Protein AF-A0A926BEK8-F1 (afdb_monomer_lite)

Sequence (710 aa):
MANRILEIQKRLRQKYENSSIGGGGATSSPFSRRVRSLSDQSFDLRFPVPLVPQQTGMSCWAAGAAMVVAWRENYSADPARIAQGAGEWAAYSSGLHPESTTIFPVWGLTPEPQQSYSVDGFRRLLETYGPLWVAGAVPGPHIRVVTGLYGDGTPDGTRVIINDPWQKGMASFALPNAGAQYEETYRQFVTETERLARQEAGTFPNAIYVARSTRPRTSGAQSRGLSGFAYSNGSRRTYPVVPNFRARALSLPVDYDVPRAVPGIKKPSPMTCWAAATAMLVSYKDGRSVTVEEAVRRAGGRYEQAMRSDAALTKADATDYLSALGLSSAPAAELSVDQIHQMLRRFGAVWLTPDYAPAFSLDARIVTAVHGDGTPGGTNLTLLDPGNGGEASVAFDRLGRLFEQQTLANPTTQLMAIHWPPDTLGTAIPQGTVTQSSYHQRTRSLSNPLSDWAHIVSFRPSTATQRAVVSRTSTIGAIVDKAPWSVHKIEDAYGDVNLDYYPVHVARLPASGPGSGGAAELLAHIRRNMNSFVDTGICEFKPYDPEDAPVWTGANPLNAVVHIDMKVNVAGYGLNLDDGAVVVSEAAPDHWIFSTIHTLGDGDHPVSGNRQFGFTSAPDGGFLFYTRAADRLTGLVDYLAADAAFGAADRLWKSFQNAIVSLVNGAGGSATALTPTSARHRWPADVSGIYSPTVPWYLPTPSPIVSAGY

Structure (mmCIF, N/CA/C/O backbone):
data_AF-A0A926BEK8-F1
#
_entry.id   AF-A0A926BEK8-F1
#
loop_
_atom_site.group_PDB
_atom_site.id
_atom_site.type_symbol
_atom_site.label_atom_id
_atom_site.label_alt_id
_atom_site.label_comp_id
_atom_site.label_asym_id
_atom_site.label_entity_id
_atom_site.label_seq_id
_atom_site.pdbx_PDB_ins_code
_atom_site.Cartn_x
_atom_site.Cartn_y
_atom_site.Cartn_z
_atom_site.occupancy
_atom_site.B_iso_or_equiv
_atom_site.auth_seq_id
_atom_site.auth_comp_id
_atom_site.auth_asym_id
_atom_site.auth_atom_id
_atom_site.pdbx_PDB_model_num
ATOM 1 N N . MET A 1 1 ? 11.451 48.669 27.935 1.00 42.94 1 MET A N 1
ATOM 2 C CA . MET A 1 1 ? 11.451 47.237 28.325 1.00 42.94 1 MET A CA 1
ATOM 3 C C . MET A 1 1 ? 12.746 46.519 27.921 1.00 42.94 1 MET A C 1
ATOM 5 O O . MET A 1 1 ? 13.290 45.806 28.752 1.00 42.94 1 MET A O 1
ATOM 9 N N . ALA A 1 2 ? 13.318 46.787 26.738 1.00 36.69 2 ALA A N 1
ATOM 10 C CA . ALA A 1 2 ? 14.601 46.218 26.284 1.00 36.69 2 ALA A CA 1
ATOM 11 C C . ALA A 1 2 ? 15.823 46.540 27.182 1.00 36.69 2 ALA A C 1
ATOM 13 O O . ALA A 1 2 ? 16.625 45.656 27.470 1.00 36.69 2 ALA A O 1
ATOM 14 N N . ASN A 1 3 ? 15.917 47.752 27.745 1.00 39.66 3 ASN A N 1
ATOM 15 C CA . ASN A 1 3 ? 17.039 48.111 28.634 1.00 39.66 3 ASN A CA 1
ATOM 16 C C . ASN A 1 3 ? 17.020 47.375 29.988 1.00 39.66 3 ASN A C 1
ATOM 18 O O . ASN A 1 3 ? 18.063 47.202 30.608 1.00 39.66 3 ASN A O 1
ATOM 22 N N . ARG A 1 4 ? 15.855 46.870 30.422 1.00 40.66 4 ARG A N 1
ATOM 23 C CA . ARG A 1 4 ? 15.714 46.106 31.675 1.00 40.66 4 ARG A CA 1
ATOM 24 C C . ARG A 1 4 ? 16.156 44.645 31.516 1.00 40.66 4 ARG A C 1
ATOM 26 O O . ARG A 1 4 ? 16.577 44.030 32.487 1.00 40.66 4 ARG A O 1
ATOM 33 N N . ILE A 1 5 ? 16.107 44.111 30.293 1.00 41.91 5 ILE A N 1
ATOM 34 C CA . ILE A 1 5 ? 16.548 42.746 29.960 1.00 41.91 5 ILE A CA 1
ATOM 35 C C . ILE A 1 5 ? 18.080 42.694 29.832 1.00 41.91 5 ILE A C 1
ATOM 37 O O . ILE A 1 5 ? 18.703 41.758 30.334 1.00 41.91 5 ILE A O 1
ATOM 41 N N . LEU A 1 6 ? 18.701 43.742 29.277 1.00 40.94 6 LEU A N 1
ATOM 42 C CA . LEU A 1 6 ? 20.163 43.836 29.160 1.00 40.94 6 LEU A CA 1
ATOM 43 C C . LEU A 1 6 ? 20.867 43.923 30.529 1.00 40.94 6 LEU A C 1
ATOM 45 O O . LEU A 1 6 ? 21.956 43.379 30.718 1.00 40.94 6 LEU A O 1
ATOM 49 N N . GLU A 1 7 ? 20.237 44.579 31.506 1.00 47.56 7 GLU A N 1
ATOM 50 C CA . GLU A 1 7 ? 20.794 44.723 32.855 1.00 47.56 7 GLU A CA 1
ATOM 51 C C . GLU A 1 7 ? 20.653 43.439 33.693 1.00 47.56 7 GLU A C 1
ATOM 53 O O . GLU A 1 7 ? 21.540 43.104 34.480 1.00 47.56 7 GLU A O 1
ATOM 58 N N . ILE A 1 8 ? 19.596 42.652 33.456 1.00 47.16 8 ILE A N 1
ATOM 59 C CA . ILE A 1 8 ? 19.420 41.321 34.057 1.00 47.16 8 ILE A CA 1
ATOM 60 C C . ILE A 1 8 ? 20.437 40.324 33.474 1.00 47.16 8 ILE A C 1
ATOM 62 O O . ILE A 1 8 ? 21.037 39.555 34.225 1.00 47.16 8 ILE A O 1
ATOM 66 N N . GLN A 1 9 ? 20.722 40.386 32.169 1.00 42.34 9 GLN A N 1
ATOM 67 C CA . GLN A 1 9 ? 21.732 39.529 31.532 1.00 42.34 9 GLN A CA 1
ATOM 68 C C . GLN A 1 9 ? 23.167 39.845 31.992 1.00 42.34 9 GLN A C 1
ATOM 70 O O . GLN A 1 9 ? 23.954 38.919 32.196 1.00 42.34 9 GLN A O 1
ATOM 75 N N . LYS A 1 10 ? 23.503 41.120 32.252 1.00 46.81 10 LYS A N 1
ATOM 76 C CA . LYS A 1 10 ? 24.802 41.496 32.847 1.00 46.81 10 LYS A CA 1
ATOM 77 C C . LYS A 1 10 ? 24.958 41.005 34.292 1.00 46.81 10 LYS A C 1
ATOM 79 O O . LYS A 1 10 ? 26.015 40.479 34.635 1.00 46.81 10 LYS A O 1
ATOM 84 N N . ARG A 1 11 ? 23.908 41.094 35.120 1.00 47.78 11 ARG A N 1
ATOM 85 C CA . ARG A 1 11 ? 23.942 40.615 36.519 1.00 47.78 11 ARG A CA 1
ATOM 86 C C . ARG A 1 11 ? 24.020 39.088 36.633 1.00 47.78 11 ARG A C 1
ATOM 88 O O . ARG A 1 11 ? 24.626 38.583 37.574 1.00 47.78 11 ARG A O 1
ATOM 95 N N . LEU A 1 12 ? 23.455 38.349 35.676 1.00 39.50 12 LEU A N 1
ATOM 96 C CA . LEU A 1 12 ? 23.541 36.883 35.641 1.00 39.50 12 LEU A CA 1
ATOM 97 C C . LEU A 1 12 ? 24.918 36.385 35.181 1.00 39.50 12 LEU A C 1
ATOM 99 O O . LEU A 1 12 ? 25.403 35.385 35.707 1.00 39.50 12 LEU A O 1
ATOM 103 N N . ARG A 1 13 ? 25.581 37.108 34.270 1.00 36.41 13 ARG A N 1
ATOM 104 C CA . ARG A 1 13 ? 26.924 36.757 33.782 1.00 36.41 13 ARG A CA 1
ATOM 105 C C . ARG A 1 13 ? 28.013 37.018 34.838 1.00 36.41 13 ARG A C 1
ATOM 107 O O . ARG A 1 13 ? 28.863 36.165 35.059 1.00 36.41 13 ARG A O 1
ATOM 114 N N . GLN A 1 14 ? 27.889 38.100 35.610 1.00 36.47 14 GLN A N 1
ATOM 115 C CA . GLN A 1 14 ? 28.807 38.421 36.716 1.00 36.47 14 GLN A CA 1
ATOM 116 C C . GLN A 1 14 ? 28.674 37.466 37.925 1.00 36.47 14 GLN A C 1
ATOM 118 O O . GLN A 1 14 ? 29.612 37.298 38.702 1.00 36.47 14 GLN A O 1
ATOM 123 N N . LYS A 1 15 ? 27.522 36.793 38.080 1.00 37.12 15 LYS A N 1
ATOM 124 C CA . LYS A 1 15 ? 27.300 35.782 39.130 1.00 37.12 15 LYS A CA 1
ATOM 125 C C . LYS A 1 15 ? 27.941 34.425 38.793 1.00 37.12 15 LYS A C 1
ATOM 127 O O . LYS A 1 15 ? 28.290 33.680 39.706 1.00 37.12 15 LYS A O 1
ATOM 132 N N . TYR A 1 16 ? 28.133 34.133 37.504 1.00 33.53 16 TYR A N 1
ATOM 133 C CA . TYR A 1 16 ? 28.787 32.909 37.026 1.00 33.53 16 TYR A CA 1
ATOM 134 C C . TYR A 1 16 ? 30.321 32.994 37.058 1.00 33.53 16 TYR A C 1
ATOM 136 O O . TYR A 1 16 ? 30.971 31.985 37.307 1.00 33.53 16 TYR A O 1
ATOM 144 N N . GLU A 1 17 ? 30.900 34.187 36.894 1.00 34.31 17 GLU A N 1
ATOM 145 C CA . GLU A 1 17 ? 32.362 34.386 36.882 1.00 34.31 17 GLU A CA 1
ATOM 146 C C . GLU A 1 17 ? 32.992 34.477 38.289 1.00 34.31 17 GLU A C 1
ATOM 148 O O . GLU A 1 17 ? 34.180 34.219 38.447 1.00 34.31 17 GLU A O 1
ATOM 153 N N . ASN A 1 18 ? 32.200 34.739 39.337 1.00 34.44 18 ASN A N 1
ATOM 154 C CA . ASN A 1 18 ? 32.687 34.853 40.723 1.00 34.44 18 ASN A CA 1
ATOM 155 C C . ASN A 1 18 ? 32.628 33.548 41.546 1.00 34.44 18 ASN A C 1
ATOM 157 O O . ASN A 1 18 ? 32.915 33.576 42.741 1.00 34.44 18 ASN A O 1
ATOM 161 N N . SER A 1 19 ? 32.243 32.411 40.953 1.00 31.38 19 SER A N 1
ATOM 162 C CA . SER A 1 19 ? 32.002 31.160 41.703 1.00 31.38 19 SER A CA 1
ATOM 163 C C . SER A 1 19 ? 33.064 30.068 41.508 1.00 31.38 19 SER A C 1
ATOM 165 O O . SER A 1 19 ? 32.864 28.937 41.942 1.00 31.38 19 SER A O 1
ATOM 167 N N . SER A 1 20 ? 34.217 30.381 40.912 1.00 31.98 20 SER A N 1
ATOM 168 C CA . SER A 1 20 ? 35.357 29.459 40.847 1.00 31.98 20 SER A CA 1
ATOM 169 C C . SER A 1 20 ? 36.603 30.088 41.463 1.00 31.98 20 SER A C 1
ATOM 171 O O . SER A 1 20 ? 37.356 30.727 40.744 1.00 31.98 20 SER A O 1
ATOM 173 N N . ILE A 1 21 ? 36.793 29.915 42.777 1.00 33.81 21 ILE A N 1
ATOM 174 C CA . ILE A 1 21 ? 38.076 29.816 43.508 1.00 33.81 21 ILE A CA 1
ATOM 175 C C . ILE A 1 21 ? 37.734 29.455 44.969 1.00 33.81 21 ILE A C 1
ATOM 177 O O . ILE A 1 21 ? 36.996 30.182 45.628 1.00 33.81 21 ILE A O 1
ATOM 181 N N . GLY A 1 22 ? 38.285 28.348 45.480 1.00 28.28 22 GLY A N 1
ATOM 182 C CA . GLY A 1 22 ? 38.255 28.004 46.910 1.00 28.28 22 GLY A CA 1
ATOM 183 C C . GLY A 1 22 ? 38.071 26.511 47.180 1.00 28.28 22 GLY A C 1
ATOM 184 O O . GLY A 1 22 ? 36.951 26.013 47.191 1.00 28.28 22 GLY A O 1
ATOM 185 N N . GLY A 1 23 ? 39.178 25.793 47.384 1.00 26.47 23 GLY A N 1
ATOM 186 C CA . GLY A 1 23 ? 39.180 24.384 47.777 1.00 26.47 23 GLY A CA 1
ATOM 187 C C . GLY A 1 23 ? 39.049 24.155 49.289 1.00 26.47 23 GLY A C 1
ATOM 188 O O . GLY A 1 23 ? 39.338 25.041 50.087 1.00 26.47 23 GLY A O 1
ATOM 189 N N . GLY A 1 24 ? 38.704 22.912 49.648 1.00 27.03 24 GLY A N 1
ATOM 190 C CA . GLY A 1 24 ? 38.967 22.304 50.959 1.00 27.03 24 GLY A CA 1
ATOM 191 C C . GLY A 1 24 ? 37.737 22.046 51.838 1.00 27.03 24 GLY A C 1
ATOM 192 O O . GLY A 1 24 ? 37.161 22.978 52.382 1.00 27.03 24 GLY A O 1
ATOM 193 N N . GLY A 1 25 ? 37.397 20.767 52.052 1.00 24.12 25 GLY A N 1
ATOM 194 C CA . GLY A 1 25 ? 36.491 20.329 53.127 1.00 24.12 25 GLY A CA 1
ATOM 195 C C . GLY A 1 25 ? 35.669 19.082 52.787 1.00 24.12 25 GLY A C 1
ATOM 196 O O . GLY A 1 25 ? 34.749 19.140 51.983 1.00 24.12 25 GLY A O 1
ATOM 197 N N . ALA A 1 26 ? 36.007 17.945 53.395 1.00 31.72 26 ALA A N 1
ATOM 198 C CA . ALA A 1 26 ? 35.334 16.659 53.221 1.00 31.72 26 ALA A CA 1
ATOM 199 C C . ALA A 1 26 ? 33.922 16.615 53.842 1.00 31.72 26 ALA A C 1
ATOM 201 O O . ALA A 1 26 ? 33.706 17.174 54.912 1.00 31.72 26 ALA A O 1
ATOM 202 N N . THR A 1 27 ? 32.991 15.880 53.218 1.00 26.19 27 THR A N 1
ATOM 203 C CA . THR A 1 27 ? 32.120 14.844 53.829 1.00 26.19 27 THR A CA 1
ATOM 204 C C . THR A 1 27 ? 31.199 14.223 52.765 1.00 26.19 27 THR A C 1
ATOM 206 O O . THR A 1 27 ? 30.870 14.821 51.747 1.00 26.19 27 THR A O 1
ATOM 209 N N . SER A 1 28 ? 30.881 12.950 52.969 1.00 29.83 28 SER A N 1
ATOM 210 C CA . SER A 1 28 ? 30.316 11.966 52.041 1.00 29.83 28 SER A CA 1
ATOM 211 C C . SER A 1 28 ? 28.875 12.203 51.567 1.00 29.83 28 SER A C 1
ATOM 213 O O . SER A 1 28 ? 27.994 12.455 52.384 1.00 29.83 28 SER A O 1
ATOM 215 N N . SER A 1 29 ? 28.603 11.908 50.288 1.00 25.53 29 SER A N 1
ATOM 216 C CA . SER A 1 29 ? 27.303 11.386 49.829 1.00 25.53 29 SER A CA 1
ATOM 217 C C . SER A 1 29 ? 27.488 10.465 48.604 1.00 25.53 29 SER A C 1
ATOM 219 O O . SER A 1 29 ? 28.230 10.827 47.683 1.00 25.53 29 SER A O 1
ATOM 221 N N . PRO A 1 30 ? 26.881 9.259 48.562 1.00 28.69 30 PRO A N 1
ATOM 222 C CA . PRO A 1 30 ? 27.214 8.214 47.600 1.00 28.69 30 PRO A CA 1
ATOM 223 C C . PRO A 1 30 ? 26.364 8.315 46.327 1.00 28.69 30 PRO A C 1
ATOM 225 O O . PRO A 1 30 ? 25.702 7.362 45.955 1.00 28.69 30 PRO A O 1
ATOM 228 N N . PHE A 1 31 ? 26.370 9.452 45.634 1.00 28.39 31 PHE A N 1
ATOM 229 C CA . PHE A 1 31 ? 25.788 9.561 44.287 1.00 28.39 31 PHE A CA 1
ATOM 230 C C . PHE A 1 31 ? 26.550 10.596 43.458 1.00 28.39 31 PHE A C 1
ATOM 232 O O . PHE A 1 31 ? 26.008 11.595 43.004 1.00 28.39 31 PHE A O 1
ATOM 239 N N . SER A 1 32 ? 27.839 10.345 43.228 1.00 25.22 32 SER A N 1
ATOM 240 C CA . SER A 1 32 ? 28.551 10.972 42.116 1.00 25.22 32 SER A CA 1
ATOM 241 C C . SER A 1 32 ? 28.902 9.879 41.119 1.00 25.22 32 SER A C 1
ATOM 243 O O . SER A 1 32 ? 29.986 9.295 41.126 1.00 25.22 32 SER A O 1
ATOM 245 N N . ARG A 1 33 ? 27.926 9.544 40.268 1.00 28.94 33 ARG A N 1
ATOM 246 C CA . ARG A 1 33 ? 28.215 8.832 39.028 1.00 28.94 33 ARG A CA 1
ATOM 247 C C . ARG A 1 33 ? 29.033 9.824 38.208 1.00 28.94 33 ARG A C 1
ATOM 249 O O . ARG A 1 33 ? 28.468 10.737 37.616 1.00 28.94 33 ARG A O 1
ATOM 256 N N . ARG A 1 34 ? 30.366 9.690 38.239 1.00 28.45 34 ARG A N 1
ATOM 257 C CA . ARG A 1 34 ? 31.246 10.317 37.249 1.00 28.45 34 ARG A CA 1
ATOM 258 C C . ARG A 1 34 ? 30.616 10.039 35.892 1.00 28.45 34 ARG A C 1
ATOM 260 O O . ARG A 1 34 ? 30.620 8.894 35.439 1.00 28.45 34 ARG A O 1
ATOM 267 N N . VAL A 1 35 ? 30.077 11.072 35.254 1.00 32.44 35 VAL A N 1
ATOM 268 C CA . VAL A 1 35 ? 29.969 11.074 33.804 1.00 32.44 35 VAL A CA 1
ATOM 269 C C . VAL A 1 35 ? 31.421 11.060 33.351 1.00 32.44 35 VAL A C 1
ATOM 271 O O . VAL A 1 35 ? 32.102 12.079 33.389 1.00 32.44 35 VAL A O 1
ATOM 274 N N . ARG A 1 36 ? 31.947 9.869 33.049 1.00 29.69 36 ARG A N 1
ATOM 275 C CA . ARG A 1 36 ? 33.124 9.781 32.193 1.00 29.69 36 ARG A CA 1
ATOM 276 C C . ARG A 1 36 ? 32.736 10.541 30.930 1.00 29.69 36 ARG A C 1
ATOM 278 O O . ARG A 1 36 ? 31.763 10.157 30.281 1.00 29.69 36 ARG A O 1
ATOM 285 N N . SER A 1 37 ? 33.449 11.620 30.612 1.00 36.31 37 SER A N 1
ATOM 286 C CA . SER A 1 37 ? 33.496 12.051 29.222 1.00 36.31 37 SER A CA 1
ATOM 287 C C . SER A 1 37 ? 33.978 10.834 28.438 1.00 36.31 37 SER A C 1
ATOM 289 O O . SER A 1 37 ? 34.973 10.204 28.799 1.00 36.31 37 SER A O 1
ATOM 291 N N . LEU A 1 38 ? 33.248 10.451 27.399 1.00 41.34 38 LEU A N 1
ATOM 292 C CA . LEU A 1 38 ? 33.690 9.424 26.456 1.00 41.34 38 LEU A CA 1
ATOM 293 C C . LEU A 1 38 ? 34.776 9.990 25.519 1.00 41.34 38 LEU A C 1
ATOM 295 O O . LEU A 1 38 ? 34.886 9.566 24.380 1.00 41.34 38 LEU A O 1
ATOM 299 N N . SER A 1 39 ? 35.589 10.941 25.989 1.00 42.44 39 SER A N 1
ATOM 300 C CA . SER A 1 39 ? 36.647 11.611 25.225 1.00 42.44 39 SER A CA 1
ATOM 301 C C . SER A 1 39 ? 37.918 10.763 25.088 1.00 42.44 39 SER A C 1
ATOM 303 O O . SER A 1 39 ? 38.991 11.320 24.920 1.00 42.44 39 SER A O 1
ATOM 305 N N . ASP A 1 40 ? 37.815 9.442 25.248 1.00 43.00 40 ASP A N 1
ATOM 306 C CA . ASP A 1 40 ? 38.968 8.530 25.301 1.00 43.00 40 ASP A CA 1
ATOM 307 C C . ASP A 1 40 ? 38.726 7.228 24.520 1.00 43.00 40 ASP A C 1
ATOM 309 O O . ASP A 1 40 ? 39.452 6.245 24.661 1.00 43.00 40 ASP A O 1
ATOM 313 N N . GLN A 1 41 ? 37.679 7.189 23.693 1.00 54.81 41 GLN A N 1
ATOM 314 C CA . GLN A 1 41 ? 37.474 6.103 22.745 1.00 54.81 41 GLN A CA 1
ATOM 315 C C . GLN A 1 41 ? 37.346 6.701 21.359 1.00 54.81 41 GLN A C 1
ATOM 317 O O . GLN A 1 41 ? 36.389 7.417 21.065 1.00 54.81 41 GLN A O 1
ATOM 322 N N . SER A 1 42 ? 38.327 6.394 20.513 1.00 65.69 42 SER A N 1
ATOM 323 C CA . SER A 1 42 ? 38.174 6.616 19.089 1.00 65.69 42 SER A CA 1
ATOM 324 C C . SER A 1 42 ? 36.936 5.867 18.604 1.00 65.69 42 SER A C 1
ATOM 326 O O . SER A 1 42 ? 36.682 4.724 18.993 1.00 65.69 42 SER A O 1
ATOM 328 N N . PHE A 1 43 ? 36.136 6.529 17.782 1.00 77.81 43 PHE A N 1
ATOM 329 C CA . PHE A 1 43 ? 34.937 5.945 17.194 1.00 77.81 43 PHE A CA 1
ATOM 330 C C . PHE A 1 43 ? 35.040 5.994 15.673 1.00 77.81 43 PHE A C 1
ATOM 332 O O . PHE A 1 43 ? 35.722 6.856 15.123 1.00 77.81 43 PHE A O 1
ATOM 339 N N . ASP A 1 44 ? 34.379 5.052 15.002 1.00 86.12 44 ASP A N 1
ATOM 340 C CA . ASP A 1 44 ? 34.263 5.013 13.545 1.00 86.12 44 ASP A CA 1
ATOM 341 C C . ASP A 1 44 ? 32.840 4.588 13.172 1.00 86.12 44 ASP A C 1
ATOM 343 O O . ASP A 1 44 ? 32.444 3.434 13.363 1.00 86.12 44 ASP A O 1
ATOM 347 N N . LEU A 1 45 ? 32.051 5.557 12.710 1.00 80.88 45 LEU A N 1
ATOM 348 C CA . LEU A 1 45 ? 30.670 5.383 12.287 1.00 80.88 45 LEU A CA 1
ATOM 349 C C . LEU A 1 45 ? 30.568 5.689 10.795 1.00 80.88 45 LEU A C 1
ATOM 351 O O . LEU A 1 45 ? 30.876 6.804 10.373 1.00 80.88 45 LEU A O 1
ATOM 355 N N . ARG A 1 46 ? 30.103 4.722 9.998 1.00 88.38 46 ARG A N 1
ATOM 356 C CA . ARG A 1 46 ? 29.943 4.874 8.544 1.00 88.38 46 ARG A CA 1
ATOM 357 C C . ARG A 1 46 ? 28.653 4.236 8.065 1.00 88.38 46 ARG A C 1
ATOM 359 O O . ARG A 1 46 ? 28.316 3.121 8.466 1.00 88.38 46 ARG A O 1
ATOM 366 N N . PHE A 1 47 ? 27.989 4.920 7.148 1.00 82.25 47 PHE A N 1
ATOM 367 C CA . PHE A 1 47 ? 26.774 4.465 6.498 1.00 82.25 47 PHE A CA 1
ATOM 368 C C . PHE A 1 47 ? 27.005 4.359 4.984 1.00 82.25 47 PHE A C 1
ATOM 370 O O . PHE A 1 47 ? 27.554 5.289 4.390 1.00 82.25 47 PHE A O 1
ATOM 377 N N . PRO A 1 48 ? 26.592 3.255 4.334 1.00 82.75 48 PRO A N 1
ATOM 378 C CA . PRO A 1 48 ? 26.669 3.124 2.883 1.00 82.75 48 PRO A CA 1
ATOM 379 C C . PRO A 1 48 ? 25.547 3.948 2.241 1.00 82.75 48 PRO A C 1
ATOM 381 O O . PRO A 1 48 ? 24.475 3.434 1.934 1.00 82.75 48 PRO A O 1
ATOM 384 N N . VAL A 1 49 ? 25.771 5.254 2.116 1.00 85.81 49 VAL A N 1
ATOM 385 C CA . VAL A 1 49 ? 24.807 6.192 1.531 1.00 85.81 49 VAL A CA 1
ATOM 386 C C . VAL A 1 49 ? 25.151 6.401 0.058 1.00 85.81 49 VAL A C 1
ATOM 388 O O . VAL A 1 49 ? 26.282 6.811 -0.230 1.00 85.81 49 VAL A O 1
ATOM 391 N N . PRO A 1 50 ? 24.218 6.154 -0.877 1.00 80.12 50 PRO A N 1
ATOM 392 C CA . PRO A 1 50 ? 24.465 6.438 -2.283 1.00 80.12 50 PRO A CA 1
ATOM 393 C C . PRO A 1 50 ? 24.669 7.943 -2.483 1.00 80.12 50 PRO A C 1
ATOM 395 O O . PRO A 1 50 ? 23.966 8.762 -1.890 1.00 80.12 50 PRO A O 1
ATOM 398 N N . LEU A 1 51 ? 25.650 8.315 -3.304 1.00 90.44 51 LEU A N 1
ATOM 399 C CA . LEU A 1 51 ? 25.826 9.697 -3.734 1.00 90.44 51 LEU A CA 1
ATOM 400 C C . LEU A 1 51 ? 24.791 10.004 -4.817 1.00 90.44 51 LEU A C 1
ATOM 402 O O . LEU A 1 51 ? 24.759 9.331 -5.845 1.00 90.44 51 LEU A O 1
ATOM 406 N N . VAL A 1 52 ? 23.975 11.033 -4.598 1.00 89.12 52 VAL A N 1
ATOM 407 C CA . VAL A 1 52 ? 22.972 11.482 -5.568 1.00 89.12 52 VAL A CA 1
ATOM 408 C C . VAL A 1 52 ? 23.316 12.907 -6.014 1.00 89.12 52 VAL A C 1
ATOM 410 O O . VAL A 1 52 ? 23.196 13.835 -5.215 1.00 89.12 52 VAL A O 1
ATOM 413 N N . PRO A 1 53 ? 23.757 13.124 -7.264 1.00 89.44 53 PRO A N 1
ATOM 414 C CA . PRO A 1 53 ? 24.055 14.467 -7.752 1.00 89.44 53 PRO A CA 1
ATOM 415 C C . PRO A 1 53 ? 22.780 15.290 -7.955 1.00 89.44 53 PRO A C 1
ATOM 417 O O . PRO A 1 53 ? 21.773 14.782 -8.458 1.00 89.44 53 PRO A O 1
ATOM 420 N N . GLN A 1 54 ? 22.824 16.583 -7.628 1.00 86.88 54 GLN A N 1
ATOM 421 C CA . GLN A 1 54 ? 21.732 17.495 -7.981 1.00 86.88 54 GLN A CA 1
ATOM 422 C C . GLN A 1 54 ? 21.666 17.710 -9.500 1.00 86.88 54 GLN A C 1
ATOM 424 O O . GLN A 1 54 ? 22.692 17.704 -10.183 1.00 86.88 54 GLN A O 1
ATOM 429 N N . GLN A 1 55 ? 20.457 17.919 -10.021 1.00 87.38 55 GLN A N 1
ATOM 430 C CA . GLN A 1 55 ? 20.195 18.014 -11.466 1.00 87.38 55 GLN A CA 1
ATOM 431 C C . GLN A 1 55 ? 19.952 19.455 -11.942 1.00 87.38 55 GLN A C 1
ATOM 433 O O . GLN A 1 55 ? 19.865 19.722 -13.136 1.00 87.38 55 GLN A O 1
ATOM 438 N N . THR A 1 56 ? 19.879 20.402 -11.009 1.00 87.56 56 THR A N 1
ATOM 439 C CA . THR A 1 56 ? 19.737 21.844 -11.258 1.00 87.56 56 THR A CA 1
ATOM 440 C C . THR A 1 56 ? 20.678 22.606 -10.330 1.00 87.56 56 THR A C 1
ATOM 442 O O . THR A 1 56 ? 21.142 22.050 -9.336 1.00 87.56 56 THR A O 1
ATOM 445 N N . GLY A 1 57 ? 20.894 23.902 -10.568 1.00 85.88 57 GLY A N 1
ATOM 446 C CA . GLY A 1 57 ? 21.695 24.742 -9.667 1.00 85.88 57 GLY A CA 1
ATOM 447 C C . GLY A 1 57 ? 21.130 24.894 -8.251 1.00 85.88 57 GLY A C 1
ATOM 448 O O . GLY A 1 57 ? 21.870 25.295 -7.362 1.00 85.88 57 GLY A O 1
ATOM 449 N N . MET A 1 58 ? 19.862 24.529 -8.023 1.00 89.12 58 MET A N 1
ATOM 450 C CA . MET A 1 58 ? 19.151 24.777 -6.763 1.00 89.12 58 MET A CA 1
ATOM 451 C C . MET A 1 58 ? 18.488 23.530 -6.146 1.00 89.12 58 MET A C 1
ATOM 453 O O . MET A 1 58 ? 17.775 23.646 -5.153 1.00 89.12 58 MET A O 1
ATOM 457 N N . SER A 1 59 ? 18.711 22.330 -6.694 1.00 87.88 59 SER A N 1
ATOM 458 C CA . SER A 1 59 ? 18.083 21.074 -6.228 1.00 87.88 59 SER A CA 1
ATOM 459 C C . SER A 1 59 ? 18.902 20.308 -5.181 1.00 87.88 59 SER A C 1
ATOM 461 O O . SER A 1 59 ? 18.617 19.140 -4.910 1.00 87.88 59 SER A O 1
ATOM 463 N N . CYS A 1 60 ? 19.900 20.942 -4.555 1.00 90.75 60 CYS A N 1
ATOM 464 C CA . CYS A 1 60 ? 20.731 20.317 -3.519 1.00 90.75 60 CYS A CA 1
ATOM 465 C C . CYS A 1 60 ? 19.901 19.755 -2.355 1.00 90.75 60 CYS A C 1
ATOM 467 O O . CYS A 1 60 ? 20.177 18.660 -1.871 1.00 90.75 60 CYS A O 1
ATOM 469 N N . TRP A 1 61 ? 18.832 20.450 -1.956 1.00 93.31 61 TRP A N 1
ATOM 470 C CA . TRP A 1 61 ? 17.907 20.007 -0.912 1.00 93.31 61 TRP A CA 1
ATOM 471 C C . TRP A 1 61 ? 17.209 18.692 -1.251 1.00 93.31 61 TRP A C 1
ATOM 473 O O . TRP A 1 61 ? 17.114 17.806 -0.398 1.00 93.31 61 TRP A O 1
ATOM 483 N N . ALA A 1 62 ? 16.781 18.544 -2.503 1.00 82.50 62 ALA A N 1
ATOM 484 C CA . ALA A 1 62 ? 16.086 17.367 -2.992 1.00 82.50 62 ALA A CA 1
ATOM 485 C C . ALA A 1 62 ? 17.057 16.195 -3.165 1.00 82.50 62 ALA A C 1
ATOM 487 O O . ALA A 1 62 ? 16.740 15.066 -2.800 1.00 82.50 62 ALA A O 1
ATOM 488 N N . ALA A 1 63 ? 18.272 16.475 -3.642 1.00 86.94 63 ALA A N 1
ATOM 489 C CA . ALA A 1 63 ? 19.337 15.487 -3.751 1.00 86.94 63 ALA A CA 1
ATOM 490 C C . ALA A 1 63 ? 19.810 14.990 -2.378 1.00 86.94 63 ALA A C 1
ATOM 492 O O . ALA A 1 63 ? 19.955 13.789 -2.172 1.00 86.94 63 ALA A O 1
ATOM 493 N N . GLY A 1 64 ? 19.966 15.885 -1.401 1.00 86.06 64 GLY A N 1
ATOM 494 C CA . GLY A 1 64 ? 20.300 15.503 -0.033 1.00 86.06 64 GLY A CA 1
ATOM 495 C C . GLY A 1 64 ? 19.212 14.645 0.617 1.00 86.06 64 GLY A C 1
ATOM 496 O O . GLY A 1 64 ? 19.510 13.636 1.254 1.00 86.06 64 GLY A O 1
ATOM 497 N N . ALA A 1 65 ? 17.938 15.006 0.435 1.00 82.81 65 ALA A N 1
ATOM 498 C CA . ALA A 1 65 ? 16.825 14.217 0.960 1.00 82.81 65 ALA A CA 1
ATOM 499 C C . ALA A 1 65 ? 16.737 12.851 0.262 1.00 82.81 65 ALA A C 1
ATOM 501 O O . ALA A 1 65 ? 16.561 11.840 0.941 1.00 82.81 65 ALA A O 1
ATOM 502 N N . ALA A 1 66 ? 16.979 12.797 -1.051 1.00 78.88 66 ALA A N 1
ATOM 503 C CA . ALA A 1 66 ? 17.085 11.550 -1.799 1.00 78.88 66 ALA A CA 1
ATOM 504 C C . ALA A 1 66 ? 18.158 10.617 -1.223 1.00 78.88 66 ALA A C 1
ATOM 506 O O . ALA A 1 66 ? 17.881 9.440 -1.043 1.00 78.88 66 ALA A O 1
ATOM 507 N N . MET A 1 67 ? 19.345 11.115 -0.861 1.00 89.56 67 MET A N 1
ATOM 508 C CA . MET A 1 67 ? 20.395 10.278 -0.258 1.00 89.56 67 MET A CA 1
ATOM 509 C C . MET A 1 67 ? 19.989 9.705 1.109 1.00 89.56 67 MET A C 1
ATOM 511 O O . MET A 1 67 ? 20.228 8.526 1.376 1.00 89.56 67 MET A O 1
ATOM 515 N N . VAL A 1 68 ? 19.366 10.511 1.979 1.00 80.75 68 VAL A N 1
ATOM 516 C CA . VAL A 1 68 ? 18.929 10.049 3.312 1.00 80.75 68 VAL A CA 1
ATOM 517 C C . VAL A 1 68 ? 17.783 9.040 3.195 1.00 80.75 68 VAL A C 1
ATOM 519 O O . VAL A 1 68 ? 17.817 8.001 3.854 1.00 80.75 68 VAL A O 1
ATOM 522 N N . VAL A 1 69 ? 16.806 9.300 2.319 1.00 76.31 69 VAL A N 1
ATOM 523 C CA . VAL A 1 69 ? 15.718 8.359 2.004 1.00 76.31 69 VAL A CA 1
ATOM 524 C C . VAL A 1 69 ? 16.285 7.082 1.394 1.00 76.31 69 VAL A C 1
ATOM 526 O O . VAL A 1 69 ? 15.928 5.990 1.825 1.00 76.31 69 VAL A O 1
ATOM 529 N N . ALA A 1 70 ? 17.224 7.202 0.459 1.00 68.81 70 ALA A N 1
ATOM 530 C CA . ALA A 1 70 ? 17.821 6.062 -0.214 1.00 68.81 70 ALA A CA 1
ATOM 531 C C . ALA A 1 70 ? 18.571 5.136 0.747 1.00 68.81 70 ALA A C 1
ATOM 533 O O . ALA A 1 70 ? 18.455 3.914 0.667 1.00 68.81 70 ALA A O 1
ATOM 534 N N . TRP A 1 71 ? 19.296 5.711 1.709 1.00 83.44 71 TRP A N 1
ATOM 535 C CA . TRP A 1 71 ? 19.931 4.939 2.771 1.00 83.44 71 TRP A CA 1
ATOM 536 C C . TRP A 1 71 ? 18.914 4.265 3.706 1.00 83.44 71 TRP A C 1
ATOM 538 O O . TRP A 1 71 ? 19.111 3.109 4.101 1.00 83.44 71 TRP A O 1
ATOM 548 N N . ARG A 1 72 ? 17.844 4.982 4.076 1.00 78.75 72 ARG A N 1
ATOM 549 C CA . ARG A 1 72 ? 16.822 4.486 5.007 1.00 78.75 72 ARG A CA 1
ATOM 550 C C . ARG A 1 72 ? 16.036 3.323 4.408 1.00 78.75 72 ARG A C 1
ATOM 552 O O . ARG A 1 72 ? 15.851 2.319 5.088 1.00 78.75 72 ARG A O 1
ATOM 559 N N . GLU A 1 73 ? 15.631 3.468 3.151 1.00 57.03 73 GLU A N 1
ATOM 560 C CA . GLU A 1 73 ? 14.727 2.552 2.444 1.00 57.03 73 GLU A CA 1
ATOM 561 C C . GLU A 1 73 ? 15.458 1.537 1.554 1.00 57.03 73 GLU A C 1
ATOM 563 O O . GLU A 1 73 ? 14.826 0.669 0.964 1.00 57.03 73 GLU A O 1
ATOM 568 N N . ASN A 1 74 ? 16.792 1.620 1.460 1.00 53.47 74 ASN A N 1
ATOM 569 C CA . ASN A 1 74 ? 17.622 0.733 0.638 1.00 53.47 74 ASN A CA 1
ATOM 570 C C . ASN A 1 74 ? 17.185 0.702 -0.850 1.00 53.47 74 ASN A C 1
ATOM 572 O O . ASN A 1 74 ? 17.147 -0.358 -1.469 1.00 53.47 74 ASN A O 1
ATOM 576 N N . TYR A 1 75 ? 16.860 1.876 -1.404 1.00 52.50 75 TYR A N 1
ATOM 577 C CA . TYR A 1 75 ? 16.360 2.118 -2.770 1.00 52.50 75 TYR A CA 1
ATOM 578 C C . TYR A 1 75 ? 16.940 3.438 -3.322 1.00 52.50 75 TYR A C 1
ATOM 580 O O . TYR A 1 75 ? 17.323 4.297 -2.542 1.00 52.50 75 TYR A O 1
ATOM 588 N N . SER A 1 76 ? 17.015 3.654 -4.642 1.00 49.94 76 SER A N 1
ATOM 589 C CA . SER A 1 76 ? 17.554 4.902 -5.219 1.00 49.94 76 SER A CA 1
ATOM 590 C C . SER A 1 76 ? 16.457 5.951 -5.425 1.00 49.94 76 SER A C 1
ATOM 592 O O . SER A 1 76 ? 15.656 5.857 -6.354 1.00 49.94 76 SER A O 1
ATOM 594 N N . ALA A 1 77 ? 16.400 6.961 -4.557 1.00 48.75 77 ALA A N 1
ATOM 595 C CA . ALA A 1 77 ? 15.437 8.050 -4.690 1.00 48.75 77 ALA A CA 1
ATOM 596 C C . ALA A 1 77 ? 15.893 9.077 -5.745 1.00 48.75 77 ALA A C 1
ATOM 598 O O . ALA A 1 77 ? 17.021 9.563 -5.710 1.00 48.75 77 ALA A O 1
ATOM 599 N N . ASP A 1 78 ? 14.998 9.437 -6.668 1.00 69.12 78 ASP A N 1
ATOM 600 C CA . ASP A 1 78 ? 15.226 10.503 -7.649 1.00 69.12 78 ASP A CA 1
ATOM 601 C C . ASP A 1 78 ? 14.961 11.877 -6.999 1.00 69.12 78 ASP A C 1
ATOM 603 O O . ASP A 1 78 ? 13.855 12.101 -6.493 1.00 69.12 78 ASP A O 1
ATOM 607 N N . PRO A 1 79 ? 15.916 12.829 -7.026 1.00 67.50 79 PRO A N 1
ATOM 608 C CA . PRO A 1 79 ? 15.700 14.180 -6.515 1.00 67.50 79 PRO A CA 1
ATOM 609 C C . PRO A 1 79 ? 14.475 14.879 -7.123 1.00 67.50 79 PRO A C 1
ATOM 611 O O . PRO A 1 79 ? 13.800 15.635 -6.428 1.00 67.50 79 PRO A O 1
ATOM 614 N N . ALA A 1 80 ? 14.155 14.640 -8.398 1.00 60.25 80 ALA A N 1
ATOM 615 C CA . ALA A 1 80 ? 12.969 15.228 -9.021 1.00 60.25 80 ALA A CA 1
ATOM 616 C C . ALA A 1 80 ? 11.683 14.715 -8.358 1.00 60.25 80 ALA A C 1
ATOM 618 O O . ALA A 1 80 ? 10.770 15.493 -8.079 1.00 60.25 80 ALA A O 1
ATOM 619 N N . ARG A 1 81 ? 11.650 13.424 -8.007 1.00 56.06 81 ARG A N 1
ATOM 620 C CA . ARG A 1 81 ? 10.540 12.823 -7.258 1.00 56.06 81 ARG A CA 1
ATOM 621 C C . ARG A 1 81 ? 10.462 13.338 -5.833 1.00 56.06 81 ARG A C 1
ATOM 623 O O . ARG A 1 81 ? 9.353 13.560 -5.363 1.00 56.06 81 ARG A O 1
ATOM 630 N N . ILE A 1 82 ? 11.600 13.591 -5.179 1.00 71.69 82 ILE A N 1
ATOM 631 C CA . ILE A 1 82 ? 11.618 14.245 -3.862 1.00 71.69 82 ILE A CA 1
ATOM 632 C C . ILE A 1 82 ? 10.875 15.584 -3.918 1.00 71.69 82 ILE A C 1
ATOM 634 O O . ILE A 1 82 ? 10.024 15.865 -3.073 1.00 71.69 82 ILE A O 1
ATOM 638 N N . ALA A 1 83 ? 11.151 16.393 -4.940 1.00 57.34 83 ALA A N 1
ATOM 639 C CA . ALA A 1 83 ? 10.487 17.677 -5.092 1.00 57.34 83 ALA A CA 1
ATOM 640 C C . ALA A 1 83 ? 9.006 17.550 -5.464 1.00 57.34 83 ALA A C 1
ATOM 642 O O . ALA A 1 83 ? 8.171 18.234 -4.878 1.00 57.34 83 ALA A O 1
ATOM 643 N N . GLN A 1 84 ? 8.661 16.655 -6.391 1.00 55.09 84 GLN A N 1
ATOM 644 C CA . GLN A 1 84 ? 7.272 16.440 -6.813 1.00 55.09 84 GLN A CA 1
ATOM 645 C C . GLN A 1 84 ? 6.400 15.890 -5.682 1.00 55.09 84 GLN A C 1
ATOM 647 O O . GLN A 1 84 ? 5.322 16.424 -5.437 1.00 55.09 84 GLN A O 1
ATOM 652 N N . GLY A 1 85 ? 6.875 14.875 -4.955 1.00 44.47 85 GLY A N 1
ATOM 653 C CA . GLY A 1 85 ? 6.104 14.241 -3.882 1.00 44.47 85 GLY A CA 1
ATOM 654 C C . GLY A 1 85 ? 5.848 15.161 -2.689 1.00 44.47 85 GLY A C 1
ATOM 655 O O . GLY A 1 85 ? 4.872 14.967 -1.976 1.00 44.47 85 GLY A O 1
ATOM 656 N N . ALA A 1 86 ? 6.678 16.192 -2.499 1.00 59.03 86 ALA A N 1
ATOM 657 C CA . ALA A 1 86 ? 6.468 17.213 -1.475 1.00 59.03 86 ALA A CA 1
ATOM 658 C C . ALA A 1 86 ? 5.624 18.415 -1.944 1.00 59.03 86 ALA A C 1
ATOM 660 O O . ALA A 1 86 ? 5.408 19.337 -1.162 1.00 59.03 86 ALA A O 1
ATOM 661 N N . GLY A 1 87 ? 5.178 18.440 -3.208 1.00 62.62 87 GLY A N 1
ATOM 662 C CA . GLY A 1 87 ? 4.513 19.608 -3.800 1.00 62.62 87 GLY A CA 1
ATOM 663 C C . GLY A 1 87 ? 5.454 20.794 -4.065 1.00 62.62 87 GLY A C 1
ATOM 664 O O . GLY A 1 87 ? 4.998 21.897 -4.342 1.00 62.62 87 GLY A O 1
ATOM 665 N N . GLU A 1 88 ? 6.768 20.571 -4.024 1.00 73.81 88 GLU A N 1
ATOM 666 C CA . GLU A 1 88 ? 7.828 21.587 -4.093 1.00 73.81 88 GLU A CA 1
ATOM 667 C C . GLU A 1 88 ? 8.530 21.595 -5.465 1.00 73.81 88 GLU A C 1
ATOM 669 O O . GLU A 1 88 ? 9.724 21.878 -5.593 1.00 73.81 88 GLU A O 1
ATOM 674 N N . TRP A 1 89 ? 7.799 21.267 -6.538 1.00 78.62 89 TRP A N 1
ATOM 675 C CA . TRP A 1 89 ? 8.373 21.185 -7.888 1.00 78.62 89 TRP A CA 1
ATOM 676 C C . TRP A 1 89 ? 8.949 22.521 -8.375 1.00 78.62 89 TRP A C 1
ATOM 678 O O . TRP A 1 89 ? 10.006 22.546 -9.002 1.00 78.62 89 TRP A O 1
ATOM 688 N N . ALA A 1 90 ? 8.314 23.646 -8.034 1.00 76.94 90 ALA A N 1
ATOM 689 C CA . ALA A 1 90 ? 8.847 24.971 -8.355 1.00 76.94 90 ALA A CA 1
ATOM 690 C C . ALA A 1 90 ? 10.227 25.196 -7.699 1.00 76.94 90 ALA A C 1
ATOM 692 O O . ALA A 1 90 ? 11.193 25.573 -8.376 1.00 76.94 90 ALA A O 1
ATOM 693 N N . ALA A 1 91 ? 10.347 24.839 -6.414 1.00 72.88 91 ALA A N 1
ATOM 694 C CA . ALA A 1 91 ? 11.577 24.922 -5.629 1.00 72.88 91 ALA A CA 1
ATOM 695 C C . ALA A 1 91 ? 12.702 24.007 -6.143 1.00 72.88 91 ALA A C 1
ATOM 697 O O . ALA A 1 91 ? 13.873 24.228 -5.826 1.00 72.88 91 ALA A O 1
ATOM 698 N N . TYR A 1 92 ? 12.394 23.008 -6.979 1.00 80.38 92 TYR A N 1
ATOM 699 C CA . TYR A 1 92 ? 13.410 22.156 -7.606 1.00 80.38 92 TYR A CA 1
ATOM 700 C C . TYR A 1 92 ? 14.359 22.955 -8.512 1.00 80.38 92 TYR A C 1
ATOM 702 O O . TYR A 1 92 ? 15.530 22.606 -8.673 1.00 80.38 92 TYR A O 1
ATOM 710 N N . SER A 1 93 ? 13.867 24.058 -9.079 1.00 78.44 93 SER A N 1
ATOM 711 C CA . SER A 1 93 ? 14.638 24.963 -9.938 1.00 78.44 93 SER A CA 1
ATOM 712 C C . SER A 1 93 ? 15.046 26.268 -9.248 1.00 78.44 93 SER A C 1
ATOM 714 O O . SER A 1 93 ? 16.117 26.791 -9.548 1.00 78.44 93 SER A O 1
ATOM 716 N N . SER A 1 94 ? 14.238 26.774 -8.307 1.00 80.69 94 SER A N 1
ATOM 717 C CA . SER A 1 94 ? 14.465 28.064 -7.632 1.00 80.69 94 SER A CA 1
ATOM 718 C C . SER A 1 94 ? 15.097 27.958 -6.243 1.00 80.69 94 SER A C 1
ATOM 720 O O . SER A 1 94 ? 15.501 28.975 -5.686 1.00 80.69 94 SER A O 1
ATOM 722 N N . GLY A 1 95 ? 15.190 26.751 -5.686 1.00 84.06 95 GLY A N 1
ATOM 723 C CA . GLY A 1 95 ? 15.663 26.494 -4.327 1.00 84.06 95 GLY A CA 1
ATOM 724 C C . GLY A 1 95 ? 14.521 26.391 -3.328 1.00 84.06 95 GLY A C 1
ATOM 725 O O . GLY A 1 95 ? 13.483 27.036 -3.479 1.00 84.06 95 GLY A O 1
ATOM 726 N N . LEU A 1 96 ? 14.724 25.558 -2.306 1.00 88.50 96 LEU A N 1
ATOM 727 C CA . LEU A 1 96 ? 13.803 25.429 -1.183 1.00 88.50 96 LEU A CA 1
ATOM 728 C C . LEU A 1 96 ? 13.950 26.636 -0.256 1.00 88.50 96 LEU A C 1
ATOM 730 O O . LEU A 1 96 ? 15.066 27.031 0.083 1.00 88.50 96 LEU A O 1
ATOM 734 N N . HIS A 1 97 ? 12.824 27.208 0.168 1.00 86.62 97 HIS A N 1
ATOM 735 C CA . HIS A 1 97 ? 12.831 28.298 1.138 1.00 86.62 97 HIS A CA 1
ATOM 736 C C . HIS A 1 97 ? 13.439 27.814 2.475 1.00 86.62 97 HIS A C 1
ATOM 738 O O . HIS A 1 97 ? 13.052 26.735 2.929 1.00 86.62 97 HIS A O 1
ATOM 744 N N . PRO A 1 98 ? 14.329 28.579 3.145 1.00 80.56 98 PRO A N 1
ATOM 745 C CA . PRO A 1 98 ? 15.048 28.116 4.344 1.00 80.56 98 PRO A CA 1
ATOM 746 C C . PRO A 1 98 ? 14.156 27.659 5.508 1.00 80.56 98 PRO A C 1
ATOM 748 O O . PRO A 1 98 ? 14.559 26.823 6.313 1.00 80.56 98 PRO A O 1
ATOM 751 N N . GLU A 1 99 ? 12.938 28.196 5.589 1.00 82.56 99 GLU A N 1
ATOM 752 C CA . GLU A 1 99 ? 11.938 27.854 6.613 1.00 82.56 99 GLU A CA 1
ATOM 753 C C . GLU A 1 99 ? 10.886 26.835 6.132 1.00 82.56 99 GLU A C 1
ATOM 755 O O . GLU A 1 99 ? 9.946 26.532 6.865 1.00 82.56 99 GLU A O 1
ATOM 760 N N . SER A 1 100 ? 10.988 26.331 4.894 1.00 76.88 100 SER A N 1
ATOM 761 C CA . SER A 1 100 ? 9.999 25.386 4.363 1.00 76.88 100 SER A CA 1
ATOM 762 C C . SER A 1 100 ? 10.105 24.045 5.079 1.00 76.88 100 SER A C 1
ATOM 764 O O . SER A 1 100 ? 11.160 23.416 5.088 1.00 76.88 100 SER A O 1
ATOM 766 N N . THR A 1 101 ? 8.997 23.586 5.663 1.00 76.50 101 THR A N 1
ATOM 767 C CA . THR A 1 101 ? 8.916 22.301 6.370 1.00 76.50 101 THR A CA 1
ATOM 768 C C . THR A 1 101 ? 8.292 21.185 5.532 1.00 76.50 101 THR A C 1
ATOM 770 O O . THR A 1 101 ? 8.292 20.036 5.965 1.00 76.50 101 THR A O 1
ATOM 773 N N . THR A 1 102 ? 7.771 21.502 4.347 1.00 67.62 102 THR A N 1
ATOM 774 C CA . THR A 1 102 ? 6.895 20.651 3.519 1.00 67.62 102 THR A CA 1
ATOM 775 C C . THR A 1 102 ? 7.538 19.323 3.124 1.00 67.62 102 THR A C 1
ATOM 777 O O . THR A 1 102 ? 6.891 18.278 3.170 1.00 67.62 102 THR A O 1
ATOM 780 N N . ILE A 1 103 ? 8.838 19.332 2.819 1.00 72.56 103 ILE A N 1
ATOM 781 C CA . ILE A 1 103 ? 9.564 18.145 2.355 1.00 72.56 103 ILE A CA 1
ATOM 782 C C . ILE A 1 103 ? 9.788 17.118 3.468 1.00 72.56 103 ILE A C 1
ATOM 784 O O . ILE A 1 103 ? 9.893 15.922 3.204 1.00 72.56 103 ILE A O 1
ATOM 788 N N . PHE A 1 104 ? 9.894 17.566 4.721 1.00 70.50 104 PHE A N 1
ATOM 789 C CA . PHE A 1 104 ? 10.381 16.715 5.798 1.00 70.50 104 PHE A CA 1
ATOM 790 C C . PHE A 1 104 ? 9.372 15.627 6.195 1.00 70.50 104 PHE A C 1
ATOM 792 O O . PHE A 1 104 ? 9.747 14.457 6.136 1.00 70.50 104 PHE A O 1
ATOM 799 N N . PRO A 1 105 ? 8.098 15.920 6.526 1.00 58.62 105 PRO A N 1
ATOM 800 C CA . PRO A 1 105 ? 7.148 14.875 6.901 1.00 58.62 105 PRO A CA 1
ATOM 801 C C . PRO A 1 105 ? 6.850 13.915 5.741 1.00 58.62 105 PRO A C 1
ATOM 803 O O . PRO A 1 105 ? 6.739 12.715 5.982 1.00 58.62 105 PRO A O 1
ATOM 806 N N . VAL A 1 106 ? 6.808 14.416 4.498 1.00 52.94 106 VAL A N 1
ATOM 807 C CA . VAL A 1 106 ? 6.581 13.615 3.279 1.00 52.94 106 VAL A CA 1
ATOM 808 C C . VAL A 1 106 ? 7.660 12.551 3.112 1.00 52.94 106 VAL A C 1
ATOM 810 O O . VAL A 1 106 ? 7.365 11.383 2.876 1.00 52.94 106 VAL A O 1
ATOM 813 N N . TRP A 1 107 ? 8.922 12.935 3.299 1.00 68.44 107 TRP A N 1
ATOM 814 C CA . TRP A 1 107 ? 10.059 12.040 3.102 1.00 68.44 107 TRP A CA 1
ATOM 815 C C . TRP A 1 107 ? 10.554 11.393 4.391 1.00 68.44 107 TRP A C 1
ATOM 817 O O . TRP A 1 107 ? 11.630 10.797 4.406 1.00 68.44 107 TRP A O 1
ATOM 827 N N . GLY A 1 108 ? 9.784 11.462 5.480 1.00 70.06 108 GLY A N 1
ATOM 828 C CA . GLY A 1 108 ? 10.145 10.866 6.767 1.00 70.06 108 GLY A CA 1
ATOM 829 C C . GLY A 1 108 ? 11.429 11.452 7.361 1.00 70.06 108 GLY A C 1
ATOM 830 O O . GLY A 1 108 ? 12.245 10.735 7.940 1.00 70.06 108 GLY A O 1
ATOM 831 N N . LEU A 1 109 ? 11.631 12.750 7.191 1.00 78.94 109 LEU A N 1
ATOM 832 C CA . LEU A 1 109 ? 12.667 13.527 7.846 1.00 78.94 109 LEU A CA 1
ATOM 833 C C . LEU A 1 109 ? 12.052 14.376 8.967 1.00 78.94 109 LEU A C 1
ATOM 835 O O . LEU A 1 109 ? 10.865 14.694 8.977 1.00 78.94 109 LEU A O 1
ATOM 839 N N . THR A 1 110 ? 12.860 14.744 9.949 1.00 83.81 110 THR A N 1
ATOM 840 C CA . THR A 1 110 ? 12.474 15.627 11.049 1.00 83.81 110 THR A CA 1
ATOM 841 C C . THR A 1 110 ? 13.542 16.700 11.203 1.00 83.81 110 THR A C 1
ATOM 843 O O . THR A 1 110 ? 14.699 16.340 11.449 1.00 83.81 110 THR A O 1
ATOM 846 N N . PRO A 1 111 ? 13.185 17.990 11.062 1.00 80.19 111 PRO A N 1
ATOM 847 C CA . PRO A 1 111 ? 14.078 19.094 11.380 1.00 80.19 111 PRO A CA 1
ATOM 848 C C . PRO A 1 111 ? 14.501 19.039 12.843 1.00 80.19 111 PRO A C 1
ATOM 850 O O . PRO A 1 111 ? 13.680 18.807 13.733 1.00 80.19 111 PRO A O 1
ATOM 853 N N . GLU A 1 112 ? 15.778 19.276 13.094 1.00 82.44 112 GLU A N 1
ATOM 854 C CA . GLU A 1 112 ? 16.278 19.475 14.442 1.00 82.44 112 GLU A CA 1
ATOM 855 C C . GLU A 1 112 ? 16.218 20.960 14.835 1.00 82.44 112 GLU A C 1
ATOM 857 O O . GLU A 1 112 ? 16.380 21.833 13.976 1.00 82.44 112 GLU A O 1
ATOM 862 N N . PRO A 1 113 ? 16.027 21.274 16.131 1.00 74.75 113 PRO A N 1
ATOM 863 C CA . PRO A 1 113 ? 16.104 22.647 16.612 1.00 74.75 113 PRO A CA 1
ATOM 864 C C . PRO A 1 113 ? 17.443 23.299 16.254 1.00 74.75 113 PRO A C 1
ATOM 866 O O . PRO A 1 113 ? 18.494 22.663 16.346 1.00 74.75 113 PRO A O 1
ATOM 869 N N . GLN A 1 114 ? 17.412 24.588 15.908 1.00 74.94 114 GLN A N 1
ATOM 870 C CA . GLN A 1 114 ? 18.621 25.356 15.617 1.00 74.94 114 GLN A CA 1
ATOM 871 C C . GLN A 1 114 ? 19.544 25.386 16.842 1.00 74.94 114 GLN A C 1
ATOM 873 O O . GLN A 1 114 ? 19.204 25.950 17.883 1.00 74.94 114 GLN A O 1
ATOM 878 N N . GLN A 1 115 ? 20.720 24.775 16.720 1.00 75.31 115 GLN A N 1
ATOM 879 C CA . GLN A 1 115 ? 21.729 24.736 17.773 1.00 75.31 115 GLN A CA 1
ATOM 880 C C . GLN A 1 115 ? 23.110 24.423 17.193 1.00 75.31 115 GLN A C 1
ATOM 882 O O . GLN A 1 115 ? 23.230 23.790 16.144 1.00 75.31 115 GLN A O 1
ATOM 887 N N . SER A 1 116 ? 24.161 24.810 17.915 1.00 77.31 116 SER A N 1
ATOM 888 C CA . SER A 1 116 ? 25.514 24.313 17.657 1.00 77.31 116 SER A CA 1
ATOM 889 C C . SER A 1 116 ? 25.703 22.962 18.343 1.00 77.31 116 SER A C 1
ATOM 891 O O . SER A 1 116 ? 25.526 22.838 19.557 1.00 77.31 116 SER A O 1
ATOM 893 N N . TYR A 1 117 ? 26.099 21.945 17.583 1.00 80.69 117 TYR A N 1
ATOM 894 C CA . TYR A 1 117 ? 26.332 20.604 18.114 1.00 80.69 117 TYR A CA 1
ATOM 895 C C . TYR A 1 117 ? 27.782 20.415 18.568 1.00 80.69 117 TYR A C 1
ATOM 897 O O . TYR A 1 117 ? 28.724 20.708 17.829 1.00 80.69 117 TYR A O 1
ATOM 905 N N . SER A 1 118 ? 27.977 19.829 19.753 1.00 81.56 118 SER A N 1
ATOM 906 C CA . SER A 1 118 ? 29.261 19.206 20.100 1.00 81.56 118 SER A CA 1
ATOM 907 C C . SER A 1 118 ? 29.477 17.930 19.279 1.00 81.56 118 SER A C 1
ATOM 909 O O . SER A 1 118 ? 28.502 17.318 18.838 1.00 81.56 118 SER A O 1
ATOM 911 N N . VAL A 1 119 ? 30.733 17.484 19.132 1.00 77.25 119 VAL A N 1
ATOM 912 C CA . VAL A 1 119 ? 31.077 16.228 18.430 1.00 77.25 119 VAL A CA 1
ATOM 913 C C . VAL A 1 119 ? 30.236 15.056 18.949 1.00 77.25 119 VAL A C 1
ATOM 915 O O . VAL A 1 119 ? 29.627 14.325 18.176 1.00 77.25 119 VAL A O 1
ATOM 918 N N . ASP A 1 120 ? 30.122 14.931 20.273 1.00 71.88 120 ASP A N 1
ATOM 919 C CA . ASP A 1 120 ? 29.320 13.895 20.927 1.00 71.88 120 ASP A CA 1
ATOM 920 C C . ASP A 1 120 ? 27.809 14.038 20.693 1.00 71.88 120 ASP A C 1
ATOM 922 O O . ASP A 1 120 ? 27.099 13.037 20.596 1.00 71.88 120 ASP A O 1
ATOM 926 N N . GLY A 1 121 ? 27.292 15.269 20.638 1.00 69.50 121 GLY A N 1
ATOM 927 C CA . GLY A 1 121 ? 25.884 15.520 20.328 1.00 69.50 121 GLY A CA 1
ATOM 928 C C . GLY A 1 121 ? 25.543 15.102 18.900 1.00 69.50 121 GLY A C 1
ATOM 929 O O . GLY A 1 121 ? 24.551 14.412 18.681 1.00 69.50 121 GLY A O 1
ATOM 930 N N . PHE A 1 122 ? 26.409 15.453 17.953 1.00 82.69 122 PHE A N 1
ATOM 931 C CA . PHE A 1 122 ? 26.241 15.129 16.541 1.00 82.69 122 PHE A CA 1
ATOM 932 C C . PHE A 1 122 ? 26.435 13.635 16.256 1.00 82.69 122 PHE A C 1
ATOM 934 O O . PHE A 1 122 ? 25.644 13.029 15.535 1.00 82.69 122 PHE A O 1
ATOM 941 N N . ARG A 1 123 ? 27.419 13.000 16.910 1.00 83.81 123 ARG A N 1
ATOM 942 C CA . ARG A 1 123 ? 27.613 11.543 16.883 1.00 83.81 123 ARG A CA 1
ATOM 943 C C . ARG A 1 123 ? 26.354 10.800 17.326 1.00 83.81 123 ARG A C 1
ATOM 945 O O . ARG A 1 123 ? 25.932 9.875 16.644 1.00 83.81 123 ARG A O 1
ATOM 952 N N . ARG A 1 124 ? 25.716 11.222 18.426 1.00 74.81 124 ARG A N 1
ATOM 953 C CA . ARG A 1 124 ? 24.476 10.589 18.914 1.00 74.81 124 ARG A CA 1
ATOM 954 C C . ARG A 1 124 ? 23.321 10.700 17.922 1.00 74.81 124 ARG A C 1
ATOM 956 O O . ARG A 1 124 ? 22.534 9.760 17.824 1.00 74.81 124 ARG A O 1
ATOM 963 N N . LEU A 1 125 ? 23.217 11.809 17.187 1.00 76.75 125 LEU A N 1
ATOM 964 C CA . LEU A 1 125 ? 22.225 11.937 16.118 1.00 76.75 125 LEU A CA 1
ATOM 965 C C . LEU A 1 125 ? 22.480 10.914 15.008 1.00 76.75 125 LEU A C 1
ATOM 967 O O . LEU A 1 125 ? 21.558 10.190 14.639 1.00 76.75 125 LEU A O 1
ATOM 971 N N . LEU A 1 126 ? 23.727 10.799 14.546 1.00 82.19 126 LEU A N 1
ATOM 972 C CA . LEU A 1 126 ? 24.111 9.828 13.520 1.00 82.19 126 LEU A CA 1
ATOM 973 C C . LEU A 1 126 ? 23.898 8.376 13.980 1.00 82.19 126 LEU A C 1
ATOM 975 O O . LEU A 1 126 ? 23.361 7.568 13.233 1.00 82.19 126 LEU A O 1
ATOM 979 N N . GLU A 1 127 ? 24.268 8.031 15.215 1.00 80.19 127 GLU A N 1
ATOM 980 C CA . GLU A 1 127 ? 24.070 6.681 15.771 1.00 80.19 127 GLU A CA 1
ATOM 981 C C . GLU A 1 127 ? 22.590 6.302 15.875 1.00 80.19 127 GLU A C 1
ATOM 983 O O . GLU A 1 127 ? 22.219 5.156 15.628 1.00 80.19 127 GLU A O 1
ATOM 988 N N . THR A 1 128 ? 21.749 7.266 16.252 1.00 74.12 128 THR A N 1
ATOM 989 C CA . THR A 1 128 ? 20.329 7.014 16.524 1.00 74.12 128 THR A CA 1
ATOM 990 C C . THR A 1 128 ? 19.499 7.019 15.246 1.00 74.12 128 THR A C 1
ATOM 992 O O . THR A 1 128 ? 18.576 6.220 15.111 1.00 74.12 128 THR A O 1
ATOM 995 N N . TYR A 1 129 ? 19.806 7.916 14.311 1.00 78.50 129 TYR A N 1
ATOM 996 C CA . TYR A 1 129 ? 18.934 8.203 13.171 1.00 78.50 129 TYR A CA 1
ATOM 997 C C . TYR A 1 129 ? 19.591 7.970 11.812 1.00 78.50 129 TYR A C 1
ATOM 999 O O . TYR A 1 129 ? 18.899 8.030 10.797 1.00 78.50 129 TYR A O 1
ATOM 1007 N N . GLY A 1 130 ? 20.887 7.660 11.786 1.00 86.69 130 GLY A N 1
ATOM 1008 C CA . GLY A 1 130 ? 21.642 7.488 10.554 1.00 86.69 130 GLY A CA 1
ATOM 1009 C C . GLY A 1 130 ? 22.099 8.807 9.931 1.00 86.69 130 GLY A C 1
ATOM 1010 O O . GLY A 1 130 ? 22.217 9.806 10.640 1.00 86.69 130 GLY A O 1
ATOM 1011 N N . PRO A 1 131 ? 22.374 8.816 8.615 1.00 95.31 131 PRO A N 1
ATOM 1012 C CA . PRO A 1 131 ? 22.829 9.978 7.868 1.00 95.31 131 PRO A CA 1
ATOM 1013 C C . PRO A 1 131 ? 21.948 11.205 8.072 1.00 95.31 131 PRO A C 1
ATOM 1015 O O . PRO A 1 131 ? 20.722 11.106 8.168 1.00 95.31 131 PRO A O 1
ATOM 1018 N N . LEU A 1 132 ? 22.587 12.369 8.099 1.00 94.19 132 LEU A N 1
ATOM 1019 C CA . LEU A 1 132 ? 21.924 13.640 8.369 1.00 94.19 132 LEU A CA 1
ATOM 1020 C C . LEU A 1 132 ? 21.936 14.521 7.128 1.00 94.19 132 LEU A C 1
ATOM 1022 O O . LEU A 1 132 ? 22.969 14.679 6.479 1.00 94.19 132 LEU A O 1
ATOM 1026 N N . TRP A 1 133 ? 20.786 15.119 6.843 1.00 95.88 133 TRP A N 1
ATOM 1027 C CA . TRP A 1 133 ? 20.627 16.192 5.871 1.00 95.88 133 TRP A CA 1
ATOM 1028 C C . TRP A 1 133 ? 21.067 17.497 6.538 1.00 95.88 133 TRP A C 1
ATOM 1030 O O . TRP A 1 133 ? 20.544 17.832 7.603 1.00 95.88 133 TRP A O 1
ATOM 1040 N N . VAL A 1 134 ? 22.051 18.203 5.976 1.00 95.38 134 VAL A N 1
ATOM 1041 C CA . VAL A 1 134 ? 22.671 19.364 6.632 1.00 95.38 134 VAL A CA 1
ATOM 1042 C C . VAL A 1 134 ? 22.843 20.527 5.664 1.00 95.38 134 VAL A C 1
ATOM 1044 O O . VAL A 1 134 ? 23.444 20.371 4.602 1.00 95.38 134 VAL A O 1
ATOM 1047 N N . ALA A 1 135 ? 22.382 21.707 6.070 1.00 91.62 135 ALA A N 1
ATOM 1048 C CA . ALA A 1 135 ? 22.642 22.958 5.376 1.00 91.62 135 ALA A CA 1
ATOM 1049 C C . ALA A 1 135 ? 23.956 23.590 5.850 1.00 91.62 135 ALA A C 1
ATOM 1051 O O . ALA A 1 135 ? 24.228 23.673 7.045 1.00 91.62 135 ALA A O 1
ATOM 1052 N N . GLY A 1 136 ? 24.769 24.076 4.919 1.00 87.06 136 GLY A N 1
ATOM 1053 C CA . GLY A 1 136 ? 25.996 24.803 5.224 1.00 87.06 136 GLY A CA 1
ATOM 1054 C C . GLY A 1 136 ? 26.327 25.818 4.144 1.00 87.06 136 GLY A C 1
ATOM 1055 O O . GLY A 1 136 ? 25.824 25.746 3.026 1.00 87.06 136 GLY A O 1
ATOM 1056 N N . ALA A 1 137 ? 27.174 26.786 4.483 1.00 86.81 137 ALA A N 1
ATOM 1057 C CA . ALA A 1 137 ? 27.572 27.811 3.536 1.00 86.81 137 ALA A CA 1
ATOM 1058 C C . ALA A 1 137 ? 28.843 27.374 2.782 1.00 86.81 137 ALA A C 1
ATOM 1060 O O . ALA A 1 137 ? 29.958 27.587 3.267 1.00 86.81 137 ALA A O 1
ATOM 1061 N N . VAL A 1 138 ? 28.679 26.773 1.599 1.00 77.19 138 VAL A N 1
ATOM 1062 C CA . VAL A 1 138 ? 29.769 26.141 0.825 1.00 77.19 138 VAL A CA 1
ATOM 1063 C C . VAL A 1 138 ? 29.638 26.349 -0.697 1.00 77.19 138 VAL A C 1
ATOM 1065 O O . VAL A 1 138 ? 29.388 25.398 -1.429 1.00 77.19 138 VAL A O 1
ATOM 1068 N N . PRO A 1 139 ? 29.834 27.569 -1.243 1.00 66.69 139 PRO A N 1
ATOM 1069 C CA . PRO A 1 139 ? 30.141 28.853 -0.596 1.00 66.69 139 PRO A CA 1
ATOM 1070 C C . PRO A 1 139 ? 28.902 29.696 -0.214 1.00 66.69 139 PRO A C 1
ATOM 1072 O O . PRO A 1 139 ? 29.036 30.636 0.577 1.00 66.69 139 PRO A O 1
ATOM 1075 N N . GLY A 1 140 ? 27.718 29.358 -0.734 1.00 80.62 140 GLY A N 1
ATOM 1076 C CA . GLY A 1 140 ? 26.401 29.893 -0.344 1.00 80.62 140 GLY A CA 1
ATOM 1077 C C . GLY A 1 140 ? 25.525 28.818 0.321 1.00 80.62 140 GLY A C 1
ATOM 1078 O O . GLY A 1 140 ? 26.050 27.735 0.585 1.00 80.62 140 GLY A O 1
ATOM 1079 N N . PRO A 1 141 ? 24.234 29.091 0.605 1.00 86.62 141 PRO A N 1
ATOM 1080 C CA . PRO A 1 141 ? 23.322 28.104 1.187 1.00 86.62 141 PRO A CA 1
ATOM 1081 C C . PRO A 1 141 ? 23.270 26.832 0.333 1.00 86.62 141 PRO A C 1
ATOM 1083 O O . PRO A 1 141 ? 22.899 26.881 -0.839 1.00 86.62 141 PRO A O 1
ATOM 1086 N N . HIS A 1 142 ? 23.682 25.703 0.906 1.00 93.50 142 HIS A N 1
ATOM 1087 C CA . HIS A 1 142 ? 23.808 24.435 0.191 1.00 93.50 142 HIS A CA 1
ATOM 1088 C C . HIS A 1 142 ? 23.569 23.248 1.116 1.00 93.50 142 HIS A C 1
ATOM 1090 O O . HIS A 1 142 ? 23.904 23.300 2.300 1.00 93.50 142 HIS A O 1
ATOM 1096 N N . ILE A 1 143 ? 23.018 22.167 0.568 1.00 95.62 143 ILE A N 1
ATOM 1097 C CA . ILE A 1 143 ? 22.702 20.953 1.317 1.00 95.62 143 ILE A CA 1
ATOM 1098 C C . ILE A 1 143 ? 23.720 19.863 1.019 1.00 95.62 143 ILE A C 1
ATOM 1100 O O . ILE A 1 143 ? 23.953 19.515 -0.135 1.00 95.62 143 ILE A O 1
ATOM 1104 N N . ARG A 1 144 ? 24.257 19.276 2.087 1.00 96.62 144 ARG A N 1
ATOM 1105 C CA . ARG A 1 144 ? 25.166 18.129 2.083 1.00 96.62 144 ARG A CA 1
ATOM 1106 C C . ARG A 1 144 ? 24.614 17.033 2.988 1.00 96.62 144 ARG A C 1
ATOM 1108 O O . ARG A 1 144 ? 23.796 17.297 3.870 1.00 96.62 144 ARG A O 1
ATOM 1115 N N . VAL A 1 145 ? 25.075 15.802 2.796 1.00 97.88 145 VAL A N 1
ATOM 1116 C CA . VAL A 1 145 ? 24.645 14.659 3.606 1.00 97.88 145 VAL A CA 1
ATOM 1117 C C . VAL A 1 145 ? 25.827 14.103 4.369 1.00 97.88 145 VAL A C 1
ATOM 1119 O O . VAL A 1 145 ? 26.811 13.665 3.774 1.00 97.88 145 VAL A O 1
ATOM 1122 N N . VAL A 1 146 ? 25.727 14.105 5.697 1.00 97.62 146 VAL A N 1
ATOM 1123 C CA . VAL A 1 146 ? 26.741 13.480 6.545 1.00 97.62 146 VAL A CA 1
ATOM 1124 C C . VAL A 1 146 ? 26.467 11.987 6.613 1.00 97.62 146 VAL A C 1
ATOM 1126 O O . VAL A 1 146 ? 25.434 11.565 7.127 1.00 97.62 146 VAL A O 1
ATOM 1129 N N . THR A 1 147 ? 27.404 11.193 6.107 1.00 94.38 147 THR A N 1
ATOM 1130 C CA . THR A 1 147 ? 27.292 9.733 5.965 1.00 94.38 147 THR A CA 1
ATOM 1131 C C . THR A 1 147 ? 28.132 8.976 6.989 1.00 94.38 147 THR A C 1
ATOM 1133 O O . THR A 1 147 ? 28.070 7.751 7.072 1.00 94.38 147 THR A O 1
ATOM 1136 N N . GLY A 1 148 ? 28.906 9.688 7.804 1.00 90.56 148 GLY A N 1
ATOM 1137 C CA . GLY A 1 148 ? 29.719 9.088 8.847 1.00 90.56 148 GLY A CA 1
ATOM 1138 C C . GLY A 1 148 ? 30.527 10.104 9.638 1.00 90.56 148 GLY A C 1
ATOM 1139 O O . GLY A 1 148 ? 30.628 11.277 9.275 1.00 90.56 148 GLY A O 1
ATOM 1140 N N . LEU A 1 149 ? 31.095 9.635 10.743 1.00 90.94 149 LEU A N 1
ATOM 1141 C CA . LEU A 1 149 ? 31.906 10.422 11.661 1.00 90.94 149 LEU A CA 1
ATOM 1142 C C . LEU A 1 149 ? 32.908 9.493 12.351 1.00 90.94 149 LEU A C 1
ATOM 1144 O O . LEU A 1 149 ? 32.512 8.464 12.902 1.00 90.94 149 LEU A O 1
ATOM 1148 N N . TYR A 1 150 ? 34.188 9.854 12.346 1.00 92.06 150 TYR A N 1
ATOM 1149 C CA . TYR A 1 150 ? 35.219 9.072 13.026 1.00 92.06 150 TYR A CA 1
ATOM 1150 C C . TYR A 1 150 ? 36.328 9.955 13.605 1.00 92.06 150 TYR A C 1
ATOM 1152 O O . TYR A 1 150 ? 36.606 11.027 13.075 1.00 92.06 150 TYR A O 1
ATOM 1160 N N . GLY A 1 151 ? 36.975 9.523 14.686 1.00 89.56 151 GLY A N 1
ATOM 1161 C CA . GLY A 1 151 ? 38.093 10.251 15.301 1.00 89.56 151 GLY A CA 1
ATOM 1162 C C . GLY A 1 151 ? 38.109 10.190 16.822 1.00 89.56 151 GLY A C 1
ATOM 1163 O O . GLY A 1 151 ? 37.506 9.297 17.411 1.00 89.56 151 GLY A O 1
ATOM 1164 N N . ASP A 1 152 ? 38.829 11.122 17.447 1.00 81.06 152 ASP A N 1
ATOM 1165 C CA . ASP A 1 152 ? 39.122 11.129 18.892 1.00 81.06 152 ASP A CA 1
ATOM 1166 C C . ASP A 1 152 ? 38.097 11.884 19.761 1.00 81.06 152 ASP A C 1
ATOM 1168 O O . ASP A 1 152 ? 38.234 11.949 20.982 1.00 81.06 152 ASP A O 1
ATOM 1172 N N . GLY A 1 153 ? 37.059 12.462 19.151 1.00 77.62 153 GLY A N 1
ATOM 1173 C CA . GLY A 1 153 ? 36.034 13.237 19.854 1.00 77.62 153 GLY A CA 1
ATOM 1174 C C . GLY A 1 153 ? 36.364 14.720 20.037 1.00 77.62 153 GLY A C 1
ATOM 1175 O O . GLY A 1 153 ? 35.504 15.476 20.495 1.00 77.62 153 GLY A O 1
ATOM 1176 N N . THR A 1 154 ? 37.556 15.177 19.641 1.00 85.44 154 THR A N 1
ATOM 1177 C CA . THR A 1 154 ? 37.887 16.607 19.564 1.00 85.44 154 THR A CA 1
ATOM 1178 C C . THR A 1 154 ? 37.456 17.194 18.210 1.00 85.44 154 THR A C 1
ATOM 1180 O O . THR A 1 154 ? 37.446 16.476 17.209 1.00 85.44 154 THR A O 1
ATOM 1183 N N . PRO A 1 155 ? 37.106 18.495 18.114 1.00 84.19 155 PRO A N 1
ATOM 1184 C CA . PRO A 1 155 ? 36.709 19.099 16.836 1.00 84.19 155 PRO A CA 1
ATOM 1185 C C . PRO A 1 155 ? 37.771 19.024 15.727 1.00 84.19 155 PRO A C 1
ATOM 1187 O O . PRO A 1 155 ? 37.418 18.982 14.550 1.00 84.19 155 PRO A O 1
ATOM 1190 N N . ASP A 1 156 ? 39.055 19.019 16.092 1.00 90.81 156 ASP A N 1
ATOM 1191 C CA . ASP A 1 156 ? 40.174 18.976 15.141 1.00 90.81 156 ASP A CA 1
ATOM 1192 C C . ASP A 1 156 ? 40.610 17.541 14.812 1.00 90.81 156 ASP A C 1
ATOM 1194 O O . ASP A 1 156 ? 40.976 17.262 13.671 1.00 90.81 156 ASP A O 1
ATOM 1198 N N . GLY A 1 157 ? 40.522 16.626 15.783 1.00 85.06 157 GLY A N 1
ATOM 1199 C CA . GLY A 1 157 ? 40.848 15.205 15.630 1.00 85.06 157 GLY A CA 1
ATOM 1200 C C . GLY A 1 157 ? 39.686 14.323 15.152 1.00 85.06 157 GLY A C 1
ATOM 1201 O O . GLY A 1 157 ? 39.866 13.119 14.972 1.00 85.06 157 GLY A O 1
ATOM 1202 N N . THR A 1 158 ? 38.501 14.900 14.914 1.00 92.88 158 THR A N 1
ATOM 1203 C CA . THR A 1 158 ? 37.329 14.200 14.359 1.00 92.88 158 THR A CA 1
ATOM 1204 C C . THR A 1 158 ? 37.085 14.588 12.905 1.00 92.88 158 THR A C 1
ATOM 1206 O O . THR A 1 158 ? 37.064 15.769 12.558 1.00 92.88 158 THR A O 1
ATOM 1209 N N . ARG A 1 159 ? 36.861 13.584 12.058 1.00 96.62 159 ARG A N 1
ATOM 1210 C CA . ARG A 1 159 ? 36.589 13.682 10.623 1.00 96.62 159 ARG A CA 1
ATOM 1211 C C . ARG A 1 159 ? 35.118 13.383 10.336 1.00 96.62 159 ARG A C 1
ATOM 1213 O O . ARG A 1 159 ? 34.570 12.408 10.851 1.00 96.62 159 ARG A O 1
ATOM 1220 N N . VAL A 1 160 ? 34.494 14.218 9.510 1.00 95.81 160 VAL A N 1
ATOM 1221 C CA . VAL A 1 160 ? 33.116 14.068 9.015 1.00 95.81 160 VAL A CA 1
ATOM 1222 C C . VAL A 1 160 ? 33.175 13.521 7.593 1.00 95.81 160 VAL A C 1
ATOM 1224 O O . VAL A 1 160 ? 33.912 14.070 6.779 1.00 95.81 160 VAL A O 1
ATOM 1227 N N . ILE A 1 161 ? 32.414 12.466 7.289 1.00 96.69 161 ILE A N 1
ATOM 1228 C CA . ILE A 1 161 ? 32.312 11.893 5.938 1.00 96.69 161 ILE A CA 1
ATOM 1229 C C . ILE A 1 161 ? 31.077 12.479 5.258 1.00 96.69 161 ILE A C 1
ATOM 1231 O O . ILE A 1 161 ? 29.976 12.416 5.811 1.00 96.69 161 ILE A O 1
ATOM 1235 N N . ILE A 1 162 ? 31.262 13.063 4.075 1.00 97.50 162 ILE A N 1
ATOM 1236 C CA . ILE A 1 162 ? 30.247 13.870 3.400 1.00 97.50 162 ILE A CA 1
ATOM 1237 C C . ILE A 1 162 ? 30.000 13.342 1.990 1.00 97.50 162 ILE A C 1
ATOM 1239 O O . ILE A 1 162 ? 30.938 13.173 1.210 1.00 97.50 162 ILE A O 1
ATOM 1243 N N . ASN A 1 163 ? 28.720 13.158 1.663 1.00 97.75 163 ASN A N 1
ATOM 1244 C CA . ASN A 1 163 ? 28.237 13.141 0.290 1.00 97.75 163 ASN A CA 1
ATOM 1245 C C . ASN A 1 163 ? 27.691 14.535 -0.045 1.00 97.75 163 ASN A C 1
ATOM 1247 O O . ASN A 1 163 ? 26.748 15.018 0.586 1.00 97.75 163 ASN A O 1
ATOM 1251 N N . ASP A 1 164 ? 28.284 15.173 -1.043 1.00 96.50 164 ASP A N 1
ATOM 1252 C CA . ASP A 1 164 ? 27.903 16.484 -1.547 1.00 96.50 164 ASP A CA 1
ATOM 1253 C C . ASP A 1 164 ? 27.242 16.317 -2.926 1.00 96.50 164 ASP A C 1
ATOM 1255 O O . ASP A 1 164 ? 27.865 15.771 -3.841 1.00 96.50 164 ASP A O 1
ATOM 1259 N N . PRO A 1 165 ? 25.985 16.755 -3.115 1.00 94.94 165 PRO A N 1
ATOM 1260 C CA . PRO A 1 165 ? 25.321 16.660 -4.410 1.00 94.94 165 PRO A CA 1
ATOM 1261 C C . PRO A 1 165 ? 25.973 17.531 -5.499 1.00 94.94 165 PRO A C 1
ATOM 1263 O O . PRO A 1 165 ? 25.599 17.396 -6.666 1.00 94.94 165 PRO A O 1
ATOM 1266 N N . TRP A 1 166 ? 26.933 18.393 -5.155 1.00 91.12 166 TRP A N 1
ATOM 1267 C CA . TRP A 1 166 ? 27.685 19.257 -6.059 1.00 91.12 166 TRP A CA 1
ATOM 1268 C C . TRP A 1 166 ? 29.087 18.706 -6.358 1.00 91.12 166 TRP A C 1
ATOM 1270 O O . TRP A 1 166 ? 29.832 18.288 -5.472 1.00 91.12 166 TRP A O 1
ATOM 1280 N N . GLN A 1 167 ? 29.482 18.721 -7.631 1.00 92.06 167 GLN A N 1
ATOM 1281 C CA . GLN A 1 167 ? 30.789 18.231 -8.058 1.00 92.06 167 GLN A CA 1
ATOM 1282 C C . GLN A 1 167 ? 31.942 19.145 -7.626 1.00 92.06 167 GLN A C 1
ATOM 1284 O O . GLN A 1 167 ? 31.947 20.359 -7.841 1.00 92.06 167 GLN A O 1
ATOM 1289 N N . LYS A 1 168 ? 33.008 18.537 -7.098 1.00 88.12 168 LYS A N 1
ATOM 1290 C CA . LYS A 1 168 ? 34.215 19.259 -6.683 1.00 88.12 168 LYS A CA 1
ATOM 1291 C C . LYS A 1 168 ? 34.880 19.974 -7.867 1.00 88.12 168 LYS A C 1
ATOM 1293 O O . LYS A 1 168 ? 35.125 19.375 -8.910 1.00 88.12 168 LYS A O 1
ATOM 1298 N N . GLY A 1 169 ? 35.221 21.250 -7.672 1.00 82.25 169 GLY A N 1
ATOM 1299 C CA . GLY A 1 169 ? 35.885 22.090 -8.679 1.00 82.25 169 GLY A CA 1
ATOM 1300 C C . GLY A 1 169 ? 34.938 22.789 -9.662 1.00 82.25 169 GLY A C 1
ATOM 1301 O O . GLY A 1 169 ? 35.404 23.560 -10.497 1.00 82.25 169 GLY A O 1
ATOM 1302 N N . MET A 1 170 ? 33.625 22.570 -9.553 1.00 84.75 170 MET A N 1
ATOM 1303 C CA . MET A 1 170 ? 32.616 23.245 -10.369 1.00 84.75 170 MET A CA 1
ATOM 1304 C C . MET A 1 170 ? 32.269 24.617 -9.767 1.00 84.75 170 MET A C 1
ATOM 1306 O O . MET A 1 170 ? 31.677 24.691 -8.693 1.00 84.75 170 MET A O 1
ATOM 1310 N N . ALA A 1 171 ? 32.644 25.701 -10.455 1.00 82.62 171 ALA A N 1
ATOM 1311 C CA . ALA A 1 171 ? 32.423 27.077 -9.988 1.00 82.62 171 ALA A CA 1
ATOM 1312 C C . ALA A 1 171 ? 30.961 27.549 -10.128 1.00 82.62 171 ALA A C 1
ATOM 1314 O O . ALA A 1 171 ? 30.484 28.340 -9.319 1.00 82.62 171 ALA A O 1
ATOM 1315 N N . SER A 1 172 ? 30.249 27.053 -11.141 1.00 85.25 172 SER A N 1
ATOM 1316 C CA . SER A 1 172 ? 28.820 27.277 -11.376 1.00 85.25 172 SER A CA 1
ATOM 1317 C C . SER A 1 172 ? 28.185 25.986 -11.877 1.00 85.25 172 SER A C 1
ATOM 1319 O O . SER A 1 172 ? 28.848 25.215 -12.570 1.00 85.25 172 SER A O 1
ATOM 1321 N N . PHE A 1 173 ? 26.919 25.747 -11.527 1.00 87.25 173 PHE A N 1
ATOM 1322 C CA . PHE A 1 173 ? 26.250 24.490 -11.856 1.00 87.25 173 PHE A CA 1
ATOM 1323 C C . PHE A 1 173 ? 26.245 24.237 -13.367 1.00 87.25 173 PHE A C 1
ATOM 1325 O O . PHE A 1 173 ? 25.820 25.097 -14.141 1.00 87.25 173 PHE A O 1
ATOM 1332 N N . ALA A 1 174 ? 26.669 23.043 -13.769 1.00 82.31 174 ALA A N 1
ATOM 1333 C CA . ALA A 1 174 ? 26.595 22.564 -15.139 1.00 82.31 174 ALA A CA 1
ATOM 1334 C C . ALA A 1 174 ? 26.374 21.049 -15.153 1.00 82.31 174 ALA A C 1
ATOM 1336 O O . ALA A 1 174 ? 26.819 20.338 -14.252 1.00 82.31 174 ALA A O 1
ATOM 1337 N N . LEU A 1 175 ? 25.709 20.555 -16.197 1.00 77.75 175 LEU A N 1
ATOM 1338 C CA . LEU A 1 175 ? 25.642 19.125 -16.478 1.00 77.75 175 LEU A CA 1
ATOM 1339 C C . LEU A 1 175 ? 26.779 18.724 -17.439 1.00 77.75 175 LEU A C 1
ATOM 1341 O O . LEU A 1 175 ? 27.100 19.500 -18.342 1.00 77.75 175 LEU A O 1
ATOM 1345 N N . PRO A 1 176 ? 27.365 17.523 -17.288 1.00 85.12 176 PRO A N 1
ATOM 1346 C CA . PRO A 1 176 ? 27.080 16.538 -16.242 1.00 85.12 176 PRO A CA 1
ATOM 1347 C C . PRO A 1 176 ? 27.634 16.966 -14.871 1.00 85.12 176 PRO A C 1
ATOM 1349 O O . PRO A 1 176 ? 28.728 17.514 -14.779 1.00 85.12 176 PRO A O 1
ATOM 1352 N N . ASN A 1 177 ? 26.878 16.676 -13.810 1.00 86.56 177 ASN A N 1
ATOM 1353 C CA . ASN A 1 177 ? 27.289 16.858 -12.419 1.00 86.56 177 ASN A CA 1
ATOM 1354 C C . ASN A 1 177 ? 27.389 15.482 -11.756 1.00 86.56 177 ASN A C 1
ATOM 1356 O O . ASN A 1 177 ? 26.394 14.765 -11.676 1.00 86.56 177 ASN A O 1
ATOM 1360 N N . ALA A 1 178 ? 28.580 15.114 -11.287 1.00 86.88 178 ALA A N 1
ATOM 1361 C CA . ALA A 1 178 ? 28.818 13.819 -10.648 1.00 86.88 178 ALA A CA 1
ATOM 1362 C C . ALA A 1 178 ? 28.649 13.835 -9.116 1.00 86.88 178 ALA A C 1
ATOM 1364 O O . ALA A 1 178 ? 28.733 12.779 -8.492 1.00 86.88 178 ALA A O 1
ATOM 1365 N N . GLY A 1 179 ? 28.429 15.005 -8.500 1.00 92.94 179 GLY A N 1
ATOM 1366 C CA . GLY A 1 179 ? 28.539 15.165 -7.047 1.00 92.94 179 GLY A CA 1
ATOM 1367 C C . GLY A 1 179 ? 29.976 14.953 -6.545 1.00 92.94 179 GLY A C 1
ATOM 1368 O O . GLY A 1 179 ? 30.923 14.836 -7.329 1.00 92.94 179 GLY A O 1
ATOM 1369 N N . ALA A 1 180 ? 30.164 14.916 -5.228 1.00 95.06 180 ALA A N 1
ATOM 1370 C CA . ALA A 1 180 ? 31.451 14.630 -4.609 1.00 95.06 180 ALA A CA 1
ATOM 1371 C C . ALA A 1 180 ? 31.298 13.860 -3.293 1.00 95.06 180 ALA A C 1
ATOM 1373 O O . ALA A 1 180 ? 30.343 14.045 -2.547 1.00 95.06 180 ALA A O 1
ATOM 1374 N N . GLN A 1 181 ? 32.289 13.027 -2.978 1.00 96.62 181 GLN A N 1
ATOM 1375 C CA . GLN A 1 181 ? 32.478 12.485 -1.634 1.00 96.62 181 GLN A CA 1
ATOM 1376 C C . GLN A 1 181 ? 33.807 12.992 -1.094 1.00 96.62 181 GLN A C 1
ATOM 1378 O O . GLN A 1 181 ? 34.830 12.924 -1.781 1.00 96.62 181 GLN A O 1
ATOM 1383 N N . TYR A 1 182 ? 33.800 13.536 0.115 1.00 95.44 182 TYR A N 1
ATOM 1384 C CA . TYR A 1 182 ? 35.008 14.030 0.761 1.00 95.44 182 TYR A CA 1
ATOM 1385 C C . TYR A 1 182 ? 34.861 14.019 2.278 1.00 95.44 182 TYR A C 1
ATOM 1387 O O . TYR A 1 182 ? 33.809 13.705 2.831 1.00 95.44 182 TYR A O 1
ATOM 1395 N N . GLU A 1 183 ? 35.953 14.360 2.950 1.00 96.50 183 GLU A N 1
ATOM 1396 C CA . GLU A 1 183 ? 35.999 14.453 4.396 1.00 96.50 183 GLU A CA 1
ATOM 1397 C C . GLU A 1 183 ? 36.623 15.775 4.839 1.00 96.50 183 GLU A C 1
ATOM 1399 O O . GLU A 1 183 ? 37.624 16.229 4.270 1.00 96.50 183 GLU A O 1
ATOM 1404 N N . GLU A 1 184 ? 36.110 16.330 5.929 1.00 94.69 184 GLU A N 1
ATOM 1405 C CA . GLU A 1 184 ? 36.624 17.541 6.575 1.00 94.69 184 GLU A CA 1
ATOM 1406 C C . GLU A 1 184 ? 36.715 17.358 8.093 1.00 94.69 184 GLU A C 1
ATOM 1408 O O . GLU A 1 184 ? 36.206 16.375 8.639 1.00 94.69 184 GLU A O 1
ATOM 1413 N N . THR A 1 185 ? 37.424 18.249 8.794 1.00 95.19 185 THR A N 1
ATOM 1414 C CA . THR A 1 185 ? 37.414 18.197 10.264 1.00 95.19 185 THR A CA 1
ATOM 1415 C C . THR A 1 185 ? 36.059 18.658 10.792 1.00 95.19 185 THR A C 1
ATOM 1417 O O . THR A 1 185 ? 35.400 19.509 10.193 1.00 95.19 185 THR A O 1
ATOM 1420 N N . TYR A 1 186 ? 35.645 18.149 11.950 1.00 92.06 186 TYR A N 1
ATOM 1421 C CA . TYR A 1 186 ? 34.398 18.582 12.579 1.00 92.06 186 TYR A CA 1
ATOM 1422 C C . TYR A 1 186 ? 34.391 20.098 12.849 1.00 92.06 186 TYR A C 1
ATOM 1424 O O . TYR A 1 186 ? 33.351 20.745 12.720 1.00 92.06 186 TYR A O 1
ATOM 1432 N N . ARG A 1 187 ? 35.557 20.697 13.148 1.00 93.00 187 ARG A N 1
ATOM 1433 C CA . ARG A 1 187 ? 35.718 22.156 13.255 1.00 93.00 187 ARG A CA 1
ATOM 1434 C C . ARG A 1 187 ? 35.377 22.875 11.947 1.00 93.00 187 ARG A C 1
ATOM 1436 O O . ARG A 1 187 ? 34.687 23.892 11.997 1.00 93.00 187 ARG A O 1
ATOM 1443 N N . GLN A 1 188 ? 35.857 22.388 10.803 1.00 92.25 188 GLN A N 1
ATOM 1444 C CA . GLN A 1 188 ? 35.550 22.976 9.492 1.00 92.25 188 GLN A CA 1
ATOM 1445 C C . GLN A 1 188 ? 34.048 22.877 9.193 1.00 92.25 188 GLN A C 1
ATOM 1447 O O . GLN A 1 188 ? 33.400 23.901 8.979 1.00 92.25 188 GLN A O 1
ATOM 1452 N N . PHE A 1 189 ? 33.482 21.679 9.338 1.00 94.62 189 PHE A N 1
ATOM 1453 C CA . PHE A 1 189 ? 32.061 21.395 9.127 1.00 94.62 189 PHE A CA 1
ATOM 1454 C C . PHE A 1 189 ? 31.122 22.292 9.955 1.00 94.62 189 PHE A C 1
ATOM 1456 O O . PHE A 1 189 ? 30.197 22.920 9.425 1.00 94.62 189 PHE A O 1
ATOM 1463 N N . VAL A 1 190 ? 31.363 22.400 11.269 1.00 89.00 190 VAL A N 1
ATOM 1464 C CA . VAL A 1 190 ? 30.505 23.213 12.146 1.00 89.00 190 VAL A CA 1
ATOM 1465 C C . VAL A 1 190 ? 30.671 24.707 11.862 1.00 89.00 190 VAL A C 1
ATOM 1467 O O . VAL A 1 190 ? 29.692 25.448 11.899 1.00 89.00 190 VAL A O 1
ATOM 1470 N N . THR A 1 191 ? 31.876 25.154 11.487 1.00 88.06 191 THR A N 1
ATOM 1471 C CA . THR A 1 191 ? 32.130 26.559 11.128 1.00 88.06 191 THR A CA 1
ATOM 1472 C C . THR A 1 191 ? 31.307 26.980 9.911 1.00 88.06 191 THR A C 1
ATOM 1474 O O . THR A 1 191 ? 30.770 28.088 9.895 1.00 88.06 191 THR A O 1
ATOM 1477 N N . GLU A 1 192 ? 31.171 26.109 8.910 1.00 88.50 192 GLU A N 1
ATOM 1478 C CA . GLU A 1 192 ? 30.383 26.370 7.698 1.00 88.50 192 GLU A CA 1
ATOM 1479 C C . GLU A 1 192 ? 28.874 26.394 7.962 1.00 88.50 192 GLU A C 1
ATOM 1481 O O . GLU A 1 192 ? 28.168 27.249 7.422 1.00 88.50 192 GLU A O 1
ATOM 1486 N N . THR A 1 193 ? 28.392 25.495 8.822 1.00 86.69 193 THR A N 1
ATOM 1487 C CA . THR A 1 193 ? 26.982 25.423 9.243 1.00 86.69 193 THR A CA 1
ATOM 1488 C C . THR A 1 193 ? 26.598 26.662 10.058 1.00 86.69 193 THR A C 1
ATOM 1490 O O . THR A 1 193 ? 25.622 27.346 9.762 1.00 86.69 193 THR A O 1
ATOM 1493 N N . GLU A 1 194 ? 27.425 27.042 11.036 1.00 87.81 194 GLU A N 1
ATOM 1494 C CA . GLU A 1 194 ? 27.191 28.245 11.836 1.00 87.81 194 GLU A CA 1
ATOM 1495 C C . GLU A 1 194 ? 27.370 29.541 11.038 1.00 87.81 194 GLU A C 1
ATOM 1497 O O . GLU A 1 194 ? 26.751 30.560 11.354 1.00 87.81 194 GLU A O 1
ATOM 1502 N N . ARG A 1 195 ? 28.238 29.543 10.017 1.00 89.31 195 ARG A N 1
ATOM 1503 C CA . ARG A 1 195 ? 28.384 30.694 9.121 1.00 89.31 195 ARG A CA 1
ATOM 1504 C C . ARG A 1 195 ? 27.088 30.942 8.359 1.00 89.31 195 ARG A C 1
ATOM 1506 O O . ARG A 1 195 ? 26.689 32.102 8.296 1.00 89.31 195 ARG A O 1
ATOM 1513 N N . LEU A 1 196 ? 26.444 29.892 7.843 1.00 90.00 196 LEU A N 1
ATOM 1514 C CA . LEU A 1 196 ? 25.127 30.009 7.216 1.00 90.00 196 LEU A CA 1
ATOM 1515 C C . LEU A 1 196 ? 24.106 30.555 8.218 1.00 90.00 196 LEU A C 1
ATOM 1517 O O . LEU A 1 196 ? 23.474 31.576 7.958 1.00 90.00 196 LEU A O 1
ATOM 1521 N N . ALA A 1 197 ? 24.056 29.965 9.415 1.00 84.62 197 ALA A N 1
ATOM 1522 C CA . ALA A 1 197 ? 23.110 30.382 10.441 1.00 84.62 197 ALA A CA 1
ATOM 1523 C C . ALA A 1 197 ? 23.250 31.859 10.838 1.00 84.62 197 ALA A C 1
ATOM 1525 O O . ALA A 1 197 ? 22.259 32.568 10.987 1.00 84.62 197 ALA A O 1
ATOM 1526 N N . ARG A 1 198 ? 24.483 32.373 10.944 1.00 87.62 198 ARG A N 1
ATOM 1527 C CA . ARG A 1 198 ? 24.731 33.800 11.211 1.00 87.62 198 ARG A CA 1
ATOM 1528 C C . ARG A 1 198 ? 24.300 34.717 10.065 1.00 87.62 198 ARG A C 1
ATOM 1530 O O . ARG A 1 198 ? 23.933 35.857 10.333 1.00 87.62 198 ARG A O 1
ATOM 1537 N N . GLN A 1 199 ? 24.376 34.255 8.817 1.00 87.44 199 GLN A N 1
ATOM 1538 C CA . GLN A 1 199 ? 23.938 35.025 7.648 1.00 87.44 199 GLN A CA 1
ATOM 1539 C C . GLN A 1 199 ? 22.409 35.117 7.572 1.00 87.44 199 GLN A C 1
ATOM 1541 O O . GLN A 1 199 ? 21.885 36.144 7.148 1.00 87.44 199 GLN A O 1
ATOM 1546 N N . GLU A 1 200 ? 21.706 34.077 8.023 1.00 87.81 200 GLU A N 1
ATOM 1547 C CA . GLU A 1 200 ? 20.251 33.950 7.897 1.00 87.81 200 GLU A CA 1
ATOM 1548 C C . GLU A 1 200 ? 19.471 34.377 9.152 1.00 87.81 200 GLU A C 1
ATOM 1550 O O . GLU A 1 200 ? 18.302 34.737 9.034 1.00 87.81 200 GLU A O 1
ATOM 1555 N N . ALA A 1 201 ? 20.099 34.432 10.335 1.00 77.25 201 ALA A N 1
ATOM 1556 C CA . ALA A 1 201 ? 19.434 34.669 11.628 1.00 77.25 201 ALA A CA 1
ATOM 1557 C C . ALA A 1 201 ? 18.559 35.940 11.720 1.00 77.25 201 ALA A C 1
ATOM 1559 O O . ALA A 1 201 ? 17.663 36.001 12.559 1.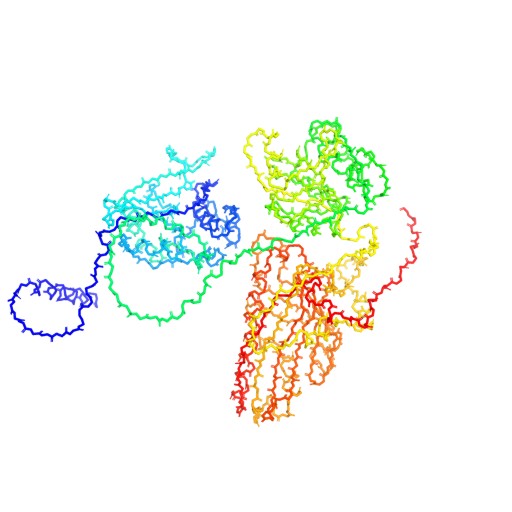00 77.25 201 ALA A O 1
ATOM 1560 N N . GLY A 1 202 ? 18.820 36.964 10.899 1.00 76.06 202 GLY A N 1
ATOM 1561 C CA . GLY A 1 202 ? 18.013 38.192 10.849 1.00 76.06 202 GLY A CA 1
ATOM 1562 C C . GLY A 1 202 ? 16.832 38.145 9.873 1.00 76.06 202 GLY A C 1
ATOM 1563 O O . GLY A 1 202 ? 15.921 38.960 9.992 1.00 76.06 202 GLY A O 1
ATOM 1564 N N . THR A 1 203 ? 16.848 37.208 8.926 1.00 85.75 203 THR A N 1
ATOM 1565 C CA . THR A 1 203 ? 15.907 37.144 7.796 1.00 85.75 203 THR A CA 1
ATOM 1566 C C . THR A 1 203 ? 15.000 35.918 7.883 1.00 85.75 203 THR A C 1
ATOM 1568 O O . THR A 1 203 ? 13.821 36.014 7.560 1.00 85.75 203 THR A O 1
ATOM 1571 N N . PHE A 1 204 ? 15.532 34.791 8.361 1.00 85.94 204 PHE A N 1
ATOM 1572 C CA . PHE A 1 204 ? 14.848 33.501 8.450 1.00 85.94 204 PHE A CA 1
ATOM 1573 C C . PHE A 1 204 ? 14.984 32.939 9.875 1.00 85.94 204 PHE A C 1
ATOM 1575 O O . PHE A 1 204 ? 15.820 32.066 10.129 1.00 85.94 204 PHE A O 1
ATOM 1582 N N . PRO A 1 205 ? 14.216 33.462 10.850 1.00 77.38 205 PRO A N 1
ATOM 1583 C CA . PRO A 1 205 ? 14.317 33.037 12.248 1.00 77.38 205 PRO A CA 1
ATOM 1584 C C . PRO A 1 205 ? 14.014 31.549 12.472 1.00 77.38 205 PRO A C 1
ATOM 1586 O O . PRO A 1 205 ? 14.467 30.992 13.469 1.00 77.38 205 PRO A O 1
ATOM 1589 N N . ASN A 1 206 ? 13.297 30.892 11.557 1.00 79.94 206 ASN A N 1
ATOM 1590 C CA . ASN A 1 206 ? 12.928 29.475 11.623 1.00 79.94 206 ASN A CA 1
ATOM 1591 C C . ASN A 1 206 ? 13.661 28.608 10.584 1.00 79.94 206 ASN A C 1
ATOM 1593 O O . ASN A 1 206 ? 13.189 27.520 10.256 1.00 79.94 206 ASN A O 1
ATOM 1597 N N . ALA A 1 207 ? 14.805 29.069 10.064 1.00 79.19 207 ALA A N 1
ATOM 1598 C CA . ALA A 1 207 ? 15.603 28.308 9.106 1.00 79.19 207 ALA A CA 1
ATOM 1599 C C . ALA A 1 207 ? 16.025 26.927 9.643 1.00 79.19 207 ALA A C 1
ATOM 1601 O O . ALA A 1 207 ? 16.269 26.746 10.843 1.00 79.19 207 ALA A O 1
ATOM 1602 N N . ILE A 1 208 ? 16.118 25.947 8.744 1.00 85.50 208 ILE A N 1
ATOM 1603 C CA . ILE A 1 208 ? 16.403 24.547 9.074 1.00 85.50 208 ILE A CA 1
ATOM 1604 C C . ILE A 1 208 ? 17.820 24.189 8.622 1.00 85.50 208 ILE A C 1
ATOM 1606 O O . ILE A 1 208 ? 18.116 24.176 7.430 1.00 85.50 208 ILE A O 1
ATOM 1610 N N . TYR A 1 209 ? 18.689 23.842 9.577 1.00 86.19 209 TYR A N 1
ATOM 1611 C CA . TYR A 1 209 ? 20.100 23.537 9.294 1.00 86.19 209 TYR A CA 1
ATOM 1612 C C . TYR A 1 209 ? 20.450 22.053 9.375 1.00 86.19 209 TYR A C 1
ATOM 1614 O O . TYR A 1 209 ? 21.402 21.619 8.735 1.00 86.19 209 TYR A O 1
ATOM 1622 N N . VAL A 1 210 ? 19.707 21.267 10.154 1.00 89.88 210 VAL A N 1
ATOM 1623 C CA . VAL A 1 210 ? 19.921 19.822 10.299 1.00 89.88 210 VAL A CA 1
ATOM 1624 C C . VAL A 1 210 ? 18.566 19.132 10.280 1.00 89.88 210 VAL A C 1
ATOM 1626 O O . VAL A 1 210 ? 17.642 19.561 10.969 1.00 89.88 210 VAL A O 1
ATOM 1629 N N . ALA A 1 211 ? 18.455 18.045 9.525 1.00 87.50 211 ALA A N 1
ATOM 1630 C CA . ALA A 1 211 ? 17.315 17.146 9.580 1.00 87.50 211 ALA A CA 1
ATOM 1631 C C . ALA A 1 211 ? 17.771 15.685 9.605 1.00 87.50 211 ALA A C 1
ATOM 1633 O O . ALA A 1 211 ? 18.745 15.289 8.960 1.00 87.50 211 ALA A O 1
ATOM 1634 N N . ARG A 1 212 ? 17.039 14.879 10.369 1.00 86.62 212 ARG A N 1
ATOM 1635 C CA . ARG A 1 212 ? 17.300 13.451 10.589 1.00 86.62 212 ARG A CA 1
ATOM 1636 C C . ARG A 1 212 ? 16.160 12.591 10.062 1.00 86.62 212 ARG A C 1
ATOM 1638 O O . ARG A 1 212 ? 15.055 13.089 9.890 1.00 86.62 212 ARG A O 1
ATOM 1645 N N . SER A 1 213 ? 16.381 11.291 9.894 1.00 75.88 213 SER A N 1
ATOM 1646 C CA . SER A 1 213 ? 15.290 10.335 9.661 1.00 75.88 213 SER A CA 1
ATOM 1647 C C . SER A 1 213 ? 14.309 10.266 10.852 1.00 75.88 213 SER A C 1
ATOM 1649 O O . SER A 1 213 ? 14.714 10.334 12.018 1.00 75.88 213 SER A O 1
ATOM 1651 N N . THR A 1 214 ? 13.013 10.078 10.571 1.00 65.50 214 THR A N 1
ATOM 1652 C CA . THR A 1 214 ? 11.939 9.853 11.561 1.00 65.50 214 THR A CA 1
ATOM 1653 C C . THR A 1 214 ? 11.996 8.470 12.213 1.00 65.50 214 THR A C 1
ATOM 1655 O O . THR A 1 214 ? 11.448 8.296 13.302 1.00 65.50 214 THR A O 1
ATOM 1658 N N . ARG A 1 215 ? 12.663 7.487 11.589 1.00 53.31 215 ARG A N 1
ATOM 1659 C CA . ARG A 1 215 ? 12.834 6.119 12.113 1.00 53.31 215 ARG A CA 1
ATOM 1660 C C . ARG A 1 215 ? 14.306 5.676 12.054 1.00 53.31 215 ARG A C 1
ATOM 1662 O O . ARG A 1 215 ? 14.942 5.874 11.014 1.00 53.31 215 ARG A O 1
ATOM 1669 N N . PRO A 1 216 ? 14.848 5.045 13.113 1.00 47.12 216 PRO A N 1
ATOM 1670 C CA . PRO A 1 216 ? 16.104 4.300 13.042 1.00 47.12 216 PRO A CA 1
ATOM 1671 C C . PRO A 1 216 ? 15.953 3.071 12.136 1.00 47.12 216 PRO A C 1
ATOM 1673 O O . PRO A 1 216 ? 14.917 2.405 12.167 1.00 47.12 216 PRO A O 1
ATOM 1676 N N . ARG A 1 217 ? 16.997 2.711 11.383 1.00 42.94 217 ARG A N 1
ATOM 1677 C CA . ARG A 1 217 ? 17.044 1.440 10.645 1.00 42.94 217 ARG A CA 1
ATOM 1678 C C . ARG A 1 217 ? 17.058 0.277 11.649 1.00 42.94 217 ARG A C 1
ATOM 1680 O O . ARG A 1 217 ? 17.998 0.144 12.434 1.00 42.94 217 ARG A O 1
ATOM 1687 N N . THR A 1 218 ? 16.037 -0.582 11.645 1.00 34.84 218 THR A N 1
ATOM 1688 C CA . THR A 1 218 ? 16.052 -1.821 12.435 1.00 34.84 218 THR A CA 1
ATOM 1689 C C . THR A 1 218 ? 17.059 -2.790 11.817 1.00 34.84 218 THR A C 1
ATOM 1691 O O . THR A 1 218 ? 16.801 -3.398 10.784 1.00 34.84 218 THR A O 1
ATOM 1694 N N . SER A 1 219 ? 18.210 -2.920 12.486 1.00 34.62 219 SER A N 1
ATOM 1695 C CA . SER A 1 219 ? 19.394 -3.735 12.166 1.00 34.62 219 SER A CA 1
ATOM 1696 C C . SER A 1 219 ? 20.316 -3.198 11.053 1.00 34.62 219 SER A C 1
ATOM 1698 O O . SER A 1 219 ? 19.929 -3.041 9.896 1.00 34.62 219 SER A O 1
ATOM 1700 N N . GLY A 1 220 ? 21.583 -2.939 11.421 1.00 31.77 220 GLY A N 1
ATOM 1701 C CA . GLY A 1 220 ? 22.663 -2.720 10.452 1.00 31.77 220 GLY A CA 1
ATOM 1702 C C . GLY A 1 220 ? 23.699 -1.626 10.731 1.00 31.77 220 GLY A C 1
ATOM 1703 O O . GLY A 1 220 ? 24.399 -1.264 9.796 1.00 31.77 220 GLY A O 1
ATOM 1704 N N . ALA A 1 221 ? 23.861 -1.098 11.949 1.00 31.14 221 ALA A N 1
ATOM 1705 C CA . ALA A 1 221 ? 25.090 -0.362 12.272 1.00 31.14 221 ALA A CA 1
ATOM 1706 C C . ALA A 1 221 ? 26.193 -1.382 12.602 1.00 31.14 221 ALA A C 1
ATOM 1708 O O . ALA A 1 221 ? 26.202 -1.968 13.685 1.00 31.14 221 ALA A O 1
ATOM 1709 N N . GLN A 1 222 ? 27.104 -1.651 11.661 1.00 33.56 222 GLN A N 1
ATOM 1710 C CA . GLN A 1 222 ? 28.310 -2.426 11.959 1.00 33.56 222 GLN A CA 1
ATOM 1711 C C . GLN A 1 222 ? 29.256 -1.576 12.813 1.00 33.56 222 GLN A C 1
ATOM 1713 O O . GLN A 1 222 ? 30.181 -0.955 12.301 1.00 33.56 222 GLN A O 1
ATOM 1718 N N .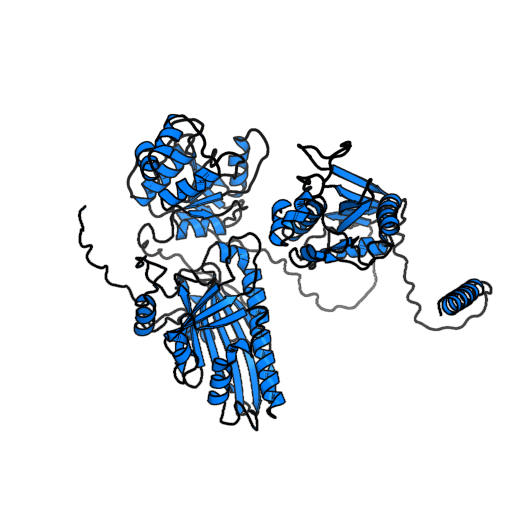 SER A 1 223 ? 29.069 -1.577 14.133 1.00 29.59 223 SER A N 1
ATOM 1719 C CA . SER A 1 223 ? 30.150 -1.203 15.041 1.00 29.59 223 SER A CA 1
ATOM 1720 C C . SER A 1 223 ? 31.188 -2.328 15.016 1.00 29.59 223 SER A C 1
ATOM 1722 O O . SER A 1 223 ? 31.021 -3.358 15.678 1.00 29.59 223 SER A O 1
ATOM 1724 N N . ARG A 1 224 ? 32.261 -2.177 14.234 1.00 28.62 224 ARG A N 1
ATOM 1725 C CA . ARG A 1 224 ? 33.444 -3.038 14.365 1.00 28.62 224 ARG A CA 1
ATOM 1726 C C . ARG A 1 224 ? 34.204 -2.642 15.632 1.00 28.62 224 ARG A C 1
ATOM 1728 O O . ARG A 1 224 ? 35.185 -1.913 15.583 1.00 28.62 224 ARG A O 1
ATOM 1735 N N . GLY A 1 225 ? 33.735 -3.134 16.776 1.00 26.03 225 GLY A N 1
ATOM 1736 C CA . GLY A 1 225 ? 34.511 -3.141 18.011 1.00 26.03 225 GLY A CA 1
ATOM 1737 C C . GLY A 1 225 ? 35.601 -4.204 17.912 1.00 26.03 225 GLY A C 1
ATOM 1738 O O . GLY A 1 225 ? 35.304 -5.398 17.898 1.00 26.03 225 GLY A O 1
ATOM 1739 N N . LEU A 1 226 ? 36.854 -3.768 17.805 1.00 28.55 226 LEU A N 1
ATOM 1740 C CA . LEU A 1 226 ? 38.031 -4.630 17.862 1.00 28.55 226 LEU A CA 1
ATOM 1741 C C . LEU A 1 226 ? 38.081 -5.348 19.217 1.00 28.55 226 LEU A C 1
ATOM 1743 O O . LEU A 1 226 ? 38.181 -4.728 20.273 1.00 28.55 226 LEU A O 1
ATOM 1747 N N . SER A 1 227 ? 38.009 -6.673 19.177 1.00 27.56 227 SER A N 1
ATOM 1748 C CA . SER A 1 227 ? 38.236 -7.551 20.318 1.00 27.56 227 SER A CA 1
ATOM 1749 C C . SER A 1 227 ? 39.729 -7.666 20.623 1.00 27.56 227 SER A C 1
ATOM 1751 O O . SER A 1 227 ? 40.499 -8.114 19.775 1.00 27.56 227 SER A O 1
ATOM 1753 N N . GLY A 1 228 ? 40.117 -7.346 21.856 1.00 24.81 228 GLY A N 1
ATOM 1754 C CA . GLY A 1 228 ? 41.436 -7.659 22.393 1.00 24.81 228 GLY A CA 1
ATOM 1755 C C . GLY A 1 228 ? 41.557 -7.248 23.856 1.00 24.81 228 GLY A C 1
ATOM 1756 O O . GLY A 1 228 ? 41.707 -6.070 24.140 1.00 24.81 228 GLY A O 1
ATOM 1757 N N . PHE A 1 229 ? 41.416 -8.216 24.764 1.00 25.48 229 PHE A N 1
ATOM 1758 C CA . PHE A 1 229 ? 42.323 -8.529 25.881 1.00 25.48 229 PHE A CA 1
ATOM 1759 C C . PHE A 1 229 ? 41.576 -9.277 26.991 1.00 25.48 229 PHE A C 1
ATOM 1761 O O . PHE A 1 229 ? 40.652 -8.777 27.629 1.00 25.48 229 PHE A O 1
ATOM 1768 N N . ALA A 1 230 ? 42.005 -10.521 27.188 1.00 24.53 230 ALA A N 1
ATOM 1769 C CA . ALA A 1 230 ? 41.625 -11.379 28.291 1.00 24.53 230 ALA A CA 1
ATOM 1770 C C . ALA A 1 230 ? 42.225 -10.866 29.606 1.00 24.53 230 ALA A C 1
ATOM 1772 O O . ALA A 1 230 ? 43.408 -10.548 29.637 1.00 24.53 230 ALA A O 1
ATOM 1773 N N . TYR A 1 231 ? 41.449 -10.898 30.691 1.00 23.16 231 TYR A N 1
ATOM 1774 C CA . TYR A 1 231 ? 41.960 -11.224 32.023 1.00 23.16 231 TYR A CA 1
ATOM 1775 C C . TYR A 1 231 ? 40.899 -11.981 32.832 1.00 23.16 231 TYR A C 1
ATOM 1777 O O . TYR A 1 231 ? 39.693 -11.791 32.696 1.00 23.16 231 TYR A O 1
ATOM 1785 N N . SER A 1 232 ? 41.416 -12.914 33.615 1.00 25.70 232 SER A N 1
ATOM 1786 C CA . SER A 1 232 ? 40.796 -14.048 34.289 1.00 25.70 232 SER A CA 1
ATOM 1787 C C . SER A 1 232 ? 40.085 -13.746 35.617 1.00 25.70 232 SER A C 1
ATOM 1789 O O . SER A 1 232 ? 40.529 -12.890 36.372 1.00 25.70 232 SER A O 1
ATOM 1791 N N . ASN A 1 233 ? 39.140 -14.642 35.942 1.00 25.16 233 ASN A N 1
ATOM 1792 C CA . ASN A 1 233 ? 38.697 -15.124 37.265 1.00 25.16 233 ASN A CA 1
ATOM 1793 C C . ASN A 1 233 ? 37.939 -14.198 38.240 1.00 25.16 233 ASN A C 1
ATOM 1795 O O . ASN A 1 233 ? 38.475 -13.220 38.747 1.00 25.16 233 ASN A O 1
ATOM 1799 N N . GLY A 1 234 ? 36.740 -14.651 38.653 1.00 23.08 234 GLY A N 1
ATOM 1800 C CA . GLY A 1 234 ? 36.102 -14.208 39.901 1.00 23.08 234 GLY A CA 1
ATOM 1801 C C . GLY A 1 234 ? 34.577 -14.371 40.019 1.00 23.08 234 GLY A C 1
ATOM 1802 O O . GLY A 1 234 ? 33.862 -13.384 40.026 1.00 23.08 234 GLY A O 1
ATOM 1803 N N . SER A 1 235 ? 34.099 -15.608 40.193 1.00 24.84 235 SER A N 1
ATOM 1804 C CA . SER A 1 235 ? 32.994 -15.996 41.103 1.00 24.84 235 SER A CA 1
ATOM 1805 C C . SER A 1 235 ? 31.574 -15.375 41.003 1.00 24.84 235 SER A C 1
ATOM 1807 O O . 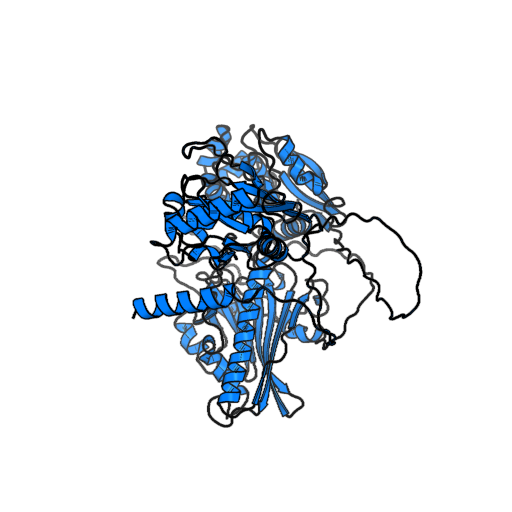SER A 1 235 ? 31.292 -14.313 41.541 1.00 24.84 235 SER A O 1
ATOM 1809 N N . ARG A 1 236 ? 30.632 -16.233 40.561 1.00 25.94 236 ARG A N 1
ATOM 1810 C CA . ARG A 1 236 ? 29.231 -16.426 41.035 1.00 25.94 236 ARG A CA 1
ATOM 1811 C C . ARG A 1 236 ? 28.178 -15.310 40.847 1.00 25.94 236 ARG A C 1
ATOM 1813 O O . ARG A 1 236 ? 28.013 -14.449 41.702 1.00 25.94 236 ARG A O 1
ATOM 1820 N N . 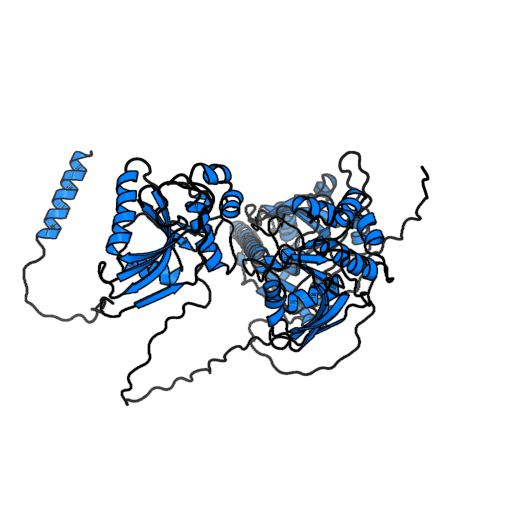ARG A 1 237 ? 27.247 -15.551 39.911 1.00 25.67 237 ARG A N 1
ATOM 1821 C CA . ARG A 1 237 ? 25.843 -15.961 40.192 1.00 25.67 237 ARG A CA 1
ATOM 1822 C C . ARG A 1 237 ? 25.135 -16.333 38.882 1.00 25.67 237 ARG A C 1
ATOM 1824 O O . ARG A 1 237 ? 25.019 -15.521 37.975 1.00 25.67 237 ARG A O 1
ATOM 1831 N N . THR A 1 238 ? 24.694 -17.582 38.791 1.00 22.75 238 THR A N 1
ATOM 1832 C CA . THR A 1 238 ? 23.983 -18.171 37.651 1.00 22.75 238 THR A CA 1
ATOM 1833 C C . THR A 1 238 ? 22.506 -17.776 37.656 1.00 22.75 238 THR A C 1
ATOM 1835 O O . THR A 1 238 ? 21.780 -18.151 38.573 1.00 22.75 238 THR A O 1
ATOM 1838 N N . TYR A 1 239 ? 22.068 -17.097 36.598 1.00 22.00 239 TYR A N 1
ATOM 1839 C CA . TYR A 1 239 ? 20.692 -17.142 36.094 1.00 22.00 239 TYR A CA 1
ATOM 1840 C C . TYR A 1 239 ? 20.740 -17.783 34.698 1.00 22.00 239 TYR A C 1
ATOM 1842 O O . TYR A 1 239 ? 21.710 -17.537 33.974 1.00 22.00 239 TYR A O 1
ATOM 1850 N N . PRO A 1 240 ? 19.774 -18.639 34.315 1.00 23.52 240 PRO A N 1
ATOM 1851 C CA . PRO A 1 240 ? 19.831 -19.344 33.043 1.00 23.52 240 PRO A CA 1
ATOM 1852 C C . PRO A 1 240 ? 19.726 -18.348 31.885 1.00 23.52 240 PRO A C 1
ATOM 1854 O O . PRO A 1 240 ? 18.715 -17.672 31.705 1.00 23.52 240 PRO A O 1
ATOM 1857 N N . VAL A 1 241 ? 20.801 -18.271 31.103 1.00 22.86 241 VAL A N 1
ATOM 1858 C CA . VAL A 1 241 ? 20.822 -17.641 29.786 1.00 22.86 241 VAL A CA 1
ATOM 1859 C C . VAL A 1 241 ? 19.985 -18.520 28.864 1.00 22.86 241 VAL A C 1
ATOM 1861 O O . VAL A 1 241 ? 20.334 -19.669 28.598 1.00 22.86 241 VAL A O 1
ATOM 1864 N N . VAL A 1 242 ? 18.862 -17.983 28.400 1.00 22.19 242 VAL A N 1
ATOM 1865 C CA . VAL A 1 242 ? 18.098 -18.556 27.290 1.00 22.19 242 VAL A CA 1
ATOM 1866 C C . VAL A 1 242 ? 19.003 -18.497 26.048 1.00 22.19 242 VAL A C 1
ATOM 1868 O O . VAL A 1 242 ? 19.582 -17.438 25.796 1.00 22.19 242 VAL A O 1
ATOM 1871 N N . PRO A 1 243 ? 19.198 -19.588 25.285 1.00 23.62 243 PRO A N 1
ATOM 1872 C CA . PRO A 1 243 ? 20.041 -19.553 24.097 1.00 23.62 243 PRO A CA 1
ATOM 1873 C C . PRO A 1 243 ? 19.501 -18.531 23.095 1.00 23.62 243 PRO A C 1
ATOM 1875 O O . PRO A 1 243 ? 18.328 -18.579 22.726 1.00 23.62 243 PRO A O 1
ATOM 1878 N N . ASN A 1 244 ? 20.364 -17.629 22.624 1.00 21.78 244 ASN A N 1
ATOM 1879 C CA . ASN A 1 244 ? 20.081 -16.809 21.452 1.00 21.78 244 ASN A CA 1
ATOM 1880 C C . ASN A 1 244 ? 19.935 -17.737 20.239 1.00 21.78 244 ASN A C 1
ATOM 1882 O O . ASN A 1 244 ? 20.924 -18.137 19.620 1.00 21.78 244 ASN A O 1
ATOM 1886 N N . PHE A 1 245 ? 18.697 -18.086 19.901 1.00 21.23 245 PHE A N 1
ATOM 1887 C CA . PHE A 1 245 ? 18.375 -18.683 18.617 1.00 21.23 245 PHE A CA 1
ATOM 1888 C C . PHE A 1 245 ? 18.631 -17.633 17.533 1.00 21.23 245 PHE A C 1
ATOM 1890 O O . PHE A 1 245 ? 17.923 -16.635 17.424 1.00 21.23 245 PHE A O 1
ATOM 1897 N N . ARG A 1 246 ? 19.672 -17.854 16.724 1.00 23.31 246 ARG A N 1
ATOM 1898 C CA . ARG A 1 246 ? 19.798 -17.211 15.414 1.00 23.31 246 ARG A CA 1
ATOM 1899 C C . ARG A 1 246 ? 18.596 -17.658 14.579 1.00 23.31 246 ARG A C 1
ATOM 1901 O O . ARG A 1 246 ? 18.545 -18.818 14.179 1.00 23.31 246 ARG A O 1
ATOM 1908 N N . ALA A 1 247 ? 17.648 -16.765 14.315 1.00 21.59 247 ALA A N 1
ATOM 1909 C CA . ALA A 1 247 ? 16.633 -17.002 13.299 1.00 21.59 247 ALA A CA 1
ATOM 1910 C C . ALA A 1 247 ? 17.332 -17.025 11.929 1.00 21.59 247 ALA A C 1
ATOM 1912 O O . ALA A 1 247 ? 17.754 -15.991 11.418 1.00 21.59 247 ALA A O 1
ATOM 1913 N N . ARG A 1 248 ? 17.524 -18.218 11.358 1.00 25.41 248 ARG A N 1
ATOM 1914 C CA . ARG A 1 248 ? 17.721 -18.352 9.912 1.00 25.41 248 ARG A CA 1
ATOM 1915 C C . ARG A 1 248 ? 16.356 -18.100 9.275 1.00 25.41 248 ARG A C 1
ATOM 1917 O O . ARG A 1 248 ? 15.413 -18.816 9.602 1.00 25.41 248 ARG A O 1
ATOM 1924 N N . ALA A 1 249 ? 16.246 -17.110 8.394 1.00 26.42 249 ALA A N 1
ATOM 1925 C CA . ALA A 1 249 ? 15.138 -17.066 7.449 1.00 26.42 249 ALA A CA 1
ATOM 1926 C C . ALA A 1 249 ? 15.252 -18.322 6.569 1.00 26.42 249 ALA A C 1
ATOM 1928 O O . ALA A 1 249 ? 16.276 -18.525 5.917 1.00 26.42 249 ALA A O 1
ATOM 1929 N N . LEU A 1 250 ? 14.268 -19.216 6.641 1.00 29.56 250 LEU A N 1
ATOM 1930 C CA . LEU A 1 250 ? 14.170 -20.370 5.751 1.00 29.56 250 LEU A CA 1
ATOM 1931 C C . LEU A 1 250 ? 13.497 -19.891 4.462 1.00 29.56 250 LEU A C 1
ATOM 1933 O O . LEU A 1 250 ? 12.332 -19.505 4.490 1.00 29.56 250 LEU A O 1
ATOM 1937 N N . SER A 1 251 ? 14.236 -19.888 3.356 1.00 39.66 251 SER A N 1
ATOM 1938 C CA . SER A 1 251 ? 13.689 -19.782 2.003 1.00 39.66 251 SER A CA 1
ATOM 1939 C C . SER A 1 251 ? 12.982 -21.092 1.632 1.00 39.66 251 SER A C 1
ATOM 1941 O O . SER A 1 251 ? 13.465 -22.173 1.977 1.00 39.66 251 SER A O 1
ATOM 1943 N N . LEU A 1 252 ? 11.814 -21.005 0.990 1.00 37.34 252 LEU A N 1
ATOM 1944 C CA . LEU A 1 252 ? 11.042 -22.177 0.566 1.00 37.34 252 LEU A CA 1
ATOM 1945 C C . LEU A 1 252 ? 11.481 -22.634 -0.829 1.00 37.34 252 LEU A C 1
ATOM 1947 O O . LEU A 1 252 ? 11.613 -21.780 -1.703 1.00 37.34 252 LEU A O 1
ATOM 1951 N N . PRO A 1 253 ? 11.623 -23.949 -1.072 1.00 46.59 253 PRO A N 1
ATOM 1952 C CA . PRO A 1 253 ? 11.844 -24.456 -2.415 1.00 46.59 253 PRO A CA 1
ATOM 1953 C C . PRO A 1 253 ? 10.752 -24.007 -3.387 1.00 46.59 253 PRO A C 1
ATOM 1955 O O . PRO A 1 253 ? 9.564 -24.031 -3.060 1.00 46.59 253 PRO A O 1
ATOM 1958 N N . VAL A 1 254 ? 11.172 -23.611 -4.580 1.00 55.19 254 VAL A N 1
ATOM 1959 C CA . VAL A 1 254 ? 10.326 -23.172 -5.689 1.00 55.19 254 VAL A CA 1
ATOM 1960 C C . VAL A 1 254 ? 10.500 -24.155 -6.839 1.00 55.19 254 VAL A C 1
ATOM 1962 O O . VAL A 1 254 ? 11.616 -24.547 -7.155 1.00 55.19 254 VAL A O 1
ATOM 1965 N N . ASP A 1 255 ? 9.395 -24.586 -7.429 1.00 75.19 255 ASP A N 1
ATOM 1966 C CA . ASP A 1 255 ? 9.362 -25.520 -8.557 1.00 75.19 255 ASP A CA 1
ATOM 1967 C C . ASP A 1 255 ? 8.130 -25.156 -9.390 1.00 75.19 255 ASP A C 1
ATOM 1969 O O . ASP A 1 255 ? 6.984 -25.299 -8.931 1.00 75.19 255 ASP A O 1
ATOM 1973 N N . TYR A 1 256 ? 8.355 -24.498 -10.526 1.00 69.69 256 TYR A N 1
ATOM 1974 C CA . TYR A 1 256 ? 7.279 -24.022 -11.385 1.00 69.69 256 TYR A CA 1
ATOM 1975 C C . TYR A 1 256 ? 7.731 -23.771 -12.823 1.00 69.69 256 TYR A C 1
ATOM 1977 O O . TYR A 1 256 ? 8.598 -22.932 -13.068 1.00 69.69 256 TYR A O 1
ATOM 1985 N N . ASP A 1 257 ? 7.028 -24.401 -13.762 1.00 83.56 257 ASP A N 1
ATOM 1986 C CA . ASP A 1 257 ? 7.067 -24.112 -15.194 1.00 83.56 257 ASP A CA 1
ATOM 1987 C C . ASP A 1 257 ? 5.747 -23.477 -15.644 1.00 83.56 257 ASP A C 1
ATOM 1989 O O . ASP A 1 257 ? 4.662 -23.828 -15.162 1.00 83.56 257 ASP A O 1
ATOM 1993 N N . VAL A 1 258 ? 5.820 -22.559 -16.608 1.00 81.38 258 VAL A N 1
ATOM 1994 C CA . VAL A 1 258 ? 4.615 -21.996 -17.227 1.00 81.38 258 VAL A CA 1
ATOM 1995 C C . VAL A 1 258 ? 3.849 -23.072 -18.017 1.00 81.38 258 VAL A C 1
ATOM 1997 O O . VAL A 1 258 ? 4.452 -23.936 -18.653 1.00 81.38 258 VAL A O 1
ATOM 2000 N N . PRO A 1 259 ? 2.505 -23.031 -18.039 1.00 72.50 259 PRO A N 1
ATOM 2001 C CA . PRO A 1 259 ? 1.669 -24.128 -18.543 1.00 72.50 259 PRO A CA 1
ATOM 2002 C C . PRO A 1 259 ? 1.741 -24.386 -20.058 1.00 72.50 259 PRO A C 1
ATOM 2004 O O . PRO A 1 259 ? 1.206 -25.391 -20.528 1.00 72.50 259 PRO A O 1
ATOM 2007 N N . ARG A 1 260 ? 2.339 -23.487 -20.847 1.00 79.00 260 ARG A N 1
ATOM 2008 C CA . ARG A 1 260 ? 2.510 -23.649 -22.301 1.00 79.00 260 ARG A CA 1
ATOM 2009 C C . ARG A 1 260 ? 3.943 -23.333 -22.699 1.00 79.00 260 ARG A C 1
ATOM 2011 O O . ARG A 1 260 ? 4.549 -22.415 -22.159 1.00 79.00 260 ARG A O 1
ATOM 2018 N N . ALA A 1 261 ? 4.450 -24.046 -23.699 1.00 82.12 261 ALA A N 1
ATOM 2019 C CA . ALA A 1 261 ? 5.757 -23.748 -24.262 1.00 82.12 261 ALA A CA 1
ATOM 2020 C C . ALA A 1 261 ? 5.779 -22.342 -24.882 1.00 82.12 261 ALA A C 1
ATOM 2022 O O . ALA A 1 261 ? 4.834 -21.927 -25.559 1.00 82.12 261 ALA A O 1
ATOM 2023 N N . VAL A 1 262 ? 6.886 -21.636 -24.678 1.00 89.25 262 VAL A N 1
ATOM 2024 C CA . VAL A 1 262 ? 7.171 -20.360 -25.334 1.00 89.25 262 VAL A CA 1
ATOM 2025 C C . VAL A 1 262 ? 8.219 -20.627 -26.413 1.00 89.25 262 VAL A C 1
ATOM 2027 O O . VAL A 1 262 ? 9.293 -21.128 -26.084 1.00 89.25 262 VAL A O 1
ATOM 2030 N N . PRO A 1 263 ? 7.950 -20.352 -27.702 1.00 86.06 263 PRO A N 1
ATOM 2031 C CA . PRO A 1 263 ? 8.956 -20.555 -28.733 1.00 86.06 263 PRO A CA 1
ATOM 2032 C C . PRO A 1 263 ? 10.083 -19.532 -28.573 1.00 86.06 263 PRO A C 1
ATOM 2034 O O . PRO A 1 263 ? 9.828 -18.333 -28.464 1.00 86.06 263 PRO A O 1
ATOM 2037 N N . GLY A 1 264 ? 11.329 -19.995 -28.616 1.00 88.56 264 GLY A N 1
ATOM 2038 C CA . GLY A 1 264 ? 12.492 -19.121 -28.696 1.00 88.56 264 GLY A CA 1
ATOM 2039 C C . GLY A 1 264 ? 12.571 -18.442 -30.066 1.00 88.56 264 GLY A C 1
ATOM 2040 O O . GLY A 1 264 ? 12.750 -19.095 -31.092 1.00 88.56 264 GLY A O 1
ATOM 2041 N N . ILE A 1 265 ? 12.402 -17.120 -30.094 1.00 87.06 265 ILE A N 1
ATOM 2042 C CA . ILE A 1 265 ? 12.398 -16.301 -31.312 1.00 87.06 265 ILE A CA 1
ATOM 2043 C C . ILE A 1 265 ? 13.591 -15.344 -31.300 1.00 87.06 265 ILE A C 1
ATOM 2045 O O . ILE A 1 265 ? 13.742 -14.525 -30.397 1.00 87.06 265 ILE A O 1
ATOM 2049 N N . LYS A 1 266 ? 14.436 -15.422 -32.330 1.00 88.56 266 LYS A N 1
ATOM 2050 C CA . LYS A 1 266 ? 15.579 -14.520 -32.493 1.00 88.56 266 LYS A CA 1
ATOM 2051 C C . LYS A 1 266 ? 15.133 -13.155 -33.033 1.00 88.56 266 LYS A C 1
ATOM 2053 O O . LYS A 1 266 ? 14.317 -13.086 -33.950 1.00 88.56 266 LYS A O 1
ATOM 2058 N N . LYS A 1 267 ? 15.714 -12.076 -32.507 1.00 83.50 267 LYS A N 1
ATOM 2059 C CA . LYS A 1 267 ? 15.506 -10.708 -32.989 1.00 83.50 267 LYS A CA 1
ATOM 2060 C C . LYS A 1 267 ? 15.960 -10.544 -34.449 1.00 83.50 267 LYS A C 1
ATOM 2062 O O . LYS A 1 267 ? 17.040 -11.034 -34.794 1.00 83.50 267 LYS A O 1
ATOM 2067 N N . PRO A 1 268 ? 15.180 -9.846 -35.297 1.00 81.31 268 PRO A N 1
ATOM 2068 C CA . PRO A 1 268 ? 15.556 -9.586 -36.688 1.00 81.31 268 PRO A CA 1
ATOM 2069 C C . PRO A 1 268 ? 16.811 -8.716 -36.837 1.00 81.31 268 PRO A C 1
ATOM 2071 O O . PRO A 1 268 ? 17.552 -8.862 -37.806 1.00 81.31 268 PRO A O 1
ATOM 2074 N N . SER A 1 269 ? 17.055 -7.813 -35.883 1.00 81.06 269 SER A N 1
ATOM 2075 C CA . SER A 1 269 ? 18.129 -6.817 -35.941 1.00 81.06 269 SER A CA 1
ATOM 2076 C C . SER A 1 269 ? 18.618 -6.415 -34.532 1.00 81.06 269 SER A C 1
ATOM 2078 O O . SER A 1 269 ? 17.987 -6.772 -33.533 1.00 81.06 269 SER A O 1
ATOM 2080 N N . PRO A 1 270 ? 19.763 -5.720 -34.391 1.00 79.75 270 PRO A N 1
ATOM 2081 C CA . PRO A 1 270 ? 20.349 -5.399 -33.088 1.00 79.75 270 PRO A CA 1
ATOM 2082 C C . PRO A 1 270 ? 19.425 -4.662 -32.108 1.00 79.75 270 PRO A C 1
ATOM 2084 O O . PRO A 1 270 ? 19.432 -5.020 -30.926 1.00 79.75 270 PRO A O 1
ATOM 2087 N N . MET A 1 271 ? 18.610 -3.710 -32.581 1.00 79.69 271 MET A N 1
ATOM 2088 C CA . MET A 1 271 ? 17.784 -2.832 -31.736 1.00 79.69 271 MET A CA 1
ATOM 2089 C C . MET A 1 271 ? 16.357 -3.355 -31.501 1.00 79.69 271 MET A C 1
ATOM 2091 O O . MET A 1 271 ? 15.534 -2.664 -30.903 1.00 79.69 271 MET A O 1
ATOM 2095 N N . THR A 1 272 ? 16.042 -4.576 -31.951 1.00 85.94 272 THR A N 1
ATOM 2096 C CA . THR A 1 272 ? 14.673 -5.129 -31.964 1.00 85.94 272 THR A CA 1
ATOM 2097 C C . THR A 1 272 ? 14.439 -6.249 -30.940 1.00 85.94 272 THR A C 1
ATOM 2099 O O . THR A 1 272 ? 13.584 -7.114 -31.134 1.00 85.94 272 THR A O 1
ATOM 2102 N N . CYS A 1 273 ? 15.152 -6.225 -29.803 1.00 87.31 273 CYS A N 1
ATOM 2103 C CA . CYS A 1 273 ? 14.898 -7.136 -28.671 1.00 87.31 273 CYS A CA 1
ATOM 2104 C C . CYS A 1 273 ? 13.433 -7.085 -28.206 1.00 87.31 273 CYS A C 1
ATOM 2106 O O . CYS A 1 273 ? 12.817 -8.131 -28.001 1.00 87.31 273 CYS A O 1
ATOM 2108 N N . TRP A 1 274 ? 12.855 -5.882 -28.135 1.00 90.12 274 TRP A N 1
ATOM 2109 C CA . TRP A 1 274 ? 11.449 -5.660 -27.794 1.00 90.12 274 TRP A CA 1
ATOM 2110 C C . TRP A 1 274 ? 10.467 -6.359 -28.748 1.00 90.12 274 TRP A C 1
ATOM 2112 O O . TRP A 1 274 ? 9.436 -6.879 -28.314 1.00 90.12 274 TRP A O 1
ATOM 2122 N N . ALA A 1 275 ? 10.795 -6.432 -30.039 1.00 91.06 275 ALA A N 1
ATOM 2123 C CA . ALA A 1 275 ? 9.944 -7.039 -31.056 1.00 91.06 275 ALA A CA 1
ATOM 2124 C C . ALA A 1 275 ? 9.923 -8.570 -30.920 1.00 91.06 275 ALA A C 1
ATOM 2126 O O . ALA A 1 275 ? 8.857 -9.189 -30.907 1.00 91.06 275 ALA A O 1
ATOM 2127 N N . ALA A 1 276 ? 11.094 -9.188 -30.749 1.00 89.94 276 ALA A N 1
ATOM 2128 C CA . ALA A 1 276 ? 11.185 -10.631 -30.537 1.00 89.94 276 ALA A CA 1
ATOM 2129 C C . ALA A 1 276 ? 10.586 -11.068 -29.192 1.00 89.94 276 ALA A C 1
ATOM 2131 O O . ALA A 1 276 ? 9.840 -12.044 -29.161 1.00 89.94 276 ALA A O 1
ATOM 2132 N N . ALA A 1 277 ? 10.816 -10.318 -28.108 1.00 93.12 277 ALA A N 1
ATOM 2133 C CA . ALA A 1 277 ? 10.176 -10.566 -26.813 1.00 93.12 277 ALA A CA 1
ATOM 2134 C C . ALA A 1 277 ? 8.639 -10.506 -26.907 1.00 93.12 277 ALA A C 1
ATOM 2136 O O . ALA A 1 277 ? 7.940 -11.371 -26.373 1.00 93.12 277 ALA A O 1
ATOM 2137 N N . THR A 1 278 ? 8.111 -9.547 -27.676 1.00 94.62 278 THR A N 1
ATOM 2138 C CA . THR A 1 278 ? 6.675 -9.464 -27.979 1.00 94.62 278 THR A CA 1
ATOM 2139 C C . THR A 1 278 ? 6.185 -10.715 -28.704 1.00 94.62 278 THR A C 1
ATOM 2141 O O . THR A 1 278 ? 5.176 -11.295 -28.312 1.00 94.62 278 THR A O 1
ATOM 2144 N N . ALA A 1 279 ? 6.903 -11.169 -29.733 1.00 93.31 279 ALA A N 1
ATOM 2145 C CA . ALA A 1 279 ? 6.535 -12.364 -30.487 1.00 93.31 279 ALA A CA 1
ATOM 2146 C C . ALA A 1 279 ? 6.500 -13.623 -29.611 1.00 93.31 279 ALA A C 1
ATOM 2148 O O . ALA A 1 279 ? 5.590 -14.440 -29.758 1.00 93.31 279 ALA A O 1
ATOM 2149 N N . MET A 1 280 ? 7.435 -13.758 -28.663 1.00 93.94 280 MET A N 1
ATOM 2150 C CA . MET A 1 280 ? 7.450 -14.860 -27.697 1.00 93.94 280 MET A CA 1
ATOM 2151 C C . MET A 1 280 ? 6.210 -14.826 -26.787 1.00 93.94 280 MET A C 1
ATOM 2153 O O . MET A 1 280 ? 5.498 -15.826 -26.688 1.00 93.94 280 MET A O 1
ATOM 2157 N N . LEU A 1 281 ? 5.891 -13.674 -26.180 1.00 93.00 281 LEU A N 1
ATOM 2158 C CA . LEU A 1 281 ? 4.721 -13.540 -25.301 1.00 93.00 281 LEU A CA 1
ATOM 2159 C C . LEU A 1 281 ? 3.386 -13.677 -26.049 1.00 93.00 281 LEU A C 1
ATOM 2161 O O . LEU A 1 281 ? 2.449 -14.277 -25.521 1.00 93.00 281 LEU A O 1
ATOM 2165 N N . VAL A 1 282 ? 3.284 -13.156 -27.274 1.00 90.12 282 VAL A N 1
ATOM 2166 C CA . VAL A 1 282 ? 2.099 -13.326 -28.132 1.00 90.12 282 VAL A CA 1
ATOM 2167 C C . VAL A 1 282 ? 1.946 -14.784 -28.558 1.00 90.12 282 VAL A C 1
ATOM 2169 O O . VAL A 1 282 ? 0.840 -15.315 -28.497 1.00 90.12 282 VAL A O 1
ATOM 2172 N N . SER A 1 283 ? 3.043 -15.463 -28.905 1.00 86.94 283 SER A N 1
ATOM 2173 C CA . SER A 1 283 ? 3.010 -16.895 -29.222 1.00 86.94 283 SER A CA 1
ATOM 2174 C C . SER A 1 283 ? 2.534 -17.733 -28.032 1.00 86.94 283 SER A C 1
ATOM 2176 O O . SER A 1 283 ? 1.722 -18.646 -28.182 1.00 86.94 283 SER A O 1
ATOM 2178 N N . TYR A 1 284 ? 3.004 -17.388 -26.831 1.00 90.81 284 TYR A N 1
ATOM 2179 C CA . TYR A 1 284 ? 2.581 -18.015 -25.582 1.00 90.81 284 TYR A CA 1
ATOM 2180 C C . TYR A 1 284 ? 1.078 -17.824 -25.314 1.00 90.81 284 TYR A C 1
ATOM 2182 O O . TYR A 1 284 ? 0.364 -18.794 -25.036 1.00 90.81 284 TYR A O 1
ATOM 2190 N N . LYS A 1 285 ? 0.575 -16.591 -25.472 1.00 87.56 285 LYS A N 1
ATOM 2191 C CA . LYS A 1 285 ? -0.852 -16.260 -25.333 1.00 87.56 285 LYS A CA 1
ATOM 2192 C C . LYS A 1 285 ? -1.724 -17.029 -26.319 1.00 87.56 285 LYS A C 1
ATOM 2194 O O . LYS A 1 285 ? -2.698 -17.666 -25.915 1.00 87.56 285 LYS A O 1
ATOM 2199 N N . ASP A 1 286 ? -1.346 -17.013 -27.591 1.00 84.12 286 ASP A N 1
ATOM 2200 C CA . ASP A 1 286 ? -2.120 -17.623 -28.672 1.00 84.12 286 ASP A CA 1
ATOM 2201 C C . ASP A 1 286 ? -1.995 -19.156 -28.706 1.00 84.12 286 ASP A C 1
ATOM 2203 O O . ASP A 1 286 ? -2.752 -19.820 -29.413 1.00 84.12 286 ASP A O 1
ATOM 2207 N N . GLY A 1 287 ? -1.038 -19.734 -27.970 1.00 83.19 287 GLY A N 1
ATOM 2208 C CA . GLY A 1 287 ? -0.770 -21.174 -27.976 1.00 83.19 287 GLY A CA 1
ATOM 2209 C C . GLY A 1 287 ? -0.206 -21.693 -29.304 1.00 83.19 287 GLY A C 1
ATOM 2210 O O . GLY A 1 287 ? -0.260 -22.894 -29.564 1.00 83.19 287 GLY A O 1
ATOM 2211 N N . ARG A 1 288 ? 0.326 -20.808 -30.154 1.00 88.38 288 ARG A N 1
ATOM 2212 C CA . ARG A 1 288 ? 0.969 -21.137 -31.435 1.00 88.38 288 ARG A CA 1
ATOM 2213 C C . ARG A 1 288 ? 2.144 -20.204 -31.686 1.00 88.38 288 ARG A C 1
ATOM 2215 O O . ARG A 1 288 ? 2.156 -19.087 -31.189 1.00 88.38 288 ARG A O 1
ATOM 2222 N N . SER A 1 289 ? 3.095 -20.617 -32.517 1.00 85.38 289 SER A N 1
ATOM 2223 C CA . SER A 1 289 ? 4.168 -19.717 -32.946 1.00 85.38 289 SER A CA 1
ATOM 2224 C C . SER A 1 289 ? 3.622 -18.605 -33.856 1.00 85.38 289 SER A C 1
ATOM 2226 O O . SER A 1 289 ? 2.833 -18.858 -34.772 1.00 85.38 289 SER A O 1
ATOM 2228 N N . VAL A 1 290 ? 4.030 -17.372 -33.567 1.00 88.88 290 VAL A N 1
ATOM 2229 C CA . VAL A 1 290 ? 3.689 -16.134 -34.277 1.00 88.88 290 VAL A CA 1
ATOM 2230 C C . VAL A 1 290 ? 4.997 -15.474 -34.720 1.00 88.88 290 VAL A C 1
ATOM 2232 O O . VAL A 1 290 ? 5.963 -15.460 -33.955 1.00 88.88 290 VAL A O 1
ATOM 2235 N N . THR A 1 291 ? 5.062 -14.940 -35.945 1.00 91.44 291 THR A N 1
ATOM 2236 C CA . THR A 1 291 ? 6.279 -14.247 -36.411 1.00 91.44 291 THR A CA 1
ATOM 2237 C C . THR A 1 291 ? 6.443 -12.893 -35.721 1.00 91.44 291 THR A C 1
ATOM 2239 O O . THR A 1 291 ? 5.483 -12.329 -35.190 1.00 91.44 291 THR A O 1
ATOM 2242 N N . VAL A 1 292 ? 7.656 -12.339 -35.751 1.00 91.25 292 VAL A N 1
ATOM 2243 C CA . VAL A 1 292 ? 7.929 -11.021 -35.160 1.00 91.25 292 VAL A CA 1
ATOM 2244 C C . VAL A 1 292 ? 7.073 -9.938 -35.821 1.00 91.25 292 VAL A C 1
ATOM 2246 O O . VAL A 1 292 ? 6.444 -9.139 -35.131 1.00 91.25 292 VAL A O 1
ATOM 2249 N N . GLU A 1 293 ? 6.962 -9.968 -37.148 1.00 90.69 293 GLU A N 1
ATOM 2250 C CA . GLU A 1 293 ? 6.147 -9.037 -37.930 1.00 90.69 293 GLU A CA 1
ATOM 2251 C C . GLU A 1 293 ? 4.666 -9.153 -37.570 1.00 90.69 293 GLU A C 1
ATOM 2253 O O . GLU A 1 293 ? 3.999 -8.141 -37.361 1.00 90.69 293 GLU A O 1
ATOM 2258 N N . GLU A 1 294 ? 4.138 -10.379 -37.472 1.00 90.00 294 GLU A N 1
ATOM 2259 C CA . GLU A 1 294 ? 2.734 -10.593 -37.124 1.00 90.00 294 GLU A CA 1
ATOM 2260 C C . GLU A 1 294 ? 2.428 -10.071 -35.716 1.00 90.00 294 GLU A C 1
ATOM 2262 O O . GLU A 1 294 ? 1.394 -9.430 -35.527 1.00 90.00 294 GLU A O 1
ATOM 2267 N N . ALA A 1 295 ? 3.317 -10.312 -34.748 1.00 91.94 295 ALA A N 1
ATOM 2268 C CA . ALA A 1 295 ? 3.144 -9.876 -33.368 1.00 91.94 295 ALA A CA 1
ATOM 2269 C C . ALA A 1 295 ? 3.204 -8.346 -33.232 1.00 91.94 295 ALA A C 1
ATOM 2271 O O . ALA A 1 295 ? 2.289 -7.751 -32.665 1.00 91.94 295 ALA A O 1
ATOM 2272 N N . VAL A 1 296 ? 4.226 -7.699 -33.803 1.00 93.19 296 VAL A N 1
ATOM 2273 C CA . VAL A 1 296 ? 4.401 -6.236 -33.736 1.00 93.19 296 VAL A CA 1
ATOM 2274 C C . VAL A 1 296 ? 3.283 -5.502 -34.475 1.00 93.19 296 VAL A C 1
ATOM 2276 O O . VAL A 1 296 ? 2.791 -4.482 -33.994 1.00 93.19 296 VAL A O 1
ATOM 2279 N N . ARG A 1 297 ? 2.807 -6.039 -35.605 1.00 91.06 297 ARG A N 1
ATOM 2280 C CA . ARG A 1 297 ? 1.698 -5.447 -36.368 1.00 91.06 297 ARG A CA 1
ATOM 2281 C C . ARG A 1 297 ? 0.403 -5.341 -35.553 1.00 91.06 297 ARG A C 1
ATOM 2283 O O . ARG A 1 297 ? -0.407 -4.465 -35.849 1.00 91.06 297 ARG A O 1
ATOM 2290 N N . ARG A 1 298 ? 0.212 -6.161 -34.506 1.00 88.75 298 ARG A N 1
ATOM 2291 C CA . ARG A 1 298 ? -0.936 -6.040 -33.580 1.00 88.75 298 ARG A CA 1
ATOM 2292 C C . ARG A 1 298 ? -0.910 -4.740 -32.773 1.00 88.75 298 ARG A C 1
ATOM 2294 O O . ARG A 1 298 ? -1.974 -4.243 -32.436 1.00 88.75 298 ARG A O 1
ATOM 2301 N N . ALA A 1 299 ? 0.272 -4.173 -32.521 1.00 83.81 299 ALA A N 1
ATOM 2302 C CA . ALA A 1 299 ? 0.428 -2.873 -31.868 1.00 83.81 299 ALA A CA 1
ATOM 2303 C C . ALA A 1 299 ? 0.210 -1.684 -32.829 1.00 83.81 299 ALA A C 1
ATOM 2305 O O . ALA A 1 299 ? 0.070 -0.546 -32.388 1.00 83.81 299 ALA A O 1
ATOM 2306 N N . GLY A 1 300 ? 0.202 -1.926 -34.148 1.00 88.94 300 GLY A N 1
ATOM 2307 C CA . GLY A 1 300 ? -0.033 -0.924 -35.191 1.00 88.94 300 GLY A CA 1
ATOM 2308 C C . GLY A 1 300 ? 1.158 -0.680 -36.128 1.00 88.94 300 GLY A C 1
ATOM 2309 O O . GLY A 1 300 ? 2.313 -0.967 -35.811 1.00 88.94 300 GLY A O 1
ATOM 2310 N N . GLY A 1 301 ? 0.874 -0.104 -37.304 1.00 83.19 301 GLY A N 1
ATOM 2311 C CA . GLY A 1 301 ? 1.846 0.051 -38.400 1.00 83.19 301 GLY A CA 1
ATOM 2312 C C . GLY A 1 301 ? 3.078 0.904 -38.068 1.00 83.19 301 GLY A C 1
ATOM 2313 O O . GLY A 1 301 ? 4.145 0.669 -38.633 1.00 83.19 301 GLY A O 1
ATOM 2314 N N . ARG A 1 302 ? 2.975 1.837 -37.106 1.00 90.06 302 ARG A N 1
ATOM 2315 C CA . ARG A 1 302 ? 4.123 2.649 -36.656 1.00 90.06 302 ARG A CA 1
ATOM 2316 C C . ARG A 1 302 ? 5.249 1.796 -36.069 1.00 90.06 302 ARG A C 1
ATOM 2318 O O . ARG A 1 302 ? 6.420 2.060 -36.321 1.00 90.06 302 ARG A O 1
ATOM 2325 N N . TYR A 1 303 ? 4.897 0.746 -35.331 1.00 91.25 303 TYR A N 1
ATOM 2326 C CA . TYR A 1 303 ? 5.866 -0.125 -34.669 1.00 91.25 303 TYR A CA 1
ATOM 2327 C C . TYR A 1 303 ? 6.460 -1.142 -35.633 1.00 91.25 303 TYR A C 1
ATOM 2329 O O . TYR A 1 303 ? 7.643 -1.457 -35.548 1.00 91.25 303 TYR A O 1
ATOM 2337 N N . GLU A 1 304 ? 5.671 -1.595 -36.609 1.00 89.06 304 GLU A N 1
ATOM 2338 C CA . GLU A 1 304 ? 6.190 -2.411 -37.702 1.00 89.06 304 GLU A CA 1
ATOM 2339 C C . GLU A 1 304 ? 7.246 -1.636 -38.507 1.00 89.06 304 GLU A C 1
ATOM 2341 O O . GLU A 1 304 ? 8.304 -2.181 -38.823 1.00 89.06 304 GLU A O 1
ATOM 2346 N N . GLN A 1 305 ? 7.002 -0.350 -38.784 1.00 87.25 305 GLN A N 1
ATOM 2347 C CA . GLN A 1 305 ? 7.983 0.513 -39.439 1.00 87.25 305 GLN A CA 1
ATOM 2348 C C . GLN A 1 305 ? 9.239 0.702 -38.578 1.00 87.25 305 GLN A C 1
ATOM 2350 O O . GLN A 1 305 ? 10.337 0.523 -39.099 1.00 87.25 305 GLN A O 1
ATOM 2355 N N . ALA A 1 306 ? 9.085 0.986 -37.278 1.00 87.00 306 ALA A N 1
ATOM 2356 C CA . ALA A 1 306 ? 10.206 1.140 -36.347 1.00 87.00 306 ALA A CA 1
ATOM 2357 C C . ALA A 1 306 ? 11.092 -0.118 -36.288 1.00 87.00 306 ALA A C 1
ATOM 2359 O O . ALA A 1 306 ? 12.317 -0.023 -36.374 1.00 87.00 306 ALA A O 1
ATOM 2360 N N . MET A 1 307 ? 10.475 -1.302 -36.225 1.00 92.06 307 MET A N 1
ATOM 2361 C CA . MET A 1 307 ? 11.179 -2.584 -36.279 1.00 92.06 307 MET A CA 1
ATOM 2362 C C . MET A 1 307 ? 11.930 -2.764 -37.607 1.00 92.06 307 MET A C 1
ATOM 2364 O O . MET A 1 307 ? 13.106 -3.118 -37.597 1.00 92.06 307 MET A O 1
ATOM 2368 N N . ARG A 1 308 ? 11.282 -2.498 -38.752 1.00 88.94 308 ARG A N 1
ATOM 2369 C CA . ARG A 1 308 ? 11.908 -2.620 -40.085 1.00 88.94 308 ARG A CA 1
ATOM 2370 C C . ARG A 1 308 ? 13.075 -1.649 -40.284 1.00 88.94 308 ARG A C 1
ATOM 2372 O O . ARG A 1 308 ? 13.978 -1.954 -41.057 1.00 88.94 308 ARG A O 1
ATOM 2379 N N . SER A 1 309 ? 13.061 -0.500 -39.608 1.00 87.56 309 SER A N 1
ATOM 2380 C CA . SER A 1 309 ? 14.139 0.493 -39.641 1.00 87.56 309 SER A CA 1
ATOM 2381 C C . SER A 1 309 ? 15.224 0.292 -38.573 1.00 87.56 309 SER A C 1
ATOM 2383 O O . SER A 1 309 ? 16.053 1.180 -38.413 1.00 87.56 309 SER A O 1
ATOM 2385 N N . ASP A 1 310 ? 15.216 -0.826 -37.833 1.00 87.38 310 ASP A N 1
ATOM 2386 C CA . ASP A 1 310 ? 16.134 -1.102 -36.710 1.00 87.38 310 ASP A CA 1
ATOM 2387 C C . ASP A 1 310 ? 16.149 0.014 -35.645 1.00 87.38 310 ASP A C 1
ATOM 2389 O O . ASP A 1 310 ? 17.185 0.368 -35.083 1.00 87.38 310 ASP A O 1
ATOM 2393 N N . ALA A 1 311 ? 14.982 0.604 -35.375 1.00 83.69 311 ALA A N 1
ATOM 2394 C CA . ALA A 1 311 ? 14.834 1.661 -34.384 1.00 83.69 311 ALA A CA 1
ATOM 2395 C C . ALA A 1 311 ? 14.489 1.083 -33.002 1.00 83.69 311 ALA A C 1
ATOM 2397 O O . ALA A 1 311 ? 13.624 0.212 -32.863 1.00 83.69 311 ALA A O 1
ATOM 2398 N N . ALA A 1 312 ? 15.134 1.614 -31.961 1.00 81.00 312 ALA A N 1
ATOM 2399 C CA . ALA A 1 312 ? 14.687 1.414 -30.587 1.00 81.00 312 ALA A CA 1
ATOM 2400 C C . ALA A 1 312 ? 13.400 2.203 -30.324 1.00 81.00 312 ALA A C 1
ATOM 2402 O O . ALA A 1 312 ? 13.220 3.296 -30.863 1.00 81.00 312 ALA A O 1
ATOM 2403 N N . LEU A 1 313 ? 12.539 1.690 -29.446 1.00 81.62 313 LEU A N 1
ATOM 2404 C CA . LEU A 1 313 ? 11.408 2.468 -28.944 1.00 81.62 313 LEU A CA 1
ATOM 2405 C C . LEU A 1 313 ? 11.895 3.461 -27.888 1.00 81.62 313 LEU A C 1
ATOM 2407 O O . LEU A 1 313 ? 12.769 3.137 -27.081 1.00 81.62 313 LEU A O 1
ATOM 2411 N N . THR A 1 314 ? 11.331 4.667 -27.862 1.00 78.88 314 THR A N 1
ATOM 2412 C CA . THR A 1 314 ? 11.526 5.570 -26.721 1.00 78.88 314 THR A CA 1
ATOM 2413 C C . THR A 1 314 ? 10.701 5.079 -25.529 1.00 78.88 314 THR A C 1
ATOM 2415 O O . THR A 1 314 ? 9.744 4.320 -25.695 1.00 78.88 314 THR A O 1
ATOM 2418 N N . LYS A 1 315 ? 11.016 5.534 -24.310 1.00 65.69 315 LYS A N 1
ATOM 2419 C CA . LYS A 1 315 ? 10.163 5.244 -23.141 1.00 65.69 315 LYS A CA 1
ATOM 2420 C C . LYS A 1 315 ? 8.720 5.733 -23.316 1.00 65.69 315 LYS A C 1
ATOM 2422 O O . LYS A 1 315 ? 7.804 5.068 -22.849 1.00 65.69 315 LYS A O 1
ATOM 2427 N N . ALA A 1 316 ? 8.522 6.870 -23.986 1.00 66.44 316 ALA A N 1
ATOM 2428 C CA . ALA A 1 316 ? 7.187 7.395 -24.259 1.00 66.44 316 ALA A CA 1
ATOM 2429 C C . ALA A 1 316 ? 6.412 6.475 -25.219 1.00 66.44 316 ALA A C 1
ATOM 2431 O O . ALA A 1 316 ? 5.261 6.143 -24.953 1.00 66.44 316 ALA A O 1
ATOM 2432 N N . ASP A 1 317 ? 7.068 5.986 -26.277 1.00 74.56 317 ASP A N 1
ATOM 2433 C CA . ASP A 1 317 ? 6.448 5.070 -27.245 1.00 74.56 317 ASP A CA 1
ATOM 2434 C C . ASP A 1 317 ? 6.157 3.682 -26.657 1.00 74.56 317 ASP A C 1
ATOM 2436 O O . ASP A 1 317 ? 5.239 2.999 -27.122 1.00 74.56 317 ASP A O 1
ATOM 2440 N N . ALA A 1 318 ? 6.938 3.260 -25.657 1.00 73.94 318 ALA A N 1
ATOM 2441 C CA . ALA A 1 318 ? 6.811 1.962 -25.004 1.00 73.94 318 ALA A CA 1
ATOM 2442 C C . ALA A 1 318 ? 5.484 1.806 -24.250 1.00 73.94 318 ALA A C 1
ATOM 2444 O O . ALA A 1 318 ? 4.859 0.751 -24.342 1.00 73.94 318 ALA A O 1
ATOM 2445 N N . THR A 1 319 ? 5.021 2.846 -23.551 1.00 67.69 319 THR A N 1
ATOM 2446 C CA . THR A 1 319 ? 3.737 2.811 -22.831 1.00 67.69 319 THR A CA 1
ATOM 2447 C C . THR A 1 319 ? 2.579 2.560 -23.792 1.00 67.69 319 THR A C 1
ATOM 2449 O O . THR A 1 319 ? 1.804 1.620 -23.602 1.00 67.69 319 THR A O 1
ATOM 2452 N N . ASP A 1 320 ? 2.506 3.340 -24.872 1.00 73.00 320 ASP A N 1
ATOM 2453 C CA . ASP A 1 320 ? 1.482 3.152 -25.897 1.00 73.00 320 ASP A CA 1
ATOM 2454 C C . ASP A 1 320 ? 1.602 1.780 -26.581 1.00 73.00 320 ASP A C 1
ATOM 2456 O O . ASP A 1 320 ? 0.597 1.166 -26.935 1.00 73.00 320 ASP A O 1
ATOM 2460 N N . TYR A 1 321 ? 2.834 1.298 -26.777 1.00 82.12 321 TYR A N 1
ATOM 2461 C CA . TYR A 1 321 ? 3.117 0.033 -27.456 1.00 82.12 321 TYR A CA 1
ATOM 2462 C C . TYR A 1 321 ? 2.581 -1.155 -26.662 1.00 82.12 321 TYR A C 1
ATOM 2464 O O . TYR A 1 321 ? 1.871 -2.005 -27.203 1.00 82.12 321 TYR A O 1
ATOM 2472 N N . LEU A 1 322 ? 2.896 -1.196 -25.365 1.00 81.88 322 LEU A N 1
ATOM 2473 C CA . LEU A 1 322 ? 2.419 -2.237 -24.461 1.00 81.88 322 LEU A CA 1
ATOM 2474 C C . LEU A 1 322 ? 0.896 -2.169 -24.309 1.00 81.88 322 LEU A C 1
ATOM 2476 O O . LEU A 1 322 ? 0.232 -3.202 -24.401 1.00 81.88 322 LEU A O 1
ATOM 2480 N N . SER A 1 323 ? 0.337 -0.960 -24.184 1.00 71.19 323 SER A N 1
ATOM 2481 C CA . SER A 1 323 ? -1.111 -0.747 -24.100 1.00 71.19 323 SER A CA 1
ATOM 2482 C C . SER A 1 323 ? -1.849 -1.268 -25.339 1.00 71.19 323 SER A C 1
ATOM 2484 O O . SER A 1 323 ? -2.818 -2.015 -25.200 1.00 71.19 323 SER A O 1
ATOM 2486 N N . ALA A 1 324 ? -1.352 -0.981 -26.548 1.00 70.31 324 ALA A N 1
ATOM 2487 C CA . ALA A 1 324 ? -1.953 -1.452 -27.800 1.00 70.31 324 ALA A CA 1
ATOM 2488 C C . ALA A 1 324 ? -1.984 -2.988 -27.917 1.00 70.31 324 ALA A C 1
ATOM 2490 O O . ALA A 1 324 ? -2.871 -3.551 -28.558 1.00 70.31 324 ALA A O 1
ATOM 2491 N N . LEU A 1 325 ? -1.032 -3.675 -27.283 1.00 76.62 325 LEU A N 1
ATOM 2492 C CA . LEU A 1 325 ? -0.983 -5.137 -27.224 1.00 76.62 325 LEU A CA 1
ATOM 2493 C C . LEU A 1 325 ? -1.843 -5.717 -26.096 1.00 76.62 325 LEU A C 1
ATOM 2495 O O . LEU A 1 325 ? -2.123 -6.917 -26.115 1.00 76.62 325 LEU A O 1
ATOM 2499 N N . GLY A 1 326 ? -2.264 -4.894 -25.133 1.00 72.81 326 GLY A N 1
ATOM 2500 C CA . GLY A 1 326 ? -2.890 -5.326 -23.886 1.00 72.81 326 GLY A CA 1
ATOM 2501 C C . GLY A 1 326 ? -1.895 -5.955 -22.907 1.00 72.81 326 GLY A C 1
ATOM 2502 O O . GLY A 1 326 ? -2.275 -6.855 -22.165 1.00 72.81 326 GLY A O 1
ATOM 2503 N N . LEU A 1 327 ? -0.625 -5.545 -22.952 1.00 75.62 327 LEU A N 1
ATOM 2504 C CA . LEU A 1 327 ? 0.419 -5.921 -21.997 1.00 75.62 327 LEU A CA 1
ATOM 2505 C C . LEU A 1 327 ? 0.520 -4.875 -20.882 1.00 75.62 327 LEU A C 1
ATOM 2507 O O . LEU A 1 327 ? 0.309 -3.683 -21.104 1.00 75.62 327 LEU A O 1
ATOM 2511 N N . SER A 1 328 ? 0.907 -5.327 -19.694 1.00 69.50 328 SER A N 1
ATOM 2512 C CA . SER A 1 328 ? 1.176 -4.473 -18.536 1.00 69.50 328 SER A CA 1
ATOM 2513 C C . SER A 1 328 ? 2.664 -4.499 -18.196 1.00 69.50 328 SER A C 1
ATOM 2515 O O . SER A 1 328 ? 3.345 -5.492 -18.461 1.00 69.50 328 SER A O 1
ATOM 2517 N N . SER A 1 329 ? 3.172 -3.416 -17.601 1.00 60.59 329 SER A N 1
ATOM 2518 C CA . SER A 1 329 ? 4.547 -3.339 -17.098 1.00 60.59 329 SER A CA 1
ATOM 2519 C C . SER A 1 329 ? 4.586 -2.935 -15.630 1.00 60.59 329 SER A C 1
ATOM 2521 O O . SER A 1 329 ? 4.004 -1.914 -15.263 1.00 60.59 329 SER A O 1
ATOM 2523 N N . ALA A 1 330 ? 5.336 -3.674 -14.819 1.00 50.91 330 ALA A N 1
ATOM 2524 C CA . ALA A 1 330 ? 5.741 -3.248 -13.487 1.00 50.91 330 ALA A CA 1
ATOM 2525 C C . ALA A 1 330 ? 7.002 -2.361 -13.571 1.00 50.91 330 ALA A C 1
ATOM 2527 O O . ALA A 1 330 ? 7.866 -2.608 -14.426 1.00 50.91 330 ALA A O 1
ATOM 2528 N N . PRO A 1 331 ? 7.129 -1.333 -12.708 1.00 47.59 331 PRO A N 1
ATOM 2529 C CA . PRO A 1 331 ? 8.313 -0.479 -12.671 1.00 47.59 331 PRO A CA 1
ATOM 2530 C C . PRO A 1 331 ? 9.577 -1.281 -12.334 1.00 47.59 331 PRO A C 1
ATOM 2532 O O . PRO A 1 331 ? 9.506 -2.360 -11.746 1.00 47.59 331 PRO A O 1
ATOM 2535 N N . ALA A 1 332 ? 10.738 -0.740 -12.708 1.00 51.28 332 ALA A N 1
ATOM 2536 C CA . ALA A 1 332 ? 12.017 -1.398 -12.478 1.00 51.28 332 ALA A CA 1
ATOM 2537 C C . ALA A 1 332 ? 12.286 -1.585 -10.977 1.00 51.28 332 ALA A C 1
ATOM 2539 O O . ALA A 1 332 ? 12.271 -0.621 -10.210 1.00 51.28 332 ALA A O 1
ATOM 2540 N N . ALA A 1 333 ? 12.544 -2.824 -10.568 1.00 44.72 333 ALA A N 1
ATOM 2541 C CA . ALA A 1 333 ? 12.830 -3.186 -9.184 1.00 44.72 333 ALA A CA 1
ATOM 2542 C C . ALA A 1 333 ? 13.928 -4.253 -9.122 1.00 44.72 333 ALA A C 1
ATOM 2544 O O . ALA A 1 333 ? 14.184 -4.959 -10.101 1.00 44.72 333 ALA A O 1
ATOM 2545 N N . GLU A 1 334 ? 14.571 -4.393 -7.963 1.00 51.81 334 GLU A N 1
ATOM 2546 C CA . GLU A 1 334 ? 15.313 -5.620 -7.670 1.00 51.81 334 GLU A CA 1
ATOM 2547 C C . GLU A 1 334 ? 14.301 -6.723 -7.359 1.00 51.81 334 GLU A C 1
ATOM 2549 O O . GLU A 1 334 ? 13.606 -6.674 -6.344 1.00 51.81 334 GLU A O 1
ATOM 2554 N N . LEU A 1 335 ? 14.185 -7.692 -8.267 1.00 57.06 335 LEU A N 1
ATOM 2555 C CA . LEU A 1 335 ? 13.258 -8.807 -8.112 1.00 57.06 335 LEU A CA 1
ATOM 2556 C C . LEU A 1 335 ? 13.831 -9.847 -7.140 1.00 57.06 335 LEU A C 1
ATOM 2558 O O . LEU A 1 335 ? 15.044 -10.055 -7.084 1.00 57.06 335 LEU A O 1
ATOM 2562 N N . SER A 1 336 ? 12.953 -10.528 -6.404 1.00 58.50 336 SER A N 1
ATOM 2563 C CA . SER A 1 336 ? 13.256 -11.689 -5.561 1.00 58.50 336 SER A CA 1
ATOM 2564 C C . SER A 1 336 ? 12.801 -12.999 -6.221 1.00 58.50 336 SER A C 1
ATOM 2566 O O . SER A 1 336 ? 11.988 -13.002 -7.148 1.00 58.50 336 SER A O 1
ATOM 2568 N N . VAL A 1 337 ? 13.319 -14.133 -5.734 1.00 54.94 337 VAL A N 1
ATOM 2569 C CA . VAL A 1 337 ? 12.913 -15.473 -6.198 1.00 54.94 337 VAL A CA 1
ATOM 2570 C C . VAL A 1 337 ? 11.399 -15.671 -6.059 1.00 54.94 337 VAL A C 1
ATOM 2572 O O . VAL A 1 337 ? 10.750 -16.165 -6.979 1.00 54.94 337 VAL A O 1
ATOM 2575 N N . ASP A 1 338 ? 10.841 -15.233 -4.931 1.00 50.34 338 ASP A N 1
ATOM 2576 C CA . ASP A 1 338 ? 9.412 -15.314 -4.627 1.00 50.34 338 ASP A CA 1
ATOM 2577 C C . ASP A 1 338 ? 8.573 -14.451 -5.583 1.00 50.34 338 ASP A C 1
ATOM 2579 O O . ASP A 1 338 ? 7.574 -14.915 -6.126 1.00 50.34 338 ASP A O 1
ATOM 2583 N N . GLN A 1 339 ? 9.023 -13.231 -5.893 1.00 53.88 339 GLN A N 1
ATOM 2584 C CA . GLN A 1 339 ? 8.329 -12.362 -6.848 1.00 53.88 339 GLN A CA 1
ATOM 2585 C C . GLN A 1 339 ? 8.283 -12.977 -8.250 1.00 53.88 339 GLN A C 1
ATOM 2587 O O . GLN A 1 339 ? 7.214 -13.020 -8.858 1.00 53.88 339 GLN A O 1
ATOM 2592 N N . ILE A 1 340 ? 9.401 -13.520 -8.751 1.00 66.44 340 ILE A N 1
ATOM 2593 C CA . ILE A 1 340 ? 9.412 -14.195 -10.058 1.00 66.44 340 ILE A CA 1
ATOM 2594 C C . ILE A 1 340 ? 8.492 -15.423 -10.049 1.00 66.44 340 ILE A C 1
ATOM 2596 O O . ILE A 1 340 ? 7.719 -15.615 -10.989 1.00 66.44 340 ILE A O 1
ATOM 2600 N N . HIS A 1 341 ? 8.512 -16.227 -8.983 1.00 68.06 341 HIS A N 1
ATOM 2601 C CA . HIS A 1 341 ? 7.623 -17.384 -8.843 1.00 68.06 341 HIS A CA 1
ATOM 2602 C C . HIS A 1 341 ? 6.144 -17.007 -8.890 1.00 68.06 341 HIS A C 1
ATOM 2604 O O . HIS A 1 341 ? 5.369 -17.633 -9.617 1.00 68.06 341 HIS A O 1
ATOM 2610 N N . GLN A 1 342 ? 5.755 -15.959 -8.165 1.00 52.00 342 GLN A N 1
ATOM 2611 C CA . GLN A 1 342 ? 4.378 -15.473 -8.148 1.00 52.00 342 GLN A CA 1
ATOM 2612 C C . GLN A 1 342 ? 3.951 -14.906 -9.508 1.00 52.00 342 GLN A C 1
ATOM 2614 O O . GLN A 1 342 ? 2.839 -15.177 -9.967 1.00 52.00 342 GLN A O 1
ATOM 2619 N N . MET A 1 343 ? 4.841 -14.189 -10.199 1.00 65.12 343 MET A N 1
ATOM 2620 C CA . MET A 1 343 ? 4.552 -13.643 -11.526 1.00 65.12 343 MET A CA 1
ATOM 2621 C C . MET A 1 343 ? 4.355 -14.741 -12.575 1.00 65.12 343 MET A C 1
ATOM 2623 O O . MET A 1 343 ? 3.395 -14.670 -13.343 1.00 65.12 343 MET A O 1
ATOM 2627 N N . LEU A 1 344 ? 5.194 -15.785 -12.571 1.00 74.25 344 LEU A N 1
ATOM 2628 C CA . LEU A 1 344 ? 5.031 -16.925 -13.479 1.00 74.25 344 LEU A CA 1
ATOM 2629 C C . LEU A 1 344 ? 3.696 -17.645 -13.247 1.00 74.25 344 LEU A C 1
ATOM 2631 O O . LEU A 1 344 ? 3.009 -18.000 -14.204 1.00 74.25 344 LEU A O 1
ATOM 2635 N N . ARG A 1 345 ? 3.293 -17.805 -11.979 1.00 62.50 345 ARG A N 1
ATOM 2636 C CA . ARG A 1 345 ? 2.011 -18.421 -11.608 1.00 62.50 345 ARG A CA 1
ATOM 2637 C C . ARG A 1 345 ? 0.796 -17.619 -12.063 1.00 62.50 345 ARG A C 1
ATOM 2639 O O . ARG A 1 345 ? -0.191 -18.223 -12.478 1.00 62.50 345 ARG A O 1
ATOM 2646 N N . ARG A 1 346 ? 0.840 -16.285 -11.959 1.00 55.44 346 ARG A N 1
ATOM 2647 C CA . ARG A 1 346 ? -0.321 -15.419 -12.234 1.00 55.44 346 ARG A CA 1
ATOM 2648 C C . ARG A 1 346 ? -0.434 -15.006 -13.699 1.00 55.44 346 ARG A C 1
ATOM 2650 O O . 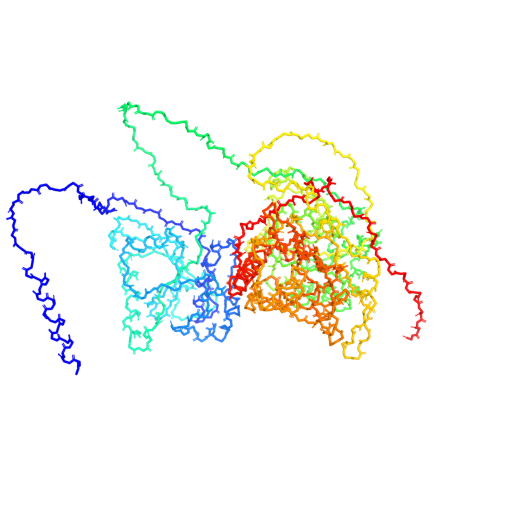ARG A 1 346 ? -1.542 -14.961 -14.229 1.00 55.44 346 ARG A O 1
ATOM 2657 N N . PHE A 1 347 ? 0.690 -14.702 -14.341 1.00 68.69 347 PHE A N 1
ATOM 2658 C CA . PHE A 1 347 ? 0.719 -14.112 -15.682 1.00 68.69 347 PHE A CA 1
ATOM 2659 C C . PHE A 1 347 ? 1.243 -15.069 -16.758 1.00 68.69 347 PHE A C 1
ATOM 2661 O O . PHE A 1 347 ? 1.089 -14.807 -17.954 1.00 68.69 347 PHE A O 1
ATOM 2668 N N . GLY A 1 348 ? 1.838 -16.195 -16.355 1.00 79.12 348 GLY A N 1
ATOM 2669 C CA . GLY A 1 348 ? 2.569 -17.068 -17.260 1.00 79.12 348 GLY A CA 1
ATOM 2670 C C . GLY A 1 348 ? 3.951 -16.508 -17.585 1.00 79.12 348 GLY A C 1
ATOM 2671 O O . GLY A 1 348 ? 4.606 -15.956 -16.712 1.00 79.12 348 GLY A O 1
ATOM 2672 N N . ALA A 1 349 ? 4.421 -16.660 -18.823 1.00 89.94 349 ALA A N 1
ATOM 2673 C CA . ALA A 1 349 ? 5.753 -16.194 -19.206 1.00 89.94 349 ALA A CA 1
ATOM 2674 C C . ALA A 1 349 ? 5.919 -14.677 -18.993 1.00 89.94 349 ALA A C 1
ATOM 2676 O O . ALA A 1 349 ? 5.042 -13.893 -19.361 1.00 89.94 349 ALA A O 1
ATOM 2677 N N . VAL A 1 350 ? 7.055 -14.273 -18.418 1.00 88.94 350 VAL A N 1
ATOM 2678 C CA . VAL A 1 350 ? 7.343 -12.879 -18.037 1.00 88.94 350 VAL A CA 1
ATOM 2679 C C . VAL A 1 350 ? 8.533 -12.361 -18.827 1.00 88.94 350 VAL A C 1
ATOM 2681 O O . VAL A 1 350 ? 9.577 -13.002 -18.872 1.00 88.94 350 VAL A O 1
ATOM 2684 N N . TRP A 1 351 ? 8.413 -11.171 -19.400 1.00 91.94 351 TRP A N 1
ATOM 2685 C CA . TRP A 1 351 ? 9.514 -10.467 -20.050 1.00 91.94 351 TRP A CA 1
ATOM 2686 C C . TRP A 1 351 ? 10.225 -9.556 -19.048 1.00 91.94 351 TRP A C 1
ATOM 2688 O O . TRP A 1 351 ? 9.641 -8.599 -18.553 1.00 91.94 351 TRP A O 1
ATOM 2698 N N . LEU A 1 352 ? 11.501 -9.829 -18.779 1.00 87.94 352 LEU A N 1
ATOM 2699 C CA . LEU A 1 352 ? 12.382 -8.979 -17.981 1.00 87.94 352 LEU A CA 1
ATOM 2700 C C . LEU A 1 352 ? 13.308 -8.144 -18.863 1.00 87.94 352 LEU A C 1
ATOM 2702 O O . LEU A 1 352 ? 13.904 -8.660 -19.810 1.00 87.94 352 LEU A O 1
ATOM 2706 N N . THR A 1 353 ? 13.451 -6.865 -18.532 1.00 82.56 353 THR A N 1
ATOM 2707 C CA . THR A 1 353 ? 14.352 -5.937 -19.223 1.00 82.56 353 THR A CA 1
ATOM 2708 C C . THR A 1 353 ? 14.875 -4.873 -18.264 1.00 82.56 353 THR A C 1
ATOM 2710 O O . THR A 1 353 ? 14.096 -4.371 -17.458 1.00 82.56 353 THR A O 1
ATOM 2713 N N . PRO A 1 354 ? 16.148 -4.459 -18.348 1.00 73.75 354 PRO A N 1
ATOM 2714 C CA . PRO A 1 354 ? 16.629 -3.299 -17.610 1.00 73.75 354 PRO A CA 1
ATOM 2715 C C . PRO A 1 354 ? 15.974 -2.015 -18.111 1.00 73.75 354 PRO A C 1
ATOM 2717 O O . PRO A 1 354 ? 15.529 -1.929 -19.264 1.00 73.75 354 PRO A O 1
ATOM 2720 N N . ASP A 1 355 ? 15.933 -1.017 -17.237 1.00 66.62 355 ASP A N 1
ATOM 2721 C CA . ASP A 1 355 ? 15.393 0.296 -17.560 1.00 66.62 355 ASP A CA 1
ATOM 2722 C C . ASP A 1 355 ? 16.474 1.208 -18.160 1.00 66.62 355 ASP A C 1
ATOM 2724 O O . ASP A 1 355 ? 17.248 1.842 -17.442 1.00 66.62 355 ASP A O 1
ATOM 2728 N N . TYR A 1 356 ? 16.549 1.278 -19.492 1.00 63.53 356 TYR A N 1
ATOM 2729 C CA . TYR A 1 356 ? 17.535 2.113 -20.182 1.00 63.53 356 TYR A CA 1
ATOM 2730 C C . TYR A 1 356 ? 16.977 3.510 -20.491 1.00 63.53 356 TYR A C 1
ATOM 2732 O O . TYR A 1 356 ? 15.883 3.677 -21.028 1.00 63.53 356 TYR A O 1
ATOM 2740 N N . ALA A 1 357 ? 17.760 4.552 -20.214 1.00 53.22 357 ALA A N 1
ATOM 2741 C CA . ALA A 1 357 ? 17.496 5.899 -20.716 1.00 53.22 357 ALA A CA 1
ATOM 2742 C C . ALA A 1 357 ? 18.455 6.188 -21.886 1.00 53.22 357 ALA A C 1
ATOM 2744 O O . ALA A 1 357 ? 19.665 6.082 -21.687 1.00 53.22 357 ALA A O 1
ATOM 2745 N N . PRO A 1 358 ? 17.976 6.545 -23.097 1.00 58.47 358 PRO A N 1
ATOM 2746 C CA . PRO A 1 358 ? 16.597 6.907 -23.464 1.00 58.47 358 PRO A CA 1
ATOM 2747 C C . PRO A 1 358 ? 15.746 5.795 -24.129 1.00 58.47 358 PRO A C 1
ATOM 2749 O O . PRO A 1 358 ? 14.647 6.089 -24.602 1.00 58.47 358 PRO A O 1
ATOM 2752 N N . ALA A 1 359 ? 16.228 4.552 -24.219 1.00 66.12 359 ALA A N 1
ATOM 2753 C CA . ALA A 1 359 ? 15.633 3.510 -25.067 1.00 66.12 359 ALA A CA 1
ATOM 2754 C C . ALA A 1 359 ? 14.898 2.408 -24.284 1.00 66.12 359 ALA A C 1
ATOM 2756 O O . ALA A 1 359 ? 15.371 1.933 -23.263 1.00 66.12 359 ALA A O 1
ATOM 2757 N N . PHE A 1 360 ? 13.769 1.926 -24.792 1.00 76.25 360 PHE A N 1
ATOM 2758 C CA . PHE A 1 360 ? 13.033 0.818 -24.195 1.00 76.25 360 PHE A CA 1
ATOM 2759 C C . PHE A 1 360 ? 13.545 -0.539 -24.691 1.00 76.25 360 PHE A C 1
ATOM 2761 O O . PHE A 1 360 ? 13.657 -0.787 -25.891 1.00 76.25 360 PHE A O 1
ATOM 2768 N N . SER A 1 361 ? 13.818 -1.419 -23.727 1.00 69.81 361 SER A N 1
ATOM 2769 C CA . SER A 1 361 ? 14.117 -2.840 -23.892 1.00 69.81 361 SER A CA 1
ATOM 2770 C C . SER A 1 361 ? 15.081 -3.207 -25.022 1.00 69.81 361 SER A C 1
ATOM 2772 O O . SER A 1 361 ? 14.763 -3.926 -25.974 1.00 69.81 361 SER A O 1
ATOM 2774 N N . LEU A 1 362 ? 16.310 -2.716 -24.863 1.00 72.19 362 LEU A N 1
ATOM 2775 C CA . LEU A 1 362 ? 17.460 -3.100 -25.681 1.00 72.19 362 LEU A CA 1
ATOM 2776 C C . LEU A 1 362 ? 18.018 -4.480 -25.318 1.00 72.19 362 LEU A C 1
ATOM 2778 O O . LEU A 1 362 ? 18.695 -5.093 -26.142 1.00 72.19 362 LEU A O 1
ATOM 2782 N N . ASP A 1 363 ? 17.697 -4.986 -24.127 1.00 76.00 363 ASP A N 1
ATOM 2783 C CA . ASP A 1 363 ? 18.079 -6.316 -23.667 1.00 76.00 363 ASP A CA 1
ATOM 2784 C C . ASP A 1 363 ? 16.911 -6.951 -22.904 1.00 76.00 363 ASP A C 1
ATOM 2786 O O . ASP A 1 363 ? 16.444 -6.420 -21.900 1.00 76.00 363 ASP A O 1
ATOM 2790 N N . ALA A 1 364 ? 16.395 -8.064 -23.420 1.00 86.06 364 ALA A N 1
ATOM 2791 C CA . ALA A 1 364 ? 15.173 -8.703 -22.945 1.00 86.06 364 ALA A CA 1
ATOM 2792 C C . ALA A 1 364 ? 15.428 -10.180 -22.644 1.00 86.06 364 ALA A C 1
ATOM 2794 O O . ALA A 1 364 ? 16.108 -10.856 -23.410 1.00 86.06 364 ALA A O 1
ATOM 2795 N N . ARG A 1 365 ? 14.855 -10.718 -21.568 1.00 90.56 365 ARG A N 1
ATOM 2796 C CA . ARG A 1 365 ? 14.817 -12.164 -21.299 1.00 90.56 365 ARG A CA 1
ATOM 2797 C C . ARG A 1 365 ? 13.394 -12.577 -20.976 1.00 90.56 365 ARG A C 1
ATOM 2799 O O . ARG A 1 365 ? 12.720 -11.877 -20.224 1.00 90.56 365 ARG A O 1
ATOM 2806 N N . ILE A 1 366 ? 12.940 -13.702 -21.520 1.00 94.44 366 ILE A N 1
ATOM 2807 C CA . ILE A 1 366 ? 11.632 -14.259 -21.161 1.00 94.44 366 ILE A CA 1
ATOM 2808 C C . ILE A 1 366 ? 11.835 -15.355 -20.129 1.00 94.44 366 ILE A C 1
ATOM 2810 O O . ILE A 1 366 ? 12.446 -16.372 -20.436 1.00 94.44 366 ILE A O 1
ATOM 2814 N N . VAL A 1 367 ? 11.328 -15.151 -18.919 1.00 94.44 367 VAL A N 1
ATOM 2815 C CA . VAL A 1 367 ? 11.326 -16.163 -17.866 1.00 94.44 367 VAL A CA 1
ATOM 2816 C C . VAL A 1 367 ? 10.161 -17.115 -18.106 1.00 94.44 367 VAL A C 1
ATOM 2818 O O . VAL A 1 367 ? 9.013 -16.678 -18.232 1.00 94.44 367 VAL A O 1
ATOM 2821 N N . THR A 1 368 ? 10.453 -18.410 -18.155 1.00 90.38 368 THR A N 1
ATOM 2822 C CA . THR A 1 368 ? 9.462 -19.476 -18.371 1.00 90.38 368 THR A CA 1
ATOM 2823 C C . THR A 1 368 ? 9.416 -20.492 -17.234 1.00 90.38 368 THR A C 1
ATOM 2825 O O . THR A 1 368 ? 8.430 -21.216 -17.117 1.00 90.38 368 THR A O 1
ATOM 2828 N N . ALA A 1 369 ? 10.427 -20.525 -16.363 1.00 85.94 369 ALA A N 1
ATOM 2829 C CA . ALA A 1 369 ? 10.417 -21.389 -15.189 1.00 85.94 369 ALA A CA 1
ATOM 2830 C C . ALA A 1 369 ? 11.291 -20.864 -14.046 1.00 85.94 369 ALA A C 1
ATOM 2832 O O . ALA A 1 369 ? 12.208 -20.068 -14.269 1.00 85.94 369 ALA A O 1
ATOM 2833 N N . VAL A 1 370 ? 11.021 -21.352 -12.834 1.00 83.12 370 VAL A N 1
ATOM 2834 C CA . VAL A 1 370 ? 11.820 -21.124 -11.624 1.00 83.12 370 VAL A CA 1
ATOM 2835 C C . VAL A 1 370 ? 11.889 -22.399 -10.780 1.00 83.12 370 VAL A C 1
ATOM 2837 O O . VAL A 1 370 ? 10.862 -22.963 -10.412 1.00 83.12 370 VAL A O 1
ATOM 2840 N N . HIS A 1 371 ? 13.110 -22.832 -10.462 1.00 78.69 371 HIS A N 1
ATOM 2841 C CA . HIS A 1 371 ? 13.396 -24.124 -9.830 1.00 78.69 371 HIS A CA 1
ATOM 2842 C C . HIS A 1 371 ? 14.537 -24.013 -8.814 1.00 78.69 371 HIS A C 1
ATOM 2844 O O . HIS A 1 371 ? 15.626 -23.562 -9.166 1.00 78.69 371 HIS A O 1
ATOM 2850 N N . GLY A 1 372 ? 14.344 -24.445 -7.567 1.00 72.00 372 GLY A N 1
ATOM 2851 C CA . GLY A 1 372 ? 15.401 -24.505 -6.552 1.00 72.00 372 GLY A CA 1
ATOM 2852 C C . GLY A 1 372 ? 14.923 -24.377 -5.111 1.00 72.00 372 GLY A C 1
ATOM 2853 O O . GLY A 1 372 ? 13.778 -24.674 -4.801 1.00 72.00 372 GLY A O 1
ATOM 2854 N N . ASP A 1 373 ? 15.809 -23.960 -4.205 1.00 61.34 373 ASP A N 1
ATOM 2855 C CA . ASP A 1 373 ? 15.569 -23.943 -2.747 1.00 61.34 373 ASP A CA 1
ATOM 2856 C C . ASP A 1 373 ? 14.998 -22.619 -2.192 1.00 61.34 373 ASP A C 1
ATOM 2858 O O . ASP A 1 373 ? 14.887 -22.433 -0.975 1.00 61.34 373 ASP A O 1
ATOM 2862 N N . GLY A 1 374 ? 14.663 -21.681 -3.081 1.00 48.91 374 GLY A N 1
ATOM 2863 C CA . GLY A 1 374 ? 14.145 -20.358 -2.738 1.00 48.91 374 GLY A CA 1
ATOM 2864 C C . GLY A 1 374 ? 15.212 -19.330 -2.370 1.00 48.91 374 GLY A C 1
ATOM 2865 O O . GLY A 1 374 ? 14.888 -18.153 -2.210 1.00 48.91 374 GLY A O 1
ATOM 2866 N N . THR A 1 375 ? 16.478 -19.730 -2.203 1.00 56.50 375 THR A N 1
ATOM 2867 C CA . THR A 1 375 ? 17.578 -18.773 -2.038 1.00 56.50 375 THR A CA 1
ATOM 2868 C C . THR A 1 375 ? 18.028 -18.241 -3.402 1.00 56.50 375 THR A C 1
ATOM 2870 O O . THR A 1 375 ? 17.975 -18.977 -4.391 1.00 56.50 375 THR A O 1
ATOM 2873 N N . PRO A 1 376 ? 18.564 -17.007 -3.484 1.00 56.31 376 PRO A N 1
ATOM 2874 C CA . PRO A 1 376 ? 19.155 -16.492 -4.722 1.00 56.31 376 PRO A CA 1
ATOM 2875 C C . PRO A 1 376 ? 20.273 -17.372 -5.315 1.00 56.31 376 PRO A C 1
ATOM 2877 O O . PRO A 1 376 ? 20.431 -17.428 -6.530 1.00 56.31 376 PRO A O 1
ATOM 2880 N N . GLY A 1 377 ? 21.058 -18.057 -4.476 1.00 65.50 377 GLY A N 1
ATOM 2881 C CA . GLY A 1 377 ? 22.176 -18.899 -4.929 1.00 65.50 377 GLY A CA 1
ATOM 2882 C C . GLY A 1 377 ? 21.793 -20.348 -5.251 1.00 65.50 377 GLY A C 1
ATOM 2883 O O . GLY A 1 377 ? 22.502 -21.012 -6.003 1.00 65.50 377 GLY A O 1
ATOM 2884 N N . GLY A 1 378 ? 20.690 -20.844 -4.685 1.00 70.44 378 GLY A N 1
ATOM 2885 C CA . GLY A 1 378 ? 20.187 -22.209 -4.865 1.00 70.44 378 GLY A CA 1
ATOM 2886 C C . GLY A 1 378 ? 18.965 -22.312 -5.779 1.00 70.44 378 GLY A C 1
ATOM 2887 O O . GLY A 1 378 ? 18.383 -23.390 -5.886 1.00 70.44 378 GLY A O 1
ATOM 2888 N N . THR A 1 379 ? 18.579 -21.214 -6.437 1.00 79.31 379 THR A N 1
ATOM 2889 C CA . THR A 1 379 ? 17.446 -21.156 -7.371 1.00 79.31 379 THR A CA 1
ATOM 2890 C C . THR A 1 379 ? 17.900 -20.792 -8.775 1.00 79.31 379 THR A C 1
ATOM 2892 O O . THR A 1 379 ? 18.654 -19.841 -8.955 1.00 79.31 379 THR A O 1
ATOM 2895 N N . ASN A 1 380 ? 17.403 -21.522 -9.770 1.00 84.50 380 ASN A N 1
ATOM 2896 C CA . ASN A 1 380 ? 17.616 -21.283 -11.189 1.00 84.50 380 ASN A CA 1
ATOM 2897 C C . ASN A 1 380 ? 16.328 -20.810 -11.873 1.00 84.50 380 ASN A C 1
ATOM 2899 O O . ASN A 1 380 ? 15.227 -21.222 -11.515 1.00 84.50 380 ASN A O 1
ATOM 2903 N N . LEU A 1 381 ? 16.489 -19.970 -12.890 1.00 90.12 381 LEU A N 1
ATOM 2904 C CA . LEU A 1 381 ? 15.453 -19.508 -13.804 1.00 90.12 381 LEU A CA 1
ATOM 2905 C C . LEU A 1 381 ? 15.700 -20.088 -15.192 1.00 90.12 381 LEU A C 1
ATOM 2907 O O . LEU A 1 381 ? 16.839 -20.064 -15.660 1.00 90.12 381 LEU A O 1
ATOM 2911 N N . THR A 1 382 ? 14.647 -20.519 -15.877 1.00 91.44 382 THR A N 1
ATOM 2912 C CA . THR A 1 382 ? 14.714 -20.809 -17.315 1.00 91.44 382 THR A CA 1
ATOM 2913 C C . THR A 1 382 ? 14.397 -19.533 -18.083 1.00 91.44 382 THR A C 1
ATOM 2915 O O . THR A 1 382 ? 13.320 -18.956 -17.911 1.00 91.44 382 THR A O 1
ATOM 2918 N N . LEU A 1 383 ? 15.352 -19.071 -18.893 1.00 93.00 383 LEU A N 1
ATOM 2919 C CA . LEU A 1 383 ? 15.284 -17.829 -19.659 1.00 93.00 383 LEU A CA 1
ATOM 2920 C C . LEU A 1 383 ? 15.393 -18.105 -21.161 1.00 93.00 383 LEU A C 1
ATOM 2922 O O . LEU A 1 383 ? 16.310 -18.803 -21.589 1.00 93.00 383 LEU A O 1
ATOM 2926 N N . LEU A 1 384 ? 14.542 -17.474 -21.966 1.00 91.19 384 LEU A N 1
ATOM 2927 C CA . LEU A 1 384 ? 14.730 -17.362 -23.414 1.00 91.19 384 LEU A CA 1
ATOM 2928 C C . LEU A 1 384 ? 15.417 -16.038 -23.761 1.00 91.19 384 LEU A C 1
ATOM 2930 O O . LEU A 1 384 ? 15.017 -14.975 -23.273 1.00 91.19 384 LEU A O 1
ATOM 2934 N N . ASP A 1 385 ? 16.430 -16.108 -24.623 1.00 88.50 385 ASP A N 1
ATOM 2935 C CA . ASP A 1 385 ? 17.225 -14.966 -25.078 1.00 88.50 385 ASP A CA 1
ATOM 2936 C C . ASP A 1 385 ? 16.873 -14.589 -26.533 1.00 88.50 385 ASP A C 1
ATOM 2938 O O . ASP A 1 385 ? 17.198 -15.328 -27.465 1.00 88.50 385 ASP A O 1
ATOM 2942 N N . PRO A 1 386 ? 16.253 -13.421 -26.784 1.00 87.69 386 PRO A N 1
ATOM 2943 C CA . PRO A 1 386 ? 15.980 -12.922 -28.128 1.00 87.69 386 PRO A CA 1
ATOM 2944 C C . PRO A 1 386 ? 17.229 -12.693 -28.990 1.00 87.69 386 PRO A C 1
ATOM 2946 O O . PRO A 1 386 ? 17.121 -12.632 -30.210 1.00 87.69 386 PRO A O 1
ATOM 2949 N N . GLY A 1 387 ? 18.427 -12.565 -28.417 1.00 81.69 387 GLY A N 1
ATOM 2950 C CA . GLY A 1 387 ? 19.673 -12.404 -29.169 1.00 81.69 387 GLY A CA 1
ATOM 2951 C C . GLY A 1 387 ? 20.014 -13.611 -30.048 1.00 81.69 387 GLY A C 1
ATOM 2952 O O . GLY A 1 387 ? 20.571 -13.449 -31.139 1.00 81.69 387 GLY A O 1
ATOM 2953 N N . ASN A 1 388 ? 19.641 -14.817 -29.616 1.00 82.19 388 ASN A N 1
ATOM 2954 C CA . ASN A 1 388 ? 19.907 -16.066 -30.336 1.00 82.19 388 ASN A CA 1
ATOM 2955 C C . ASN A 1 388 ? 18.671 -16.973 -30.504 1.00 82.19 388 ASN A C 1
ATOM 2957 O O . ASN A 1 388 ? 18.729 -17.901 -31.307 1.00 82.19 388 ASN A O 1
ATOM 2961 N N . GLY A 1 389 ? 17.560 -16.683 -29.821 1.00 81.94 389 GLY A N 1
ATOM 2962 C CA . GLY A 1 389 ? 16.356 -17.516 -29.773 1.00 81.94 389 GLY A CA 1
ATOM 2963 C C . GLY A 1 389 ? 16.510 -18.778 -28.914 1.00 81.94 389 GLY A C 1
ATOM 2964 O O . GLY A 1 389 ? 15.680 -19.673 -29.006 1.00 81.94 389 GLY A O 1
ATOM 2965 N N . GLY A 1 390 ? 17.580 -18.885 -28.129 1.00 81.94 390 GLY A N 1
ATOM 2966 C CA . GLY A 1 390 ? 17.918 -20.045 -27.314 1.00 81.94 390 GLY A CA 1
ATOM 2967 C C . GLY A 1 390 ? 17.414 -19.937 -25.877 1.00 81.94 390 GLY A C 1
ATOM 2968 O O . GLY A 1 390 ? 17.152 -18.848 -25.368 1.00 81.94 390 GLY A O 1
ATOM 2969 N N . GLU A 1 391 ? 17.311 -21.093 -25.228 1.00 89.81 391 GLU A N 1
ATOM 2970 C CA . GLU A 1 391 ? 16.954 -21.234 -23.818 1.00 89.81 391 GLU A CA 1
ATOM 2971 C C . GLU A 1 391 ? 18.206 -21.455 -22.958 1.00 89.81 391 GLU A C 1
ATOM 2973 O O . GLU A 1 391 ? 19.132 -22.162 -23.364 1.00 89.81 391 GLU A O 1
ATOM 2978 N N . ALA A 1 392 ? 18.233 -20.869 -21.761 1.00 84.75 392 ALA A N 1
ATOM 2979 C CA . ALA A 1 392 ? 19.288 -21.069 -20.778 1.00 84.75 392 ALA A CA 1
ATOM 2980 C C . ALA A 1 392 ? 18.723 -21.156 -19.353 1.00 84.75 392 ALA A C 1
ATOM 2982 O O . ALA A 1 392 ? 17.890 -20.345 -18.954 1.00 84.75 392 ALA A O 1
ATOM 2983 N N . SER A 1 393 ? 19.245 -22.096 -18.562 1.00 88.81 393 SER A N 1
ATOM 2984 C CA . SER A 1 393 ? 19.025 -22.148 -17.113 1.00 88.81 393 SER A CA 1
ATOM 2985 C C . SER A 1 393 ? 20.074 -21.298 -16.398 1.00 88.81 393 SER A C 1
ATOM 2987 O O . SER A 1 393 ? 21.277 -21.512 -16.564 1.00 88.81 393 SER A O 1
ATOM 2989 N N . VAL A 1 394 ? 19.630 -20.348 -15.582 1.00 84.75 394 VAL A N 1
ATOM 2990 C CA . VAL A 1 394 ? 20.472 -19.309 -14.982 1.00 84.75 394 VAL A CA 1
ATOM 2991 C C . VAL A 1 394 ? 20.202 -19.215 -13.487 1.00 84.75 394 VAL A C 1
ATOM 2993 O O . VAL A 1 394 ? 19.066 -18.999 -13.083 1.00 84.75 394 VAL A O 1
ATOM 2996 N N . ALA A 1 395 ? 21.248 -19.300 -12.663 1.00 79.50 395 ALA A N 1
ATOM 2997 C CA . ALA A 1 395 ? 21.133 -19.037 -11.228 1.00 79.50 395 ALA A CA 1
ATOM 2998 C C . ALA A 1 395 ? 20.607 -17.619 -10.965 1.00 79.50 395 ALA A C 1
ATOM 3000 O O . ALA A 1 395 ? 21.066 -16.654 -11.578 1.00 79.50 395 ALA A O 1
ATOM 3001 N N . PHE A 1 396 ? 19.667 -17.482 -10.038 1.00 74.25 396 PHE A N 1
ATOM 3002 C CA . PHE A 1 396 ? 18.985 -16.224 -9.760 1.00 74.25 396 PHE A CA 1
ATOM 3003 C C . PHE A 1 396 ? 19.972 -15.105 -9.383 1.00 74.25 396 PHE A C 1
ATOM 3005 O O . PHE A 1 396 ? 19.874 -13.988 -9.885 1.00 74.25 396 PHE A O 1
ATOM 3012 N N . ASP A 1 397 ? 21.005 -15.413 -8.595 1.00 75.69 397 ASP A N 1
ATOM 3013 C CA . ASP A 1 397 ? 22.074 -14.473 -8.229 1.00 75.69 397 ASP A CA 1
ATOM 3014 C C . ASP A 1 397 ? 22.962 -13.998 -9.401 1.00 75.69 397 ASP A C 1
ATOM 3016 O O . ASP A 1 397 ? 23.778 -13.085 -9.229 1.00 75.69 397 ASP A O 1
ATOM 3020 N N . ARG A 1 398 ? 22.832 -14.611 -10.587 1.00 77.12 398 ARG A N 1
ATOM 3021 C CA . ARG A 1 398 ? 23.487 -14.220 -11.846 1.00 77.12 398 ARG A CA 1
ATOM 3022 C C . ARG A 1 398 ? 22.570 -13.429 -12.770 1.00 77.12 398 ARG A C 1
ATOM 3024 O O . ARG A 1 398 ? 23.081 -12.897 -13.751 1.00 77.12 398 ARG A O 1
ATOM 3031 N N . LEU A 1 399 ? 21.273 -13.324 -12.472 1.00 74.56 399 LEU A N 1
ATOM 3032 C CA . LEU A 1 399 ? 20.299 -12.658 -13.338 1.00 74.56 399 LEU A CA 1
ATOM 3033 C C . LEU A 1 399 ? 20.704 -11.209 -13.639 1.00 74.56 399 LEU A C 1
ATOM 3035 O O . LEU A 1 399 ? 20.753 -10.834 -14.805 1.00 74.56 399 LEU A O 1
ATOM 3039 N N . GLY A 1 400 ? 21.081 -10.435 -12.614 1.00 63.97 400 GLY A N 1
ATOM 3040 C CA . GLY A 1 400 ? 21.594 -9.071 -12.800 1.00 63.97 400 GLY A CA 1
ATOM 3041 C C . GLY A 1 400 ? 22.820 -9.046 -13.717 1.00 63.97 400 GLY A C 1
ATOM 3042 O O . GLY A 1 400 ? 22.805 -8.395 -14.755 1.00 63.97 400 GLY A O 1
ATOM 3043 N N . ARG A 1 401 ? 23.829 -9.880 -13.424 1.00 66.06 401 ARG A N 1
ATOM 3044 C CA . ARG A 1 401 ? 25.087 -9.966 -14.194 1.00 66.06 401 ARG A CA 1
ATOM 3045 C C . ARG A 1 401 ? 24.905 -10.329 -15.671 1.00 66.06 401 ARG A C 1
ATOM 3047 O O . ARG A 1 401 ? 25.761 -9.978 -16.480 1.00 66.06 401 ARG A O 1
ATOM 3054 N N . LEU A 1 402 ? 23.827 -11.025 -16.038 1.00 68.62 402 LEU A N 1
ATOM 3055 C CA . LEU A 1 402 ? 23.534 -11.319 -17.444 1.00 68.62 402 LEU A CA 1
ATOM 3056 C C . LEU A 1 402 ? 23.214 -10.069 -18.259 1.00 68.62 402 LEU A C 1
ATOM 3058 O O . LEU A 1 402 ? 23.618 -9.997 -19.417 1.00 68.62 402 LEU A O 1
ATOM 3062 N N . PHE A 1 403 ? 22.525 -9.101 -17.659 1.00 65.69 403 PHE A N 1
ATOM 3063 C CA . PHE A 1 403 ? 22.211 -7.825 -18.298 1.00 65.69 403 PHE A CA 1
ATOM 3064 C C . PHE A 1 403 ? 23.397 -6.845 -18.245 1.00 65.69 403 PHE A C 1
ATOM 3066 O O . PHE A 1 403 ? 23.520 -5.966 -19.092 1.00 65.69 403 PHE A O 1
ATOM 3073 N N . GLU A 1 404 ? 24.322 -7.033 -17.298 1.00 56.94 404 GLU A N 1
ATOM 3074 C CA . GLU A 1 404 ? 25.535 -6.212 -17.143 1.00 56.94 404 GLU A CA 1
ATOM 3075 C C . GLU A 1 404 ? 26.620 -6.521 -18.192 1.00 56.94 404 GLU A C 1
ATOM 3077 O O . GLU A 1 404 ? 27.381 -5.636 -18.583 1.00 56.94 404 GLU A O 1
ATOM 3082 N N . GLN A 1 405 ? 26.713 -7.770 -18.668 1.00 48.78 405 GLN A N 1
ATOM 3083 C CA . GLN A 1 405 ? 27.755 -8.191 -19.619 1.00 48.78 405 GLN A CA 1
ATOM 3084 C C . GLN A 1 405 ? 27.530 -7.708 -21.060 1.00 48.78 405 GLN A C 1
ATOM 3086 O O . GLN A 1 405 ? 28.444 -7.811 -21.878 1.00 48.78 405 GLN A O 1
ATOM 3091 N N . GLN A 1 406 ? 26.351 -7.168 -21.381 1.00 48.25 406 GLN A N 1
ATOM 3092 C CA . GLN A 1 406 ? 26.021 -6.667 -22.722 1.00 48.25 406 GLN A CA 1
ATOM 3093 C C . GLN A 1 406 ? 25.957 -5.128 -22.801 1.00 48.25 406 GLN A C 1
ATOM 3095 O O . GLN A 1 406 ? 25.810 -4.577 -23.892 1.00 48.25 406 GLN A O 1
ATOM 3100 N N . THR A 1 407 ? 26.132 -4.415 -21.680 1.00 42.09 407 THR A N 1
ATOM 3101 C CA . THR A 1 407 ? 26.042 -2.946 -21.609 1.00 42.09 407 THR A CA 1
ATOM 3102 C C . THR A 1 407 ? 27.387 -2.230 -21.741 1.00 42.09 407 THR A C 1
ATOM 3104 O O . THR A 1 407 ? 28.297 -2.403 -20.931 1.00 42.09 407 THR A O 1
ATOM 3107 N N . LEU A 1 408 ? 27.472 -1.323 -22.719 1.00 40.25 408 LEU A N 1
ATOM 3108 C CA . LEU A 1 408 ? 28.392 -0.187 -22.695 1.00 40.25 408 LEU A CA 1
ATOM 3109 C C . LEU A 1 408 ? 27.859 0.824 -21.657 1.00 40.25 408 LEU A C 1
ATOM 3111 O O . LEU A 1 408 ? 26.875 1.502 -21.925 1.00 40.25 408 LEU A O 1
ATOM 3115 N N . ALA A 1 409 ? 28.530 0.919 -20.503 1.00 39.09 409 ALA A N 1
ATOM 3116 C CA . ALA A 1 409 ? 28.304 1.854 -19.386 1.00 39.09 409 ALA A CA 1
ATOM 3117 C C . ALA A 1 409 ? 27.137 1.549 -18.407 1.00 39.09 409 ALA A C 1
ATOM 3119 O O . ALA A 1 409 ? 25.970 1.529 -18.773 1.00 39.09 409 ALA A O 1
ATOM 3120 N N . ASN A 1 410 ? 27.509 1.434 -17.122 1.00 39.47 410 ASN A N 1
ATOM 3121 C CA . ASN A 1 410 ? 26.701 1.398 -15.889 1.00 39.47 410 ASN A CA 1
ATOM 3122 C C . ASN A 1 410 ? 25.752 0.191 -15.677 1.00 39.47 410 ASN A C 1
ATOM 3124 O O . ASN A 1 410 ? 24.635 0.185 -16.189 1.00 39.47 410 ASN A O 1
ATOM 3128 N N . PRO A 1 411 ? 26.144 -0.799 -14.848 1.00 38.53 411 PRO A N 1
ATOM 3129 C CA . PRO A 1 411 ? 25.299 -1.950 -14.535 1.00 38.53 411 PRO A CA 1
ATOM 3130 C C . PRO A 1 411 ? 24.117 -1.548 -13.638 1.00 38.53 411 PRO A C 1
ATOM 3132 O O . PRO A 1 411 ? 24.318 -0.960 -12.575 1.00 38.53 411 PRO A O 1
ATOM 3135 N N . THR A 1 412 ? 22.886 -1.880 -14.045 1.00 50.03 412 THR A N 1
ATOM 3136 C CA . THR A 1 412 ? 21.697 -1.801 -13.179 1.00 50.03 412 THR A CA 1
ATOM 3137 C C . THR A 1 412 ? 21.131 -3.204 -12.966 1.00 50.03 412 THR A C 1
ATOM 3139 O O . THR A 1 412 ? 20.914 -3.949 -13.917 1.00 50.03 412 THR A O 1
ATOM 3142 N N . THR A 1 413 ? 20.904 -3.575 -11.705 1.00 50.31 413 THR A N 1
ATOM 3143 C CA . THR A 1 413 ? 20.247 -4.830 -11.287 1.00 50.31 413 THR A CA 1
ATOM 3144 C C . THR A 1 413 ? 18.720 -4.723 -11.294 1.00 50.31 413 THR A C 1
ATOM 3146 O O . THR A 1 413 ? 18.029 -5.711 -11.050 1.00 50.31 413 THR A O 1
ATOM 3149 N N . GLN A 1 414 ? 18.188 -3.526 -11.562 1.00 55.72 414 GLN A N 1
ATOM 3150 C CA . GLN A 1 414 ? 16.759 -3.246 -11.576 1.00 55.72 414 GLN A CA 1
ATOM 3151 C C . GLN A 1 414 ? 16.148 -3.652 -12.914 1.00 55.72 414 GLN A C 1
ATOM 3153 O O . GLN A 1 414 ? 16.545 -3.160 -13.971 1.00 55.72 414 GLN A O 1
ATOM 3158 N N . LEU A 1 415 ? 15.154 -4.533 -12.856 1.00 65.06 415 LEU A N 1
ATOM 3159 C CA . LEU A 1 415 ? 14.478 -5.068 -14.030 1.00 65.06 415 LEU A CA 1
ATOM 3160 C C . LEU A 1 415 ? 13.028 -4.603 -14.037 1.00 65.06 415 LEU A C 1
ATOM 3162 O O . LEU A 1 415 ? 12.313 -4.744 -13.046 1.00 65.06 415 LEU A O 1
ATOM 3166 N N . MET A 1 416 ? 12.596 -4.060 -15.169 1.00 72.44 416 MET A N 1
ATOM 3167 C CA . MET A 1 416 ? 11.186 -3.941 -15.505 1.00 72.44 416 MET A CA 1
ATOM 3168 C C . MET A 1 416 ? 10.652 -5.316 -15.875 1.00 72.44 416 MET A C 1
ATOM 3170 O O . MET A 1 416 ? 11.330 -6.093 -16.556 1.00 72.44 416 MET A O 1
ATOM 3174 N N . ALA A 1 417 ? 9.413 -5.579 -15.481 1.00 73.62 417 ALA A N 1
ATOM 3175 C CA . ALA A 1 417 ? 8.717 -6.791 -15.864 1.00 73.62 417 ALA A CA 1
ATOM 3176 C C . ALA A 1 417 ? 7.487 -6.479 -16.705 1.00 73.62 417 ALA A C 1
ATOM 3178 O O . ALA A 1 417 ? 6.603 -5.750 -16.264 1.00 73.62 417 ALA A O 1
ATOM 3179 N N . ILE A 1 418 ? 7.417 -7.067 -17.894 1.00 83.31 418 ILE A N 1
ATOM 3180 C CA . ILE A 1 418 ? 6.295 -6.979 -18.820 1.00 83.31 418 ILE A CA 1
ATOM 3181 C C . ILE A 1 418 ? 5.583 -8.329 -18.859 1.00 83.31 418 ILE A C 1
ATOM 3183 O O . ILE A 1 418 ? 6.216 -9.380 -18.975 1.00 83.31 418 ILE A O 1
ATOM 3187 N N . HIS A 1 419 ? 4.259 -8.309 -18.754 1.00 79.81 419 HIS A N 1
ATOM 3188 C CA . HIS A 1 419 ? 3.456 -9.521 -18.658 1.00 79.81 419 HIS A CA 1
ATOM 3189 C C . HIS A 1 419 ? 2.036 -9.313 -19.202 1.00 79.81 419 HIS A C 1
ATOM 3191 O O . HIS A 1 419 ? 1.568 -8.186 -19.380 1.00 79.81 419 HIS A O 1
ATOM 3197 N N . TRP A 1 420 ? 1.337 -10.418 -19.467 1.00 77.94 420 TRP A N 1
ATOM 3198 C CA . TRP A 1 420 ? -0.097 -10.379 -19.749 1.00 77.94 420 TRP A CA 1
ATOM 3199 C C . TRP A 1 420 ? -0.893 -10.059 -18.479 1.00 77.94 420 TRP A C 1
ATOM 3201 O O . TRP A 1 420 ? -0.455 -10.430 -17.385 1.00 77.94 420 TRP A O 1
ATOM 3211 N N . PRO A 1 421 ? -2.079 -9.437 -18.590 1.00 57.78 421 PRO A N 1
ATOM 3212 C CA . PRO A 1 421 ? -3.021 -9.368 -17.488 1.00 57.78 421 PRO A CA 1
ATOM 3213 C C . PRO A 1 421 ? -3.328 -10.774 -16.956 1.00 57.78 421 PRO A C 1
ATOM 3215 O O . PRO A 1 421 ? -3.225 -11.761 -17.701 1.00 57.78 421 PRO A O 1
ATOM 3218 N N . PRO A 1 422 ? -3.713 -10.898 -15.683 1.00 50.81 422 PRO A N 1
ATOM 3219 C CA . PRO A 1 422 ? -4.075 -12.193 -15.142 1.00 50.81 422 PRO A CA 1
ATOM 3220 C C . PRO A 1 422 ? -5.199 -12.885 -15.927 1.00 50.81 422 PRO A C 1
ATOM 3222 O O . PRO A 1 422 ? -6.007 -12.232 -16.581 1.00 50.81 422 PRO A O 1
ATOM 3225 N N . ASP A 1 423 ? -5.238 -14.220 -15.877 1.00 50.69 423 ASP A N 1
ATOM 3226 C CA . ASP A 1 423 ? -6.289 -15.065 -16.479 1.00 50.69 423 ASP A CA 1
ATOM 3227 C C . ASP A 1 423 ? -6.418 -14.998 -18.016 1.00 50.69 423 ASP A C 1
ATOM 3229 O O . ASP A 1 423 ? -7.269 -15.670 -18.602 1.00 50.69 423 ASP A O 1
ATOM 3233 N N . THR A 1 424 ? -5.502 -14.295 -18.696 1.00 53.59 424 THR A N 1
ATOM 3234 C CA . THR A 1 424 ? -5.446 -14.162 -20.167 1.00 53.59 424 THR A CA 1
ATOM 3235 C C . THR A 1 424 ? -5.387 -15.510 -20.912 1.00 53.59 424 THR A C 1
ATOM 3237 O O . THR A 1 424 ? -5.733 -15.583 -22.090 1.00 53.59 424 THR A O 1
ATOM 3240 N N . LEU A 1 425 ? -4.973 -16.596 -20.250 1.00 52.31 425 LEU A N 1
ATOM 3241 C CA . LEU A 1 425 ? -4.850 -17.936 -20.845 1.00 52.31 425 LEU A CA 1
ATOM 3242 C C . LEU A 1 425 ? -6.060 -18.853 -20.605 1.00 52.31 425 LEU A C 1
ATOM 3244 O O . LEU A 1 425 ? -6.075 -19.964 -21.144 1.00 52.31 425 LEU A O 1
ATOM 3248 N N . GLY A 1 426 ? -7.054 -18.409 -19.826 1.00 41.84 426 GLY A N 1
ATOM 3249 C CA . GLY A 1 426 ? -8.089 -19.276 -19.260 1.00 41.84 426 GLY A CA 1
ATOM 3250 C C . GLY A 1 426 ? -7.523 -20.175 -18.153 1.00 41.84 426 GLY A C 1
ATOM 3251 O O . GLY A 1 426 ? -6.367 -20.589 -18.204 1.00 41.84 426 GLY A O 1
ATOM 3252 N N . THR A 1 427 ? -8.330 -20.445 -17.125 1.00 35.94 427 THR A N 1
ATOM 3253 C CA . THR A 1 427 ? -7.986 -21.224 -15.918 1.00 35.94 427 THR A CA 1
ATOM 3254 C C . THR A 1 427 ? -7.017 -22.383 -16.181 1.00 35.94 427 THR A C 1
ATOM 3256 O O . THR A 1 427 ? -7.369 -23.343 -16.871 1.00 35.94 427 THR A O 1
ATOM 3259 N N . ALA A 1 428 ? -5.822 -22.328 -15.586 1.00 29.73 428 ALA A N 1
ATOM 3260 C CA . ALA A 1 428 ? -4.926 -23.474 -15.528 1.00 29.73 428 ALA A CA 1
ATOM 3261 C C . ALA A 1 428 ? -5.382 -24.459 -14.431 1.00 29.73 428 ALA A C 1
ATOM 3263 O O . ALA A 1 428 ? -5.720 -24.083 -13.311 1.00 29.73 428 ALA A O 1
ATOM 3264 N N . ILE A 1 429 ? -5.409 -25.723 -14.841 1.00 30.86 429 ILE A N 1
ATOM 3265 C CA . ILE A 1 429 ? -5.878 -26.962 -14.203 1.00 30.86 429 ILE A CA 1
ATOM 3266 C C . ILE A 1 429 ? -5.063 -27.313 -12.925 1.00 30.86 429 ILE A C 1
ATOM 3268 O O . ILE A 1 429 ? -3.926 -26.859 -12.796 1.00 30.86 429 ILE A O 1
ATOM 3272 N N . PRO A 1 430 ? -5.616 -28.096 -11.964 1.00 28.77 430 PRO A N 1
ATOM 3273 C CA . PRO A 1 430 ? -5.108 -28.231 -10.589 1.00 28.77 430 PRO A CA 1
ATOM 3274 C C . PRO A 1 430 ? -3.691 -28.810 -10.475 1.00 28.77 430 PRO A C 1
ATOM 3276 O O . PRO A 1 430 ? -3.348 -29.767 -11.169 1.00 28.77 430 PRO A O 1
ATOM 3279 N N . GLN A 1 431 ? -2.897 -28.288 -9.530 1.00 28.20 431 GLN A N 1
ATOM 3280 C CA . GLN A 1 431 ? -1.590 -28.853 -9.180 1.00 28.20 431 GLN A CA 1
ATOM 3281 C C . GLN A 1 431 ? -1.730 -30.205 -8.468 1.00 28.20 431 GLN A C 1
ATOM 3283 O O . GLN A 1 431 ? -2.496 -30.355 -7.514 1.00 28.20 431 GLN A O 1
ATOM 3288 N N . GLY A 1 432 ? -0.952 -31.177 -8.947 1.00 23.59 432 GLY A N 1
ATOM 3289 C CA . GLY A 1 432 ? -0.785 -32.494 -8.351 1.00 23.59 432 GLY A CA 1
ATOM 3290 C C . GLY A 1 432 ? -0.114 -32.453 -6.974 1.00 23.59 432 GLY A C 1
ATOM 3291 O O . GLY A 1 432 ? 0.722 -31.608 -6.670 1.00 23.59 432 GLY A O 1
ATOM 3292 N N . THR A 1 433 ? -0.517 -33.418 -6.157 1.00 30.91 433 THR A N 1
ATOM 3293 C CA . THR A 1 433 ? -0.013 -33.805 -4.833 1.00 30.91 433 THR A CA 1
ATOM 3294 C C . THR A 1 433 ? 1.507 -33.934 -4.736 1.00 30.91 433 THR A C 1
ATOM 3296 O O . THR A 1 433 ? 2.058 -34.791 -5.422 1.00 30.91 433 THR A O 1
ATOM 3299 N N . VAL A 1 434 ? 2.137 -33.249 -3.767 1.00 23.44 434 VAL A N 1
ATOM 3300 C CA . VAL A 1 434 ? 3.349 -33.724 -3.062 1.00 23.44 434 VAL A CA 1
ATOM 3301 C C . VAL A 1 434 ? 3.303 -33.322 -1.571 1.00 23.44 434 VAL A C 1
ATOM 3303 O O . VAL A 1 434 ? 2.653 -32.367 -1.163 1.00 23.44 434 VAL A O 1
ATOM 3306 N N . THR A 1 435 ? 3.948 -34.173 -0.781 1.00 22.22 435 THR A N 1
ATOM 3307 C CA . THR A 1 435 ? 3.830 -34.610 0.617 1.00 22.22 435 THR A CA 1
ATOM 3308 C C . THR A 1 435 ? 4.260 -33.683 1.767 1.00 22.22 435 THR A C 1
ATOM 3310 O O . THR A 1 435 ? 5.129 -32.828 1.644 1.00 22.22 435 THR A O 1
ATOM 3313 N N . GLN A 1 436 ? 3.672 -33.988 2.934 1.00 24.83 436 GLN A N 1
ATOM 3314 C CA . GLN A 1 436 ? 3.894 -33.461 4.289 1.00 24.83 436 GLN A CA 1
ATOM 3315 C C . GLN A 1 436 ? 5.291 -33.729 4.892 1.00 24.83 436 GLN A C 1
ATOM 3317 O O . GLN A 1 436 ? 5.870 -34.783 4.649 1.00 24.83 436 GLN A O 1
ATOM 3322 N N . SER A 1 437 ? 5.727 -32.844 5.808 1.00 22.33 437 SER A N 1
ATOM 3323 C CA . SER A 1 437 ? 6.364 -33.122 7.128 1.00 22.33 437 SER A CA 1
ATOM 3324 C C . SER A 1 437 ? 6.961 -31.800 7.668 1.00 22.33 437 SER A C 1
ATOM 3326 O O . SER A 1 437 ? 7.773 -31.206 6.974 1.00 22.33 437 SER A O 1
ATOM 3328 N N . SER A 1 438 ? 6.548 -31.140 8.761 1.00 23.97 438 SER A N 1
ATOM 3329 C CA . SER A 1 438 ? 6.244 -31.452 10.178 1.00 23.97 438 SER A CA 1
ATOM 3330 C C . SER A 1 438 ? 7.341 -30.981 11.175 1.00 23.97 438 SER A C 1
ATOM 3332 O O . SER A 1 438 ? 8.519 -31.240 10.961 1.00 23.97 438 SER A O 1
ATOM 3334 N N . TYR A 1 439 ? 6.885 -30.320 12.269 1.00 21.58 439 TYR A N 1
ATOM 3335 C CA . TYR A 1 439 ? 7.542 -29.899 13.544 1.00 21.58 439 TYR A CA 1
ATOM 3336 C C . TYR A 1 439 ? 8.346 -28.560 13.594 1.00 21.58 439 TYR A C 1
ATOM 3338 O O . TYR A 1 439 ? 9.295 -28.390 12.847 1.00 21.58 439 TYR A O 1
ATOM 3346 N N . HIS A 1 440 ? 8.116 -27.586 14.508 1.00 28.53 440 HIS A N 1
ATOM 3347 C CA . HIS A 1 440 ? 7.159 -27.475 15.630 1.00 28.53 440 HIS A CA 1
ATOM 3348 C C . HIS A 1 440 ? 6.969 -26.042 16.192 1.00 28.53 440 HIS A C 1
ATOM 3350 O O . HIS A 1 440 ? 7.825 -25.172 16.067 1.00 28.53 440 HIS A O 1
ATOM 3356 N N . GLN A 1 441 ? 5.837 -25.877 16.884 1.00 29.02 441 GLN A N 1
ATOM 3357 C CA . GLN A 1 441 ? 5.271 -24.711 17.581 1.00 29.02 441 GLN A CA 1
ATOM 3358 C C . GLN A 1 441 ? 6.045 -24.237 18.835 1.00 29.02 441 GLN A C 1
ATOM 3360 O O . GLN A 1 441 ? 6.492 -25.079 19.614 1.00 29.02 441 GLN A O 1
ATOM 3365 N N . ARG A 1 442 ? 6.005 -22.923 19.152 1.00 26.00 442 ARG A N 1
ATOM 3366 C CA . ARG A 1 442 ? 5.256 -22.333 20.304 1.00 26.00 442 ARG A CA 1
ATOM 3367 C C . ARG A 1 442 ? 5.582 -20.850 20.566 1.00 26.00 442 ARG A C 1
ATOM 3369 O O . ARG A 1 442 ? 6.714 -20.535 20.899 1.00 26.00 442 ARG A O 1
ATOM 3376 N N . THR A 1 443 ? 4.532 -20.033 20.682 1.00 25.77 443 THR A N 1
ATOM 3377 C CA . THR A 1 443 ? 4.267 -19.161 21.846 1.00 25.77 443 THR A CA 1
ATOM 3378 C C . THR A 1 443 ? 2.750 -18.989 21.984 1.00 25.77 443 THR A C 1
ATOM 3380 O O . THR A 1 443 ? 2.070 -18.544 21.067 1.00 25.77 443 THR A O 1
ATOM 3383 N N . ARG A 1 444 ? 2.201 -19.407 23.131 1.00 32.91 444 ARG A N 1
ATOM 3384 C CA . ARG A 1 444 ? 0.817 -19.131 23.540 1.00 32.91 444 ARG A CA 1
ATOM 3385 C C . ARG A 1 444 ? 0.785 -17.779 24.248 1.00 32.91 444 ARG A C 1
ATOM 3387 O O . ARG A 1 444 ? 1.484 -17.614 25.242 1.00 32.91 444 ARG A O 1
ATOM 3394 N N . SER A 1 445 ? -0.090 -16.892 23.793 1.00 28.42 445 SER A N 1
ATOM 3395 C CA . SER A 1 445 ? -0.723 -15.844 24.597 1.00 28.42 445 SER A CA 1
ATOM 3396 C C . SER A 1 445 ? -2.034 -15.474 23.896 1.00 28.42 445 SER A C 1
ATOM 3398 O O . SER A 1 445 ? -1.990 -15.027 22.757 1.00 28.42 445 SER A O 1
ATOM 3400 N N . LEU A 1 446 ? -3.169 -15.787 24.541 1.00 32.34 446 LEU A N 1
ATOM 3401 C CA . LEU A 1 446 ? -4.560 -15.540 24.110 1.00 32.34 446 LEU A CA 1
ATOM 3402 C C . LEU A 1 446 ? -4.822 -15.751 22.604 1.00 32.34 446 LEU A C 1
ATOM 3404 O O . LEU A 1 446 ? -5.235 -14.846 21.889 1.00 32.34 446 LEU A O 1
ATOM 3408 N N . SER A 1 447 ? -4.559 -16.964 22.114 1.00 35.78 447 SER A N 1
ATOM 3409 C CA . SER A 1 447 ? -4.868 -17.339 20.736 1.00 35.78 447 SER A CA 1
ATOM 3410 C C . SER A 1 447 ? -6.379 -17.483 20.563 1.00 35.78 447 SER A C 1
ATOM 3412 O O . SER A 1 447 ? -6.938 -18.451 21.082 1.00 35.78 447 SER A O 1
ATOM 3414 N N . ASN A 1 448 ? -7.010 -16.610 19.779 1.00 50.59 448 ASN A N 1
ATOM 3415 C CA . ASN A 1 448 ? -8.107 -17.085 18.940 1.00 50.59 448 ASN A CA 1
ATOM 3416 C C . ASN A 1 448 ? -7.487 -18.162 18.035 1.00 50.59 448 ASN A C 1
ATOM 3418 O O . ASN A 1 448 ? -6.571 -17.833 17.269 1.00 50.59 448 ASN A O 1
ATOM 3422 N N . PRO A 1 449 ? -7.825 -19.457 18.174 1.00 71.38 449 PRO A N 1
ATOM 3423 C CA . PRO A 1 449 ? -7.378 -20.450 17.209 1.00 71.38 449 PRO A CA 1
ATOM 3424 C C . PRO A 1 449 ? -7.747 -19.985 15.797 1.00 71.38 449 PRO A C 1
ATOM 3426 O O . PRO A 1 449 ? -8.757 -19.318 15.599 1.00 71.38 449 PRO A O 1
ATOM 3429 N N . LEU A 1 450 ? -6.936 -20.341 14.799 1.00 77.00 450 LEU A N 1
ATOM 3430 C CA . LEU A 1 450 ? -7.200 -19.992 13.397 1.00 77.00 450 LEU A CA 1
ATOM 3431 C C . LEU A 1 450 ? -8.638 -20.338 12.956 1.00 77.00 450 LEU A C 1
ATOM 3433 O O . LEU A 1 450 ? -9.203 -19.652 12.113 1.00 77.00 450 LEU A O 1
ATOM 3437 N N . SER A 1 451 ? -9.267 -21.340 13.580 1.00 79.81 451 SER A N 1
ATOM 3438 C CA . SER A 1 451 ? -10.681 -21.686 13.391 1.00 79.81 451 SER A CA 1
ATOM 3439 C C . SER A 1 451 ? -11.659 -20.531 13.620 1.00 79.81 451 SER A C 1
ATOM 3441 O O . SER A 1 451 ? -12.685 -20.484 12.952 1.00 79.81 451 SER A O 1
ATOM 3443 N N . ASP A 1 452 ? -11.348 -19.584 14.505 1.00 84.00 452 ASP A N 1
ATOM 3444 C CA . ASP A 1 452 ? -12.211 -18.433 14.811 1.00 84.00 452 ASP A CA 1
ATOM 3445 C C . ASP A 1 452 ? -12.296 -17.435 13.649 1.00 84.00 452 ASP A C 1
ATOM 3447 O O . ASP A 1 452 ? -13.130 -16.531 13.659 1.00 84.00 452 ASP A O 1
ATOM 3451 N N . TRP A 1 453 ? -11.427 -17.593 12.649 1.00 91.25 453 TRP A N 1
ATOM 3452 C CA . TRP A 1 453 ? -11.396 -16.796 11.428 1.00 91.25 453 TRP A CA 1
ATOM 3453 C C . TRP A 1 453 ? -12.056 -17.501 10.245 1.00 91.25 453 TRP A C 1
ATOM 3455 O O . TRP A 1 453 ? -12.240 -16.878 9.200 1.00 91.25 453 TRP A O 1
ATOM 3465 N N . ALA A 1 454 ? -12.429 -18.779 10.386 1.00 88.38 454 ALA A N 1
ATOM 3466 C CA . ALA A 1 454 ? -12.958 -19.589 9.291 1.00 88.38 454 ALA A CA 1
ATOM 3467 C C . ALA A 1 454 ? -14.165 -18.927 8.616 1.00 88.38 454 ALA A C 1
ATOM 3469 O O . ALA A 1 454 ? -14.256 -18.925 7.389 1.00 88.38 454 ALA A O 1
ATOM 3470 N N . HIS A 1 455 ? -15.060 -18.320 9.403 1.00 89.44 455 HIS A N 1
ATOM 3471 C CA . HIS A 1 455 ? -16.268 -17.677 8.889 1.00 89.44 455 HIS A CA 1
ATOM 3472 C C . HIS A 1 455 ? -15.957 -16.443 8.037 1.00 89.44 455 HIS A C 1
ATOM 3474 O O . HIS A 1 455 ? -16.632 -16.263 7.036 1.00 89.44 455 HIS A O 1
ATOM 3480 N N . ILE A 1 456 ? -14.958 -15.619 8.387 1.00 94.12 456 ILE A N 1
ATOM 3481 C CA . ILE A 1 456 ? -14.646 -14.370 7.663 1.00 94.12 456 ILE A CA 1
ATOM 3482 C C . ILE A 1 456 ? -13.669 -14.594 6.502 1.00 94.12 456 ILE A C 1
ATOM 3484 O O . ILE A 1 456 ? -13.817 -13.980 5.448 1.00 94.12 456 ILE A O 1
ATOM 3488 N N . VAL A 1 457 ? -12.719 -15.523 6.661 1.00 93.12 457 VAL A N 1
ATOM 3489 C CA . VAL A 1 457 ? -11.766 -15.927 5.613 1.00 93.12 457 VAL A CA 1
ATOM 3490 C C . VAL A 1 457 ? -12.479 -16.672 4.482 1.00 93.12 457 VAL A C 1
ATOM 3492 O O . VAL A 1 457 ? -12.151 -16.486 3.315 1.00 93.12 457 VAL A O 1
ATOM 3495 N N . SER A 1 458 ? -13.477 -17.495 4.819 1.00 92.75 458 SER A N 1
ATOM 3496 C CA . SER A 1 458 ? -14.293 -18.235 3.843 1.00 92.75 458 SER A CA 1
ATOM 3497 C C . SER A 1 458 ? -15.521 -17.463 3.368 1.00 92.75 458 SER A C 1
ATOM 3499 O O . SER A 1 458 ? -16.284 -17.981 2.548 1.00 92.75 458 SER A O 1
ATOM 3501 N N . PHE A 1 459 ? -15.761 -16.262 3.905 1.00 95.25 459 PHE A N 1
ATOM 3502 C CA . PHE A 1 459 ? -16.946 -15.496 3.556 1.00 95.25 459 PHE A CA 1
ATOM 3503 C C . PHE A 1 459 ? -16.885 -15.077 2.090 1.00 95.25 459 PHE A C 1
ATOM 3505 O O . PHE A 1 459 ? -15.924 -14.459 1.630 1.00 95.25 459 PHE A O 1
ATOM 3512 N N . ARG A 1 460 ? -17.960 -15.382 1.371 1.00 95.81 460 ARG A N 1
ATOM 3513 C CA . ARG A 1 460 ? -18.246 -14.841 0.049 1.00 95.81 460 ARG A CA 1
ATOM 3514 C C . ARG A 1 460 ? -19.632 -14.207 0.109 1.00 95.81 460 ARG A C 1
ATOM 3516 O O . ARG A 1 460 ? -20.538 -14.849 0.651 1.00 95.81 460 ARG A O 1
ATOM 3523 N N . PRO A 1 461 ? -19.831 -13.003 -0.458 1.00 96.06 461 PRO A N 1
ATOM 3524 C CA . PRO A 1 461 ? -21.152 -12.390 -0.504 1.00 96.06 461 PRO A CA 1
ATOM 3525 C C . PRO A 1 461 ? -22.172 -13.313 -1.158 1.00 96.06 461 PRO A C 1
ATOM 3527 O O . PRO A 1 461 ? -21.825 -14.104 -2.038 1.00 96.06 461 PRO A O 1
ATOM 3530 N N . SER A 1 462 ? -23.443 -13.196 -0.773 1.00 95.19 462 SER A N 1
ATOM 3531 C CA . SER A 1 462 ? -24.512 -13.985 -1.392 1.00 95.19 462 SER A CA 1
ATOM 3532 C C . SER A 1 462 ? -24.511 -13.820 -2.920 1.00 95.19 462 SER A C 1
ATOM 3534 O O . SER A 1 462 ? -24.169 -12.757 -3.442 1.00 95.19 462 SER A O 1
ATOM 3536 N N . THR A 1 463 ? -24.941 -14.835 -3.672 1.00 91.81 463 THR A N 1
ATOM 3537 C CA . THR A 1 463 ? -25.046 -14.709 -5.140 1.00 91.81 463 THR A CA 1
ATOM 3538 C C . THR A 1 463 ? -26.009 -13.596 -5.566 1.00 91.81 463 THR A C 1
ATOM 3540 O O . THR A 1 463 ? -25.879 -13.064 -6.667 1.00 91.81 463 THR A O 1
ATOM 3543 N N . ALA A 1 464 ? -26.962 -13.215 -4.707 1.00 92.44 464 ALA A N 1
ATOM 3544 C CA . ALA A 1 464 ? -27.826 -12.057 -4.911 1.00 92.44 464 ALA A CA 1
ATOM 3545 C C . ALA A 1 464 ? -27.046 -10.739 -4.791 1.00 92.44 464 ALA A C 1
ATOM 3547 O O . ALA A 1 464 ? -27.166 -9.895 -5.673 1.00 92.44 464 ALA A O 1
ATOM 3548 N N . THR A 1 465 ? -26.200 -10.592 -3.770 1.00 94.31 465 THR A N 1
ATOM 3549 C CA . THR A 1 465 ? -25.309 -9.431 -3.602 1.00 94.31 465 THR A CA 1
ATOM 3550 C C . THR A 1 465 ? -24.287 -9.343 -4.729 1.00 94.31 465 THR A C 1
ATOM 3552 O O . THR A 1 465 ? -24.144 -8.288 -5.337 1.00 94.31 465 THR A O 1
ATOM 3555 N N . GLN A 1 466 ? -23.622 -10.451 -5.073 1.00 92.62 466 GLN A N 1
ATOM 3556 C CA . GLN A 1 466 ? -22.670 -10.479 -6.189 1.00 92.62 466 GLN A CA 1
ATOM 3557 C C . GLN A 1 466 ? -23.340 -10.058 -7.504 1.00 92.62 466 GLN A C 1
ATOM 3559 O O . GLN A 1 466 ? -22.784 -9.269 -8.261 1.00 92.62 466 GLN A O 1
ATOM 3564 N N . ARG A 1 467 ? -24.565 -10.536 -7.759 1.00 88.44 467 ARG A N 1
ATOM 3565 C CA . ARG A 1 467 ? -25.355 -10.127 -8.925 1.00 88.44 467 ARG A CA 1
ATOM 3566 C C . ARG A 1 467 ? -25.745 -8.657 -8.863 1.00 88.44 467 ARG A C 1
ATOM 3568 O O . ARG A 1 467 ? -25.667 -8.008 -9.893 1.00 88.44 467 ARG A O 1
ATOM 3575 N N . ALA A 1 468 ? -26.142 -8.151 -7.695 1.00 89.25 468 ALA A N 1
ATOM 3576 C CA . ALA A 1 468 ? -26.479 -6.744 -7.510 1.00 89.25 468 ALA A CA 1
ATOM 3577 C C . ALA A 1 468 ? -25.288 -5.843 -7.865 1.00 89.25 468 ALA A C 1
ATOM 3579 O O . ALA A 1 468 ? -25.469 -4.904 -8.633 1.00 89.25 468 ALA A O 1
ATOM 3580 N N . VAL A 1 469 ? -24.078 -6.188 -7.401 1.00 88.88 469 VAL A N 1
ATOM 3581 C CA . VAL A 1 469 ? -22.827 -5.498 -7.765 1.00 88.88 469 VAL A CA 1
ATOM 3582 C C . VAL A 1 469 ? -22.579 -5.576 -9.269 1.00 88.88 469 VAL A C 1
ATOM 3584 O O . VAL A 1 469 ? -22.472 -4.543 -9.910 1.00 88.88 469 VAL A O 1
ATOM 3587 N N . VAL A 1 470 ? -22.568 -6.776 -9.858 1.00 82.12 470 VAL A N 1
ATOM 3588 C CA . VAL A 1 470 ? -22.318 -6.966 -11.303 1.00 82.12 470 VAL A CA 1
ATOM 3589 C C . VAL A 1 470 ? -23.372 -6.275 -12.177 1.00 82.12 470 VAL A C 1
ATOM 3591 O O . VAL A 1 470 ? -23.082 -5.893 -13.306 1.00 82.12 470 VAL A O 1
ATOM 3594 N N . SER A 1 471 ? -24.602 -6.126 -11.678 1.00 80.38 471 SER A N 1
ATOM 3595 C CA . SER A 1 471 ? -25.694 -5.445 -12.379 1.00 80.38 471 SER A CA 1
ATOM 3596 C C . SER A 1 471 ? -25.668 -3.923 -12.253 1.00 80.38 471 SER A C 1
ATOM 3598 O O . SER A 1 471 ? -26.488 -3.271 -12.897 1.00 80.38 471 SER A O 1
ATOM 3600 N N . ARG A 1 472 ? -24.774 -3.351 -11.431 1.00 77.62 472 ARG A N 1
ATOM 3601 C CA . ARG A 1 472 ? -24.601 -1.898 -11.369 1.00 77.62 472 ARG A CA 1
ATOM 3602 C C . ARG A 1 472 ? -24.096 -1.408 -12.720 1.00 77.62 472 ARG A C 1
ATOM 3604 O O . ARG A 1 472 ? -23.142 -1.940 -13.282 1.00 77.62 472 ARG A O 1
ATOM 3611 N N . THR A 1 473 ? -24.754 -0.380 -13.231 1.00 60.38 473 THR A N 1
ATOM 3612 C CA . THR A 1 473 ? -24.345 0.336 -14.435 1.00 60.38 473 THR A CA 1
ATOM 3613 C C . THR A 1 473 ? -24.048 1.770 -14.038 1.00 60.38 473 THR A C 1
ATOM 3615 O O . THR A 1 473 ? -24.973 2.509 -13.702 1.00 60.38 473 THR A O 1
ATOM 3618 N N . SER A 1 474 ? -22.784 2.177 -14.086 1.00 50.53 474 SER A N 1
ATOM 3619 C CA . SER A 1 474 ? -22.406 3.585 -13.983 1.00 50.53 474 SER A CA 1
ATOM 3620 C C . SER A 1 474 ? -22.289 4.186 -15.385 1.00 50.53 474 SER A C 1
ATOM 3622 O O . SER A 1 474 ? -21.847 3.533 -16.329 1.00 50.53 474 SER A O 1
ATOM 3624 N N . THR A 1 475 ? -22.725 5.436 -15.544 1.00 44.50 475 THR A N 1
ATOM 3625 C CA . THR A 1 475 ? -22.581 6.171 -16.810 1.00 44.50 475 THR A CA 1
ATOM 3626 C C . THR A 1 475 ? -21.482 7.210 -16.623 1.00 44.50 475 THR A C 1
ATOM 3628 O O . THR A 1 475 ? -21.665 8.144 -15.846 1.00 44.50 475 THR A O 1
ATOM 3631 N N . ILE A 1 476 ? -20.349 7.076 -17.321 1.00 42.28 476 ILE A N 1
ATOM 3632 C CA . ILE A 1 476 ? -19.337 8.142 -17.396 1.00 42.28 476 ILE A CA 1
ATOM 3633 C C . ILE A 1 476 ? -19.504 8.854 -18.741 1.00 42.28 476 ILE A C 1
ATOM 3635 O O . ILE A 1 476 ? -19.048 8.394 -19.788 1.00 42.28 476 ILE A O 1
ATOM 3639 N N . GLY A 1 477 ? -20.205 9.990 -18.729 1.00 45.28 477 GLY A N 1
ATOM 3640 C CA . GLY A 1 477 ? -20.482 10.764 -19.941 1.00 45.28 477 GLY A CA 1
ATOM 3641 C C . GLY A 1 477 ? -21.392 10.020 -20.929 1.00 45.28 477 GLY A C 1
ATOM 3642 O O . GLY A 1 477 ? -22.469 9.569 -20.558 1.00 45.28 477 GLY A O 1
ATOM 3643 N N . ALA A 1 478 ? -20.985 9.925 -22.201 1.00 30.78 478 ALA A N 1
ATOM 3644 C CA . ALA A 1 478 ? -21.741 9.250 -23.269 1.00 30.78 478 ALA A CA 1
ATOM 3645 C C . ALA A 1 478 ? -21.318 7.783 -23.504 1.00 30.78 478 ALA A C 1
ATOM 3647 O O . ALA A 1 478 ? -21.785 7.150 -24.452 1.00 30.78 478 ALA A O 1
ATOM 3648 N N . ILE A 1 479 ? -20.408 7.250 -22.682 1.00 37.59 479 ILE A N 1
ATOM 3649 C CA . ILE A 1 479 ? -19.896 5.883 -22.807 1.00 37.59 479 ILE A CA 1
ATOM 3650 C C . ILE A 1 479 ? -20.746 4.969 -21.920 1.00 37.59 479 ILE A C 1
ATOM 3652 O O . ILE A 1 479 ? -20.767 5.116 -20.700 1.00 37.59 479 ILE A O 1
ATOM 3656 N N . VAL A 1 480 ? -21.450 4.024 -22.548 1.00 44.16 480 VAL A N 1
ATOM 3657 C CA . VAL A 1 480 ? -22.056 2.875 -21.861 1.00 44.16 480 VAL A CA 1
ATOM 3658 C C . VAL A 1 480 ? -20.989 1.788 -21.786 1.00 44.16 480 VAL A C 1
ATOM 3660 O O . VAL A 1 480 ? -20.469 1.356 -22.818 1.00 44.16 480 VAL A O 1
ATOM 3663 N N . ASP A 1 481 ? -20.624 1.407 -20.567 1.00 42.84 481 ASP A N 1
ATOM 3664 C CA . ASP A 1 481 ? -19.436 0.606 -20.296 1.00 42.84 481 ASP A CA 1
ATOM 3665 C C . ASP A 1 481 ? -19.601 -0.886 -20.653 1.00 42.84 481 ASP A C 1
ATOM 3667 O O . ASP A 1 481 ? -20.700 -1.445 -20.619 1.00 42.84 481 ASP A O 1
ATOM 3671 N N . LYS A 1 482 ? -18.486 -1.532 -21.016 1.00 40.38 482 LYS A N 1
ATOM 3672 C CA . LYS A 1 482 ? -18.387 -2.964 -21.352 1.00 40.38 482 LYS A CA 1
ATOM 3673 C C . LYS A 1 482 ? -17.692 -3.801 -20.262 1.00 40.38 482 LYS A C 1
ATOM 3675 O O . LYS A 1 482 ? -17.665 -5.023 -20.415 1.00 40.38 482 LYS A O 1
ATOM 3680 N N . ALA A 1 483 ? -17.149 -3.208 -19.192 1.00 48.34 483 ALA A N 1
ATOM 3681 C CA . ALA A 1 483 ? -16.546 -3.944 -18.071 1.00 48.34 483 ALA A CA 1
ATOM 3682 C C . ALA A 1 483 ? -17.481 -3.971 -16.837 1.00 48.34 483 ALA A C 1
ATOM 3684 O O . ALA A 1 483 ? -17.891 -2.914 -16.364 1.00 48.34 483 ALA A O 1
ATOM 3685 N N . PRO A 1 484 ? -17.858 -5.150 -16.304 1.00 64.88 484 PRO A N 1
ATOM 3686 C CA . PRO A 1 484 ? -18.752 -5.230 -15.150 1.00 64.88 484 PRO A CA 1
ATOM 3687 C C . PRO A 1 484 ? -18.014 -4.939 -13.836 1.00 64.88 484 PRO A C 1
ATOM 3689 O O . PRO A 1 484 ? -16.912 -5.443 -13.617 1.00 64.88 484 PRO A O 1
ATOM 3692 N N . TRP A 1 485 ? -18.663 -4.207 -12.922 1.00 81.44 485 TRP A N 1
ATOM 3693 C CA . TRP A 1 485 ? -18.258 -4.151 -11.512 1.00 81.44 485 TRP A CA 1
ATOM 3694 C C . TRP A 1 485 ? -18.138 -5.570 -10.953 1.00 81.44 485 TRP A C 1
ATOM 3696 O O . TRP A 1 485 ? -18.854 -6.483 -11.380 1.00 81.44 485 TRP A O 1
ATOM 3706 N N . SER A 1 486 ? -17.259 -5.784 -9.977 1.00 84.50 486 SER A N 1
ATOM 3707 C CA . SER A 1 486 ? -17.057 -7.130 -9.439 1.00 84.50 486 SER A CA 1
ATOM 3708 C C . SER A 1 486 ? -16.687 -7.129 -7.966 1.00 84.50 486 SER A C 1
ATOM 3710 O O . SER A 1 486 ? -16.137 -6.169 -7.445 1.00 84.50 486 SER A O 1
ATOM 3712 N N . VAL A 1 487 ? -17.010 -8.223 -7.279 1.00 89.69 487 VAL A N 1
ATOM 3713 C CA . VAL A 1 487 ? -16.534 -8.462 -5.915 1.00 89.69 487 VAL A CA 1
ATOM 3714 C C . VAL A 1 487 ? -15.139 -9.067 -5.989 1.00 89.69 487 VAL A C 1
ATOM 3716 O O . VAL A 1 487 ? -14.925 -10.030 -6.730 1.00 89.69 487 VAL A O 1
ATOM 3719 N N . HIS A 1 488 ? -14.210 -8.540 -5.196 1.00 87.00 488 HIS A N 1
ATOM 3720 C CA . HIS A 1 488 ? -12.864 -9.085 -5.113 1.00 87.00 488 HIS A CA 1
ATOM 3721 C C . HIS A 1 488 ? -12.856 -10.475 -4.485 1.00 87.00 488 HIS A C 1
ATOM 3723 O O . HIS A 1 488 ? -13.538 -10.757 -3.496 1.00 87.00 488 HIS A O 1
ATOM 3729 N N . LYS A 1 489 ? -12.027 -11.349 -5.050 1.00 87.38 489 LYS A N 1
ATOM 3730 C CA . LYS A 1 489 ? -11.855 -12.716 -4.573 1.00 87.38 489 LYS A CA 1
ATOM 3731 C C . LYS A 1 489 ? -10.587 -12.782 -3.738 1.00 87.38 489 LYS A C 1
ATOM 3733 O O . LYS A 1 489 ? -9.491 -12.612 -4.265 1.00 87.38 489 LYS A O 1
ATOM 3738 N N . ILE A 1 490 ? -10.722 -13.041 -2.438 1.00 84.50 490 ILE A N 1
ATOM 3739 C CA . ILE A 1 490 ? -9.565 -13.129 -1.533 1.00 84.50 490 ILE A CA 1
ATOM 3740 C C . ILE A 1 490 ? -8.580 -14.219 -1.974 1.00 84.50 490 ILE A C 1
ATOM 3742 O O . ILE A 1 490 ? -7.380 -14.074 -1.779 1.00 84.50 490 ILE A O 1
ATOM 3746 N N . GLU A 1 491 ? -9.054 -15.288 -2.612 1.00 81.19 491 GLU A N 1
ATOM 3747 C CA . GLU A 1 491 ? -8.212 -16.346 -3.177 1.00 81.19 491 GLU A CA 1
ATOM 3748 C C . GLU A 1 491 ? -7.295 -15.884 -4.321 1.00 81.19 491 GLU A C 1
ATOM 3750 O O . GLU A 1 491 ? -6.190 -16.418 -4.438 1.00 81.19 491 GLU A O 1
ATOM 3755 N N . ASP A 1 492 ? -7.696 -14.867 -5.089 1.00 73.94 492 ASP A N 1
ATOM 3756 C CA . ASP A 1 492 ? -6.972 -14.391 -6.279 1.00 73.94 492 ASP A CA 1
ATOM 3757 C C . ASP A 1 492 ? -5.953 -13.280 -5.954 1.00 73.94 492 ASP A C 1
ATOM 3759 O O . ASP A 1 492 ? -5.179 -12.864 -6.817 1.00 73.94 492 ASP A O 1
ATOM 3763 N N . ALA A 1 493 ? -5.952 -12.812 -4.705 1.00 64.69 493 ALA A N 1
ATOM 3764 C CA . ALA A 1 493 ? -5.118 -11.729 -4.194 1.00 64.69 493 ALA A CA 1
ATOM 3765 C C . ALA A 1 493 ? -3.658 -12.154 -3.911 1.00 64.69 493 ALA A C 1
ATOM 3767 O O . ALA A 1 493 ? -3.294 -13.327 -4.041 1.00 64.69 493 ALA A O 1
ATOM 3768 N N . TYR A 1 494 ? -2.811 -11.211 -3.488 1.00 52.62 494 TYR A N 1
ATOM 3769 C CA . TYR A 1 494 ? -1.372 -11.382 -3.253 1.00 52.62 494 TYR A CA 1
ATOM 3770 C C . TYR A 1 494 ? -1.009 -11.515 -1.771 1.00 52.62 494 TYR A C 1
ATOM 3772 O O . TYR A 1 494 ? -1.659 -10.957 -0.885 1.00 52.62 494 TYR A O 1
ATOM 3780 N N . GLY A 1 495 ? 0.090 -12.230 -1.523 1.00 61.78 495 GLY A N 1
ATOM 3781 C CA . GLY A 1 495 ? 0.717 -12.339 -0.210 1.00 61.78 495 GLY A CA 1
ATOM 3782 C C . GLY A 1 495 ? -0.065 -13.152 0.821 1.00 61.78 495 GLY A C 1
ATOM 3783 O O . GLY A 1 495 ? -1.067 -13.813 0.520 1.00 61.78 495 GLY A O 1
ATOM 3784 N N . ASP A 1 496 ? 0.444 -13.097 2.048 1.00 73.44 496 ASP A N 1
ATOM 3785 C CA . ASP A 1 496 ? -0.162 -13.682 3.240 1.00 73.44 496 ASP A CA 1
ATOM 3786 C C . ASP A 1 496 ? -1.491 -12.998 3.579 1.00 73.44 496 ASP A C 1
ATOM 3788 O O . ASP A 1 496 ? -1.665 -11.799 3.361 1.00 73.44 496 ASP A O 1
ATOM 3792 N N . VAL A 1 497 ? -2.425 -13.749 4.166 1.00 82.25 497 VAL A N 1
ATOM 3793 C CA . VAL A 1 497 ? -3.671 -13.164 4.668 1.00 82.25 497 VAL A CA 1
ATOM 3794 C C . VAL A 1 497 ? -3.405 -12.373 5.945 1.00 82.25 497 VAL A C 1
ATOM 3796 O O . VAL A 1 497 ? -2.807 -12.877 6.900 1.00 82.25 497 VAL A O 1
ATOM 3799 N N . ASN A 1 498 ? -3.848 -11.119 5.955 1.00 84.00 498 ASN A N 1
ATOM 3800 C CA . ASN A 1 498 ? -3.976 -10.293 7.143 1.00 84.00 498 ASN A CA 1
ATOM 3801 C C . ASN A 1 498 ? -5.234 -10.711 7.899 1.00 84.00 498 ASN A C 1
ATOM 3803 O O . ASN A 1 498 ? -6.336 -10.627 7.361 1.00 84.00 498 ASN A O 1
ATOM 3807 N N . LEU A 1 499 ? -5.056 -11.135 9.147 1.00 86.50 499 LEU A N 1
ATOM 3808 C CA . LEU A 1 499 ? -6.139 -11.348 10.096 1.00 86.50 499 LEU A CA 1
ATOM 3809 C C . LEU A 1 499 ? -6.001 -10.311 11.206 1.00 86.50 499 LEU A C 1
ATOM 3811 O O . LEU A 1 499 ? -5.034 -10.355 11.976 1.00 86.50 499 LEU A O 1
ATOM 3815 N N . ASP A 1 500 ? -6.939 -9.366 11.274 1.00 85.75 500 ASP A N 1
ATOM 3816 C CA . ASP A 1 500 ? -6.923 -8.301 12.277 1.00 85.75 500 ASP A CA 1
ATOM 3817 C C . ASP A 1 500 ? -8.226 -8.172 13.068 1.00 85.75 500 ASP A C 1
ATOM 3819 O O . ASP A 1 500 ? -9.310 -8.491 12.581 1.00 85.75 500 ASP A O 1
ATOM 3823 N N . TYR A 1 501 ? -8.100 -7.798 14.342 1.00 88.94 501 TYR A N 1
ATOM 3824 C CA . TYR A 1 501 ? -9.184 -7.724 15.316 1.00 88.94 501 TYR A CA 1
ATOM 3825 C C . TYR A 1 501 ? -8.939 -6.572 16.287 1.00 88.94 501 TYR A C 1
ATOM 3827 O O . TYR A 1 501 ? -7.905 -6.529 16.957 1.00 88.94 501 TYR A O 1
ATOM 3835 N N . TYR A 1 502 ? -9.912 -5.668 16.391 1.00 91.44 502 TYR A N 1
ATOM 3836 C CA . TYR A 1 502 ? -9.853 -4.467 17.229 1.00 91.44 502 TYR A CA 1
ATOM 3837 C C . TYR A 1 502 ? -11.055 -4.437 18.189 1.00 91.44 502 TYR A C 1
ATOM 3839 O O . TYR A 1 502 ? -12.091 -3.852 17.861 1.00 91.44 502 TYR A O 1
ATOM 3847 N N . PRO A 1 503 ? -10.956 -5.096 19.360 1.00 91.56 503 PRO A N 1
ATOM 3848 C CA . PRO A 1 503 ? -12.061 -5.211 20.310 1.00 91.56 503 PRO A CA 1
ATOM 3849 C C . PRO A 1 503 ? -12.174 -4.041 21.301 1.00 91.56 503 PRO A C 1
ATOM 3851 O O . PRO A 1 503 ? -11.181 -3.522 21.809 1.00 91.56 503 PRO A O 1
ATOM 3854 N N . VAL A 1 504 ? -13.400 -3.674 21.657 1.00 92.50 504 VAL A N 1
ATOM 3855 C CA . VAL A 1 504 ? -13.751 -2.768 22.755 1.00 92.50 504 VAL A CA 1
ATOM 3856 C C . VAL A 1 504 ? -14.674 -3.513 23.703 1.00 92.50 504 VAL A C 1
ATOM 3858 O O . VAL A 1 504 ? -15.759 -3.946 23.320 1.00 92.50 504 VAL A O 1
ATOM 3861 N N . HIS A 1 505 ? -14.254 -3.652 24.955 1.00 94.81 505 HIS A N 1
ATOM 3862 C CA . HIS A 1 505 ? -15.098 -4.216 25.998 1.00 94.81 505 HIS A CA 1
ATOM 3863 C C . HIS A 1 505 ? -15.954 -3.118 26.612 1.00 94.81 505 HIS A C 1
ATOM 3865 O O . HIS A 1 505 ? -15.437 -2.171 27.195 1.00 94.81 505 HIS A O 1
ATOM 3871 N N . VAL A 1 506 ? -17.265 -3.245 26.457 1.00 94.81 506 VAL A N 1
ATOM 3872 C CA . VAL A 1 506 ? -18.285 -2.376 27.034 1.00 94.81 506 VAL A CA 1
ATOM 3873 C C . VAL A 1 506 ? -18.915 -3.119 28.209 1.00 94.81 506 VAL A C 1
ATOM 3875 O O . VAL A 1 506 ? -19.869 -3.877 28.041 1.00 94.81 506 VAL A O 1
ATOM 3878 N N . ALA A 1 507 ? -18.364 -2.910 29.404 1.00 94.31 507 ALA A N 1
ATOM 3879 C CA . ALA A 1 507 ? -18.861 -3.508 30.644 1.00 94.31 507 ALA A CA 1
ATOM 3880 C C . ALA A 1 507 ? -20.268 -3.001 31.001 1.00 94.31 507 ALA A C 1
ATOM 3882 O O . ALA A 1 507 ? -21.078 -3.725 31.575 1.00 94.31 507 ALA A O 1
ATOM 3883 N N . ARG A 1 508 ? -20.575 -1.746 30.647 1.00 95.06 508 ARG A N 1
ATOM 3884 C CA . ARG A 1 508 ? -21.898 -1.148 30.842 1.00 95.06 508 ARG A CA 1
ATOM 3885 C C . ARG A 1 508 ? -22.247 -0.256 29.659 1.00 95.06 508 ARG A C 1
ATOM 3887 O O . ARG A 1 508 ? -21.498 0.668 29.345 1.00 95.06 508 ARG A O 1
ATOM 3894 N N . LEU A 1 509 ? -23.391 -0.513 29.031 1.00 95.62 509 LEU A N 1
ATOM 3895 C CA . LEU A 1 509 ? -23.916 0.343 27.968 1.00 95.62 509 LEU A CA 1
ATOM 3896 C C . LEU A 1 509 ? -24.221 1.765 28.487 1.00 95.62 509 LEU A C 1
ATOM 3898 O O . LEU A 1 509 ? -24.375 1.958 29.697 1.00 95.62 509 LEU A O 1
ATOM 3902 N N . PRO A 1 510 ? -24.294 2.762 27.590 1.00 95.81 510 PRO A N 1
ATOM 3903 C CA . PRO A 1 510 ? -24.718 4.121 27.924 1.00 95.81 510 PRO A CA 1
ATOM 3904 C C . PRO A 1 510 ? -26.026 4.165 28.724 1.00 95.81 510 PRO A C 1
ATOM 3906 O O . PRO A 1 510 ? -26.963 3.426 28.435 1.00 95.81 510 PRO A O 1
ATOM 3909 N N . ALA A 1 511 ? -26.103 5.047 29.725 1.00 88.50 511 ALA A N 1
ATOM 3910 C CA . ALA A 1 511 ? -27.313 5.212 30.541 1.00 88.50 511 ALA A CA 1
ATOM 3911 C C . ALA A 1 511 ? -28.356 6.125 29.868 1.00 88.50 511 ALA A C 1
ATOM 3913 O O . ALA A 1 511 ? -29.538 6.089 30.206 1.00 88.50 511 ALA A O 1
ATOM 3914 N N . SER A 1 512 ? -27.916 6.955 28.924 1.00 88.94 512 SER A N 1
ATOM 3915 C CA . SER A 1 512 ? -28.742 7.827 28.094 1.00 88.94 512 SER A CA 1
ATOM 3916 C C . SER A 1 512 ? -28.040 8.084 26.757 1.00 88.94 512 SER A C 1
ATOM 3918 O O . SER A 1 512 ? -26.850 7.811 26.608 1.00 88.94 512 SER A O 1
ATOM 3920 N N . GLY A 1 513 ? -28.773 8.597 25.766 1.00 91.44 513 GLY A N 1
ATOM 3921 C CA . GLY A 1 513 ? -28.213 8.868 24.441 1.00 91.44 513 GLY A CA 1
ATOM 3922 C C . GLY A 1 513 ? -27.947 7.596 23.620 1.00 91.44 513 GLY A C 1
ATOM 3923 O O . GLY A 1 513 ? -28.554 6.553 23.893 1.00 91.44 513 GLY A O 1
ATOM 3924 N N . PRO A 1 514 ? -27.082 7.679 22.590 1.00 90.31 514 PRO A N 1
ATOM 3925 C CA . PRO A 1 514 ? -26.826 6.568 21.680 1.00 90.31 514 PRO A CA 1
ATOM 3926 C C . PRO A 1 514 ? -26.387 5.292 22.399 1.00 90.31 514 PRO A C 1
ATOM 3928 O O . PRO A 1 514 ? -25.380 5.297 23.102 1.00 90.31 514 PRO A O 1
ATOM 3931 N N . GLY A 1 515 ? -27.125 4.197 22.200 1.00 88.62 515 GLY A N 1
ATOM 3932 C CA . GLY A 1 515 ? -26.817 2.888 22.787 1.00 88.62 515 GLY A CA 1
ATOM 3933 C C . GLY A 1 515 ? -27.499 2.584 24.122 1.00 88.62 515 GLY A C 1
ATOM 3934 O O . GLY A 1 515 ? -27.298 1.493 24.661 1.00 88.62 515 GLY A O 1
ATOM 3935 N N . SER A 1 516 ? -28.318 3.503 24.643 1.00 92.25 516 SER A N 1
ATOM 3936 C CA . SER A 1 516 ? -29.114 3.283 25.864 1.00 92.25 516 SER A CA 1
ATOM 3937 C C . SER A 1 516 ? -30.252 2.267 25.690 1.00 92.25 516 SER A C 1
ATOM 3939 O O . SER A 1 516 ? -30.672 1.634 26.656 1.00 92.25 516 SER A O 1
ATOM 3941 N N . GLY A 1 517 ? -30.715 2.051 24.461 1.00 90.62 517 GLY A N 1
ATOM 3942 C CA . GLY A 1 517 ? -31.679 1.027 24.063 1.00 90.62 517 GLY A CA 1
ATOM 3943 C C . GLY A 1 517 ? -31.058 -0.327 23.705 1.00 90.62 517 GLY A C 1
ATOM 3944 O O . GLY A 1 517 ? -31.787 -1.232 23.300 1.00 90.62 517 GLY A O 1
ATOM 3945 N N . GLY A 1 518 ? -29.740 -0.506 23.860 1.00 95.88 518 GLY A N 1
ATOM 3946 C CA . GLY A 1 518 ? -29.074 -1.804 23.720 1.00 95.88 518 GLY A CA 1
ATOM 3947 C C . GLY A 1 518 ? -27.891 -1.819 22.750 1.00 95.88 518 GLY A C 1
ATOM 3948 O O . GLY A 1 518 ? -27.611 -0.857 22.035 1.00 95.88 518 GLY A O 1
ATOM 3949 N N . ALA A 1 519 ? -27.197 -2.960 22.692 1.00 95.75 519 ALA A N 1
ATOM 3950 C CA . ALA A 1 519 ? -25.991 -3.111 21.878 1.00 95.75 519 ALA A CA 1
ATOM 3951 C C . ALA A 1 519 ? -26.254 -2.997 20.363 1.00 95.75 519 ALA A C 1
ATOM 3953 O O . ALA A 1 519 ? -25.467 -2.376 19.651 1.00 95.75 519 ALA A O 1
ATOM 3954 N N . ALA A 1 520 ? -27.393 -3.509 19.881 1.00 95.94 520 ALA A N 1
ATOM 3955 C CA . ALA A 1 520 ? -27.811 -3.376 18.482 1.00 95.94 520 ALA A CA 1
ATOM 3956 C C . ALA A 1 520 ? -28.089 -1.919 18.087 1.00 95.94 520 ALA A C 1
ATOM 3958 O O . ALA A 1 520 ? -27.737 -1.485 16.990 1.00 95.94 520 ALA A O 1
ATOM 3959 N N . GLU A 1 521 ? -28.680 -1.138 18.994 1.00 96.88 521 GLU A N 1
ATOM 3960 C CA . GLU A 1 521 ? -28.904 0.289 18.771 1.00 96.88 521 GLU A CA 1
ATOM 3961 C C . GLU A 1 521 ? -27.571 1.050 18.720 1.00 96.88 521 GLU A C 1
ATOM 3963 O O . GLU A 1 521 ? -27.362 1.853 17.808 1.00 96.88 521 GLU A O 1
ATOM 3968 N N . LEU A 1 522 ? -26.642 0.745 19.636 1.00 97.50 522 LEU A N 1
ATOM 3969 C CA . LEU A 1 522 ? -25.295 1.319 19.634 1.00 97.50 522 LEU A CA 1
ATOM 3970 C C . LEU A 1 522 ? -24.544 0.991 18.334 1.00 97.50 522 LEU A C 1
ATOM 3972 O O . LEU A 1 522 ? -23.976 1.883 17.708 1.00 97.50 522 LEU A O 1
ATOM 3976 N N . LEU A 1 523 ? -24.590 -0.266 17.887 1.00 97.56 523 LEU A N 1
ATOM 3977 C CA . LEU A 1 523 ? -23.966 -0.703 16.638 1.00 97.56 523 LEU A CA 1
ATOM 3978 C C . LEU A 1 523 ? -24.555 0.028 15.420 1.00 97.56 523 LEU A C 1
ATOM 3980 O O . LEU A 1 523 ? -23.818 0.515 14.561 1.00 97.56 523 LEU A O 1
ATOM 3984 N N . ALA A 1 524 ? -25.883 0.157 15.361 1.00 96.12 524 ALA A N 1
ATOM 3985 C CA . ALA A 1 524 ? -26.558 0.896 14.299 1.00 96.12 524 ALA A CA 1
ATOM 3986 C C . ALA A 1 524 ? -26.200 2.390 14.317 1.00 96.12 524 ALA A C 1
ATOM 3988 O O . ALA A 1 524 ? -26.049 2.995 13.254 1.00 96.12 524 ALA A O 1
ATOM 3989 N N . HIS A 1 525 ? -26.040 2.987 15.502 1.00 96.94 525 HIS A N 1
ATOM 3990 C CA . HIS A 1 525 ? -25.581 4.365 15.639 1.00 96.94 525 HIS A CA 1
ATOM 3991 C C . HIS A 1 525 ? -24.150 4.542 15.120 1.00 96.94 525 HIS A C 1
ATOM 3993 O O . HIS A 1 525 ? -23.913 5.469 14.347 1.00 96.94 525 HIS A O 1
ATOM 3999 N N . ILE A 1 526 ? -23.230 3.641 15.481 1.00 97.31 526 ILE A N 1
ATOM 4000 C CA . ILE A 1 526 ? -21.844 3.654 14.991 1.00 97.31 526 ILE A CA 1
ATOM 4001 C C . ILE A 1 526 ? -21.822 3.620 13.462 1.00 97.31 526 ILE A C 1
ATOM 4003 O O . ILE A 1 526 ? -21.216 4.481 12.834 1.00 97.31 526 ILE A O 1
ATOM 4007 N N . ARG A 1 527 ? -22.554 2.681 12.853 1.00 96.94 527 ARG A N 1
ATOM 4008 C CA . ARG A 1 527 ? -22.624 2.533 11.393 1.00 96.94 527 ARG A CA 1
ATOM 4009 C C . ARG A 1 527 ? -23.103 3.806 10.689 1.00 96.94 527 ARG A C 1
ATOM 4011 O O . ARG A 1 527 ? -22.465 4.261 9.745 1.00 96.94 527 ARG A O 1
ATOM 4018 N N . ARG A 1 528 ? -24.215 4.393 11.149 1.00 95.62 528 ARG A N 1
ATOM 4019 C CA . ARG A 1 528 ? -24.804 5.603 10.538 1.00 95.62 528 ARG A CA 1
ATOM 4020 C C . ARG A 1 528 ? -23.932 6.847 10.702 1.00 95.62 528 ARG A C 1
ATOM 4022 O O . ARG A 1 528 ? -24.104 7.797 9.951 1.00 95.62 528 ARG A O 1
ATOM 4029 N N . ASN A 1 529 ? -23.021 6.837 11.670 1.00 95.88 529 ASN A N 1
ATOM 4030 C CA . ASN A 1 529 ? -22.141 7.956 11.985 1.00 95.88 529 ASN A CA 1
ATOM 4031 C C . ASN A 1 529 ? -20.665 7.558 11.839 1.00 95.88 529 ASN A C 1
ATOM 4033 O O . ASN A 1 529 ? -19.832 8.081 12.569 1.00 95.88 529 ASN A O 1
ATOM 4037 N N . MET A 1 530 ? -20.338 6.638 10.920 1.00 94.75 530 MET A N 1
ATOM 4038 C CA . MET A 1 530 ? -19.007 6.021 10.788 1.00 94.75 530 MET A CA 1
ATOM 4039 C C . MET A 1 530 ? -17.855 7.033 10.853 1.00 94.75 530 MET A C 1
ATOM 4041 O O . MET A 1 530 ? -16.903 6.819 11.595 1.00 94.75 530 MET A O 1
ATOM 4045 N N . ASN A 1 531 ? -17.973 8.170 10.159 1.00 95.62 531 ASN A N 1
ATOM 4046 C CA . ASN A 1 531 ? -16.934 9.208 10.115 1.00 95.62 531 ASN A CA 1
ATOM 4047 C C . ASN A 1 531 ? -16.702 9.921 11.459 1.00 95.62 531 ASN A C 1
ATOM 4049 O O . ASN A 1 531 ? -15.670 10.548 11.646 1.00 95.62 531 ASN A O 1
ATOM 4053 N N . SER A 1 532 ? -17.621 9.818 12.422 1.00 95.38 532 SER A N 1
ATOM 4054 C CA . SER A 1 532 ? -17.402 10.264 13.808 1.00 95.38 532 SER A CA 1
ATOM 4055 C C . SER A 1 532 ? -16.662 9.229 14.662 1.00 95.38 532 SER A C 1
ATOM 4057 O O . SER A 1 532 ? -16.252 9.541 15.778 1.00 95.38 532 SER A O 1
ATOM 4059 N N . PHE A 1 533 ? -16.500 8.005 14.154 1.00 94.19 533 PHE A N 1
ATOM 4060 C CA . PHE A 1 533 ? -15.779 6.915 14.805 1.00 94.19 533 PHE A CA 1
ATOM 4061 C C . PHE A 1 533 ? -14.463 6.586 14.113 1.00 94.19 533 PHE A C 1
ATOM 4063 O O . PHE A 1 533 ? -13.848 5.591 14.454 1.00 94.19 533 PHE A O 1
ATOM 4070 N N . VAL A 1 534 ? -13.993 7.373 13.156 1.00 90.19 534 VAL A N 1
ATOM 4071 C CA . VAL A 1 534 ? -12.685 7.150 12.538 1.00 90.19 534 VAL A CA 1
ATOM 4072 C C . VAL A 1 534 ? -11.936 8.467 12.392 1.00 90.19 534 VAL A C 1
ATOM 4074 O O . VAL A 1 534 ? -12.542 9.535 12.359 1.00 90.19 534 VAL A O 1
ATOM 4077 N N . ASP A 1 535 ? -10.611 8.402 12.313 1.00 83.88 535 ASP A N 1
ATOM 4078 C CA . ASP A 1 535 ? -9.790 9.551 11.941 1.00 83.88 535 ASP A CA 1
ATOM 4079 C C . ASP A 1 535 ? -9.979 9.865 10.448 1.00 83.88 535 ASP A C 1
ATOM 4081 O O . ASP A 1 535 ? -9.384 9.227 9.576 1.00 83.88 535 ASP A O 1
ATOM 4085 N N . THR A 1 536 ? -10.800 10.876 10.154 1.00 85.25 536 THR A N 1
ATOM 4086 C CA . THR A 1 536 ? -11.095 11.326 8.784 1.00 85.25 536 THR A CA 1
ATOM 4087 C C . THR A 1 536 ? -9.917 12.004 8.086 1.00 85.25 536 THR A C 1
ATOM 4089 O O . THR A 1 536 ? -10.039 12.357 6.911 1.00 85.25 536 THR A O 1
ATOM 4092 N N . GLY A 1 537 ? -8.796 12.221 8.785 1.00 76.12 537 GLY A N 1
ATOM 4093 C CA . GLY A 1 537 ? -7.511 12.568 8.181 1.00 76.12 537 GLY A CA 1
ATOM 4094 C C . GLY A 1 537 ? -6.770 11.356 7.608 1.00 76.12 537 GLY A C 1
ATOM 4095 O O . GLY A 1 537 ? -5.842 11.536 6.828 1.00 76.12 537 GLY A O 1
ATOM 4096 N N . ILE A 1 538 ? -7.179 10.136 7.971 1.00 69.12 538 ILE A N 1
ATOM 4097 C CA . ILE A 1 538 ? -6.659 8.875 7.426 1.00 69.12 538 ILE A CA 1
ATOM 4098 C C . ILE A 1 538 ? -7.627 8.303 6.392 1.00 69.12 538 ILE A C 1
ATOM 4100 O O . ILE A 1 538 ? -7.190 7.860 5.335 1.00 69.12 538 ILE A O 1
ATOM 4104 N N . CYS A 1 539 ? -8.924 8.267 6.705 1.00 81.12 539 CYS A N 1
ATOM 4105 C CA . CYS A 1 539 ? -9.920 7.652 5.836 1.00 81.12 539 CYS A CA 1
ATOM 4106 C C . CYS A 1 539 ? -11.336 8.167 6.128 1.00 81.12 539 CYS A C 1
ATOM 4108 O O . CYS A 1 539 ? -11.711 8.346 7.288 1.00 81.12 539 CYS A O 1
ATOM 4110 N N . GLU A 1 540 ? -12.129 8.384 5.081 1.00 88.88 540 GLU A N 1
ATOM 4111 C CA . GLU A 1 540 ? -13.517 8.833 5.161 1.00 88.88 540 GLU A CA 1
ATOM 4112 C C . GLU A 1 540 ? -14.452 7.912 4.361 1.00 88.88 540 GLU A C 1
ATOM 4114 O O . GLU A 1 540 ? -14.122 7.458 3.272 1.00 88.88 540 GLU A O 1
ATOM 4119 N N . PHE A 1 541 ? -15.645 7.647 4.896 1.00 93.38 541 PHE A N 1
ATOM 4120 C CA . PHE A 1 541 ? -16.652 6.779 4.284 1.00 93.38 541 PHE A CA 1
ATOM 4121 C C . PHE A 1 541 ? -17.798 7.616 3.722 1.00 93.38 541 PHE A C 1
ATOM 4123 O O . PHE A 1 541 ? -18.409 8.410 4.446 1.00 93.38 541 PHE A O 1
ATOM 4130 N N . LYS A 1 542 ? -18.124 7.418 2.446 1.00 92.88 542 LYS A N 1
ATOM 4131 C CA . LYS A 1 542 ? -19.187 8.141 1.738 1.00 92.88 542 LYS A CA 1
ATOM 4132 C C . LYS A 1 542 ? -20.050 7.137 0.968 1.00 92.88 542 LYS A C 1
ATOM 4134 O O . LYS A 1 542 ? -19.524 6.141 0.480 1.00 92.88 542 LYS A O 1
ATOM 4139 N N . PRO A 1 543 ? -21.373 7.338 0.857 1.00 92.81 543 PRO A N 1
ATOM 4140 C CA . PRO A 1 543 ? -22.154 6.592 -0.126 1.00 92.81 543 PRO A CA 1
ATOM 4141 C C . PRO A 1 543 ? -21.519 6.749 -1.510 1.00 92.81 543 PRO A C 1
ATOM 4143 O O . PRO A 1 543 ? -21.133 7.865 -1.854 1.00 92.81 543 PRO A O 1
ATOM 4146 N N . TYR A 1 544 ? -21.382 5.651 -2.255 1.00 88.12 544 TYR A N 1
ATOM 4147 C CA . TYR A 1 544 ? -20.724 5.672 -3.562 1.00 88.12 544 TYR A CA 1
ATOM 4148 C C . TYR A 1 544 ? -21.542 6.483 -4.574 1.00 88.12 544 TYR A C 1
ATOM 4150 O O . TYR A 1 544 ? -21.054 7.475 -5.106 1.00 88.12 544 TYR A O 1
ATOM 4158 N N . ASP A 1 545 ? -22.821 6.134 -4.743 1.00 84.50 545 ASP A N 1
ATOM 4159 C CA . ASP A 1 545 ? -23.777 6.903 -5.539 1.00 84.50 545 ASP A CA 1
ATOM 4160 C C . ASP A 1 545 ? -24.874 7.550 -4.664 1.00 84.50 545 ASP A C 1
ATOM 4162 O O . ASP A 1 545 ? -25.128 7.124 -3.529 1.00 84.50 545 ASP A O 1
ATOM 4166 N N . PRO A 1 546 ? -25.613 8.554 -5.181 1.00 87.62 546 PRO A N 1
ATOM 4167 C CA . PRO A 1 546 ? -26.759 9.138 -4.478 1.00 87.62 546 PRO A CA 1
ATOM 4168 C C . PRO A 1 546 ? -27.829 8.115 -4.062 1.00 87.62 546 PRO A C 1
ATOM 4170 O O . PRO A 1 546 ? -28.510 8.312 -3.055 1.00 87.62 546 PRO A O 1
ATOM 4173 N N . GLU A 1 547 ? -27.975 7.021 -4.816 1.00 87.94 547 GLU A N 1
ATOM 4174 C CA . GLU A 1 547 ? -28.890 5.916 -4.501 1.00 87.94 547 GLU A CA 1
ATOM 4175 C C . GLU A 1 547 ? -28.425 5.060 -3.313 1.00 87.94 547 GLU A C 1
ATOM 4177 O O . GLU A 1 547 ? -29.258 4.496 -2.601 1.00 87.94 547 GLU A O 1
ATOM 4182 N N . ASP A 1 548 ? -27.121 5.031 -3.028 1.00 93.00 548 ASP A N 1
ATOM 4183 C CA . ASP A 1 548 ? -26.565 4.321 -1.878 1.00 93.00 548 ASP A CA 1
ATOM 4184 C C . ASP A 1 548 ? -26.789 5.074 -0.568 1.00 93.00 548 ASP A C 1
ATOM 4186 O O . ASP A 1 548 ? -26.891 4.453 0.487 1.00 93.00 548 ASP A O 1
ATOM 4190 N N . ALA A 1 549 ? -26.922 6.403 -0.599 1.00 92.19 549 ALA A N 1
ATOM 4191 C CA . ALA A 1 549 ? -27.075 7.224 0.603 1.00 92.19 549 ALA A CA 1
ATOM 4192 C C . ALA A 1 549 ? -28.287 6.843 1.486 1.00 92.19 549 ALA A C 1
ATOM 4194 O O . ALA A 1 549 ? -28.100 6.634 2.695 1.00 92.19 549 ALA A O 1
ATOM 4195 N N . PRO A 1 550 ? -29.521 6.711 0.952 1.00 94.19 550 PRO A N 1
ATOM 4196 C CA . PRO A 1 550 ? -30.667 6.285 1.755 1.00 94.19 550 PRO A CA 1
ATOM 4197 C C . PRO A 1 550 ? -30.571 4.822 2.216 1.00 94.19 550 PRO A C 1
ATOM 4199 O O . PRO A 1 550 ? -31.087 4.493 3.285 1.00 94.19 550 PRO A O 1
ATOM 4202 N N . VAL A 1 551 ? -29.891 3.945 1.465 1.00 96.06 551 VAL A N 1
ATOM 4203 C CA . VAL A 1 551 ? -29.682 2.539 1.863 1.00 96.06 551 VAL A CA 1
ATOM 4204 C C . VAL A 1 551 ? -28.654 2.464 2.992 1.00 96.06 551 VAL A C 1
ATOM 4206 O O . VAL A 1 551 ? -28.923 1.890 4.048 1.00 96.06 551 VAL A O 1
ATOM 4209 N N . TRP A 1 552 ? -27.509 3.131 2.823 1.00 94.94 552 TRP A N 1
ATOM 4210 C CA . TRP A 1 552 ? -26.428 3.184 3.800 1.00 94.94 552 TRP A CA 1
ATOM 4211 C C . TRP A 1 552 ? -26.873 3.806 5.120 1.00 94.94 552 TRP A C 1
ATOM 4213 O O . TRP A 1 552 ? -26.520 3.307 6.178 1.00 94.94 552 TRP A O 1
ATOM 4223 N N . THR A 1 553 ? -27.693 4.853 5.119 1.00 91.25 553 THR A N 1
ATOM 4224 C CA . THR A 1 553 ? -28.176 5.466 6.374 1.00 91.25 553 THR A CA 1
ATOM 4225 C C . THR A 1 553 ? -29.411 4.766 6.958 1.00 91.25 553 THR A C 1
ATOM 4227 O O . THR A 1 553 ? -29.705 4.907 8.151 1.00 91.25 553 THR A O 1
ATOM 4230 N N . GLY A 1 554 ? -30.101 3.960 6.147 1.00 92.69 554 GLY A N 1
ATOM 4231 C CA . GLY A 1 554 ? -31.342 3.273 6.485 1.00 92.69 554 GLY A CA 1
ATOM 4232 C C . GLY A 1 554 ? -31.207 2.162 7.529 1.00 92.69 554 GLY A C 1
ATOM 4233 O O . GLY A 1 554 ? -30.137 1.877 8.075 1.00 92.69 554 GLY A O 1
ATOM 4234 N N . ALA A 1 555 ? -32.335 1.522 7.847 1.00 90.88 555 ALA A N 1
ATOM 4235 C CA . ALA A 1 555 ? -32.387 0.415 8.804 1.00 90.88 555 ALA A CA 1
ATOM 4236 C C . ALA A 1 555 ? -31.734 -0.871 8.265 1.00 90.88 555 ALA A C 1
ATOM 4238 O O . ALA A 1 555 ? -31.119 -1.598 9.041 1.00 90.88 555 ALA A O 1
ATOM 4239 N N . ASN A 1 556 ? -31.829 -1.114 6.954 1.00 94.50 556 ASN A N 1
ATOM 4240 C CA . ASN A 1 556 ? -31.203 -2.243 6.275 1.00 94.50 556 ASN A CA 1
ATOM 4241 C C . ASN A 1 556 ? -30.170 -1.733 5.252 1.00 94.50 556 ASN A C 1
ATOM 4243 O O . ASN A 1 556 ? -30.577 -1.273 4.187 1.00 94.50 556 ASN A O 1
ATOM 4247 N N . PRO A 1 557 ? -28.865 -1.808 5.562 1.00 96.81 557 PRO A N 1
ATOM 4248 C CA . PRO A 1 557 ? -27.811 -1.327 4.678 1.00 96.81 557 PRO A CA 1
ATOM 4249 C C . PRO A 1 557 ? -27.370 -2.347 3.618 1.00 96.81 557 PRO A C 1
ATOM 4251 O O . PRO A 1 557 ? -26.430 -2.058 2.887 1.00 96.81 557 PRO A O 1
ATOM 4254 N N . LEU A 1 558 ? -27.976 -3.540 3.547 1.00 97.69 558 LEU A N 1
ATOM 4255 C CA . LEU A 1 558 ? -27.557 -4.597 2.621 1.00 97.69 558 LEU A CA 1
ATOM 4256 C C . LEU A 1 558 ? -27.522 -4.092 1.168 1.00 97.69 558 LEU A C 1
ATOM 4258 O O . LEU A 1 558 ? -28.481 -3.488 0.693 1.00 97.69 558 LEU A O 1
ATOM 4262 N N . ASN A 1 559 ? -26.431 -4.399 0.463 1.00 95.94 559 ASN A N 1
ATOM 4263 C CA . ASN A 1 559 ? -26.109 -3.966 -0.902 1.00 95.94 559 ASN A CA 1
ATOM 4264 C C . ASN A 1 559 ? -25.828 -2.463 -1.089 1.00 95.94 559 ASN A C 1
ATOM 4266 O O . ASN A 1 559 ? -25.611 -2.052 -2.230 1.00 95.94 559 ASN A O 1
ATOM 4270 N N . ALA A 1 560 ? -25.792 -1.656 -0.021 1.00 96.69 560 ALA A N 1
ATOM 4271 C CA . ALA A 1 560 ? -25.251 -0.303 -0.120 1.00 96.69 560 ALA A CA 1
ATOM 4272 C C . ALA A 1 560 ? -23.772 -0.373 -0.512 1.00 96.69 560 ALA A C 1
ATOM 4274 O O . ALA A 1 560 ? -23.003 -1.135 0.090 1.00 96.69 560 ALA A O 1
ATOM 4275 N N . VAL A 1 561 ? -23.386 0.425 -1.501 1.00 95.31 561 VAL A N 1
ATOM 4276 C CA . VAL A 1 561 ? -21.998 0.604 -1.916 1.00 95.31 561 VAL A CA 1
ATOM 4277 C C . VAL A 1 561 ? -21.451 1.862 -1.256 1.00 95.31 561 VAL A C 1
ATOM 4279 O O . VAL A 1 561 ? -22.079 2.923 -1.245 1.00 95.31 561 VAL A O 1
ATOM 4282 N N . VAL A 1 562 ? -20.289 1.713 -0.638 1.00 95.38 562 VAL A N 1
ATOM 4283 C CA . VAL A 1 562 ? -19.623 2.752 0.135 1.00 95.38 562 VAL A CA 1
ATOM 4284 C C . VAL A 1 562 ? -18.270 2.998 -0.508 1.00 95.38 562 VAL A C 1
ATOM 4286 O O . VAL A 1 562 ? -17.445 2.091 -0.597 1.00 95.38 562 VAL A O 1
ATOM 4289 N N . HIS A 1 563 ? -18.076 4.232 -0.946 1.00 90.25 563 HIS A N 1
ATOM 4290 C CA . HIS A 1 563 ? -16.789 4.773 -1.327 1.00 90.25 563 HIS A CA 1
ATOM 4291 C C . HIS A 1 563 ? -15.973 5.070 -0.064 1.00 90.25 563 HIS A C 1
ATOM 4293 O O . HIS A 1 563 ? -16.477 5.636 0.916 1.00 90.25 563 HIS A O 1
ATOM 4299 N N . ILE A 1 564 ? -14.715 4.666 -0.089 1.00 88.06 564 ILE A N 1
ATOM 4300 C CA . ILE A 1 564 ? -13.742 4.846 0.974 1.00 88.06 564 ILE A CA 1
ATOM 4301 C C . ILE A 1 564 ? -12.636 5.740 0.425 1.00 88.06 564 ILE A C 1
ATOM 4303 O O . ILE A 1 564 ? -11.780 5.288 -0.326 1.00 88.06 564 ILE A O 1
ATOM 4307 N N . ASP A 1 565 ? -12.660 6.992 0.859 1.00 79.56 565 ASP A N 1
ATOM 4308 C CA . ASP A 1 565 ? -11.651 8.005 0.565 1.00 79.56 565 ASP A CA 1
ATOM 4309 C C . ASP A 1 565 ? -10.471 7.762 1.522 1.00 79.56 565 ASP A C 1
ATOM 4311 O O . ASP A 1 565 ? -10.572 8.080 2.716 1.00 79.56 565 ASP A O 1
ATOM 4315 N N . MET A 1 566 ? -9.406 7.087 1.072 1.00 73.94 566 MET A N 1
ATOM 4316 C CA . MET A 1 566 ? -8.225 6.808 1.899 1.00 73.94 566 MET A CA 1
ATOM 4317 C C . MET A 1 566 ? -7.144 7.852 1.638 1.00 73.94 566 MET A C 1
ATOM 4319 O O . MET A 1 566 ? -6.375 7.796 0.688 1.00 73.94 566 MET A O 1
ATOM 4323 N N . LYS A 1 567 ? -6.976 8.765 2.589 1.00 66.56 567 LYS A N 1
ATOM 4324 C CA . LYS A 1 567 ? -6.088 9.936 2.490 1.00 66.56 567 LYS A CA 1
ATOM 4325 C C . LYS A 1 567 ? -4.616 9.585 2.745 1.00 66.56 567 LYS A C 1
ATOM 4327 O O . LYS A 1 567 ? -3.846 10.368 3.308 1.00 66.56 567 LYS A O 1
ATOM 4332 N N . VAL A 1 568 ? -4.220 8.364 2.388 1.00 51.19 568 VAL A N 1
ATOM 4333 C CA . VAL A 1 568 ? -2.895 7.788 2.614 1.00 51.19 568 VAL A CA 1
ATOM 4334 C C . VAL A 1 568 ? -2.118 7.833 1.306 1.00 51.19 568 VAL A C 1
ATOM 4336 O O . VAL A 1 568 ? -2.167 6.913 0.500 1.00 51.19 568 VAL A O 1
ATOM 4339 N N . ASN A 1 569 ? -1.336 8.889 1.108 1.00 44.41 569 ASN A N 1
ATOM 4340 C CA . ASN A 1 569 ? -0.496 9.004 -0.079 1.00 44.41 569 ASN A CA 1
ATOM 4341 C C . ASN A 1 569 ? 0.742 8.090 0.043 1.00 44.41 569 ASN A C 1
ATOM 4343 O O . ASN A 1 569 ? 1.659 8.365 0.824 1.00 44.41 569 ASN A O 1
ATOM 4347 N N . VAL A 1 570 ? 0.771 6.987 -0.712 1.00 39.28 570 VAL A N 1
ATOM 4348 C CA . VAL A 1 570 ? 1.950 6.112 -0.823 1.00 39.28 570 VAL A CA 1
ATOM 4349 C C . VAL A 1 570 ? 2.769 6.533 -2.043 1.00 39.28 570 VAL A C 1
ATOM 4351 O O . VAL A 1 570 ? 2.580 6.071 -3.168 1.00 39.28 570 VAL A O 1
ATOM 4354 N N . ALA A 1 571 ? 3.704 7.447 -1.790 1.00 33.47 571 ALA A N 1
ATOM 4355 C CA . ALA A 1 571 ? 4.575 8.066 -2.778 1.00 33.47 571 ALA A CA 1
ATOM 4356 C C . ALA A 1 571 ? 5.372 7.047 -3.623 1.00 33.47 571 ALA A C 1
ATOM 4358 O O . ALA A 1 571 ? 6.247 6.345 -3.119 1.00 33.47 571 ALA A O 1
ATOM 4359 N N . GLY A 1 572 ? 5.139 7.045 -4.942 1.00 34.59 572 GLY A N 1
ATOM 4360 C CA . GLY A 1 572 ? 6.069 6.488 -5.937 1.00 34.59 572 GLY A CA 1
ATOM 4361 C C . GLY A 1 572 ? 5.733 5.118 -6.533 1.00 34.59 572 GLY A C 1
ATOM 4362 O O . GLY A 1 572 ? 6.448 4.694 -7.440 1.00 34.59 572 GLY A O 1
ATOM 4363 N N . TYR A 1 573 ? 4.655 4.465 -6.092 1.00 31.30 573 TYR A N 1
ATOM 4364 C CA . TYR A 1 573 ? 4.249 3.142 -6.591 1.00 31.30 573 TYR A CA 1
ATOM 4365 C C . TYR A 1 573 ? 3.078 3.173 -7.588 1.00 31.30 573 TYR A C 1
ATOM 4367 O O . TYR A 1 573 ? 2.766 2.154 -8.186 1.00 31.30 573 TYR A O 1
ATOM 4375 N N . GLY A 1 574 ? 2.459 4.332 -7.835 1.00 30.89 574 GLY A N 1
ATOM 4376 C CA . GLY A 1 574 ? 1.260 4.413 -8.682 1.00 30.89 574 GLY A CA 1
ATOM 4377 C C . GLY A 1 574 ? -0.007 3.913 -7.983 1.00 30.89 574 GLY A C 1
ATOM 4378 O O . GLY A 1 574 ? -0.981 3.590 -8.653 1.00 30.89 574 GLY A O 1
ATOM 4379 N N . LEU A 1 575 ? 0.001 3.855 -6.648 1.00 36.03 575 LEU A N 1
ATOM 4380 C CA . LEU A 1 575 ? -1.213 3.664 -5.868 1.00 36.03 575 LEU A CA 1
ATOM 4381 C C . LEU A 1 575 ? -1.991 4.974 -5.837 1.00 36.03 575 LEU A C 1
ATOM 4383 O O . LEU A 1 575 ? -1.534 5.945 -5.234 1.00 36.03 575 LEU A O 1
ATOM 4387 N N . ASN A 1 576 ? -3.170 4.980 -6.447 1.00 40.09 576 ASN A N 1
ATOM 4388 C CA . ASN A 1 576 ? -4.214 5.906 -6.045 1.00 40.09 576 ASN A CA 1
ATOM 4389 C C . ASN A 1 576 ? -4.926 5.269 -4.847 1.00 40.09 576 ASN A C 1
ATOM 4391 O O . ASN A 1 576 ? -5.977 4.666 -5.009 1.00 40.09 576 ASN A O 1
ATOM 4395 N N . LEU A 1 577 ? -4.311 5.311 -3.656 1.00 48.25 577 LEU A N 1
ATOM 4396 C CA . LEU A 1 577 ? -5.038 4.915 -2.443 1.00 48.25 577 LEU A CA 1
ATOM 4397 C C . LEU A 1 577 ? -6.136 5.925 -2.096 1.00 48.25 577 LEU A C 1
ATOM 4399 O O . LEU A 1 577 ? -6.912 5.618 -1.202 1.00 48.25 577 LEU A O 1
ATOM 4403 N N . ASP A 1 578 ? -6.196 7.080 -2.781 1.00 48.25 578 ASP A N 1
ATOM 4404 C CA . ASP A 1 578 ? -7.200 8.114 -2.522 1.00 48.25 578 ASP A CA 1
ATOM 4405 C C . ASP A 1 578 ? -8.609 7.516 -2.477 1.00 48.25 578 ASP A C 1
ATOM 4407 O O . ASP A 1 578 ? -9.366 7.926 -1.611 1.00 48.25 578 ASP A O 1
ATOM 4411 N N . ASP A 1 579 ? -8.924 6.474 -3.264 1.00 65.50 579 ASP A N 1
ATOM 4412 C CA . ASP A 1 579 ? -10.290 5.965 -3.401 1.00 65.50 579 ASP A CA 1
ATOM 4413 C C . ASP A 1 579 ? -10.359 4.421 -3.466 1.00 65.50 579 ASP A C 1
ATOM 4415 O O . ASP A 1 579 ? -9.577 3.768 -4.154 1.00 65.50 579 ASP A O 1
ATOM 4419 N N . GLY A 1 580 ? -11.317 3.807 -2.763 1.00 77.00 580 GLY A N 1
ATOM 4420 C CA . GLY A 1 580 ? -11.630 2.378 -2.870 1.00 77.00 580 GLY A CA 1
ATOM 4421 C C . GLY A 1 580 ? -13.074 2.073 -2.480 1.00 77.00 580 GLY A C 1
ATOM 4422 O O . GLY A 1 580 ? -13.610 2.678 -1.562 1.00 77.00 580 GLY A O 1
ATOM 4423 N N . ALA A 1 581 ? -13.711 1.088 -3.114 1.00 89.00 581 ALA A N 1
ATOM 4424 C CA . ALA A 1 581 ? -15.119 0.782 -2.856 1.00 89.00 581 ALA A CA 1
ATOM 4425 C C . ALA A 1 581 ? -15.333 -0.531 -2.087 1.00 89.00 581 ALA A C 1
ATOM 4427 O O . ALA A 1 581 ? -14.631 -1.534 -2.267 1.00 89.00 581 ALA A O 1
ATOM 4428 N N . VAL A 1 582 ? -16.380 -0.551 -1.262 1.00 96.38 582 VAL A N 1
ATOM 4429 C CA . VAL A 1 582 ? -16.901 -1.760 -0.613 1.00 96.38 582 VAL A CA 1
ATOM 4430 C C . VAL A 1 582 ? -18.410 -1.857 -0.774 1.00 96.38 582 VAL A C 1
ATOM 4432 O O . VAL A 1 582 ? -19.109 -0.852 -0.861 1.00 96.38 582 VAL A O 1
ATOM 4435 N N . VAL A 1 583 ? -18.937 -3.078 -0.737 1.00 97.62 583 VAL A N 1
ATOM 4436 C CA . VAL A 1 583 ? -20.379 -3.331 -0.633 1.00 97.62 583 VAL A CA 1
ATOM 4437 C C . VAL A 1 583 ? -20.716 -3.939 0.724 1.00 97.62 583 VAL A C 1
ATOM 4439 O O . VAL A 1 583 ? -20.006 -4.822 1.221 1.00 97.62 583 VAL A O 1
ATOM 4442 N N . VAL A 1 584 ? -21.824 -3.502 1.325 1.00 98.25 584 VAL A N 1
ATOM 4443 C CA . VAL A 1 584 ? -22.409 -4.175 2.492 1.00 98.25 584 VAL A CA 1
ATOM 4444 C C . VAL A 1 584 ? -22.957 -5.528 2.046 1.00 98.25 584 VAL A C 1
ATOM 4446 O O . VAL A 1 584 ? -24.021 -5.614 1.434 1.00 98.25 584 VAL A O 1
ATOM 4449 N N . SER A 1 585 ? -22.216 -6.587 2.351 1.00 97.62 585 SER A N 1
ATOM 4450 C CA . SER A 1 585 ? -22.482 -7.946 1.873 1.00 97.62 585 SER A CA 1
ATOM 4451 C C . SER A 1 585 ? -23.316 -8.789 2.825 1.00 97.62 585 SER A C 1
ATOM 4453 O O . SER A 1 585 ? -23.922 -9.773 2.407 1.00 97.62 585 SER A O 1
ATOM 4455 N N . GLU A 1 586 ? -23.365 -8.390 4.092 1.00 97.19 586 GLU A N 1
ATOM 4456 C CA . GLU A 1 586 ? -24.240 -8.962 5.109 1.00 97.19 586 GLU A CA 1
ATOM 4457 C C . GLU A 1 586 ? -24.626 -7.871 6.107 1.00 97.19 586 GLU A C 1
ATOM 4459 O O . GLU A 1 586 ? -23.813 -6.999 6.428 1.00 97.19 586 GLU A O 1
ATOM 4464 N N . ALA A 1 587 ? -25.865 -7.913 6.593 1.00 96.25 587 ALA A N 1
ATOM 4465 C CA . ALA A 1 587 ? -26.360 -7.007 7.618 1.00 96.25 587 ALA A CA 1
ATOM 4466 C C . ALA A 1 587 ? -27.325 -7.746 8.550 1.00 96.25 587 ALA A C 1
ATOM 4468 O O . ALA A 1 587 ? -28.331 -8.303 8.109 1.00 96.25 587 ALA A O 1
ATOM 4469 N N . ALA A 1 588 ? -27.025 -7.708 9.843 1.00 94.00 588 ALA A N 1
ATOM 4470 C CA . ALA A 1 588 ? -27.802 -8.295 10.923 1.00 94.00 588 ALA A CA 1
ATOM 4471 C C . ALA A 1 588 ? -27.863 -7.317 12.117 1.00 94.00 588 ALA A C 1
ATOM 4473 O O . ALA A 1 588 ? -27.134 -6.321 12.147 1.00 94.00 588 ALA A O 1
ATOM 4474 N N . PRO A 1 589 ? -28.725 -7.552 13.123 1.00 93.31 589 PRO A N 1
ATOM 4475 C CA . PRO A 1 589 ? -28.794 -6.683 14.301 1.00 93.31 589 PRO A CA 1
ATOM 4476 C C . PRO A 1 589 ? -27.493 -6.617 15.114 1.00 93.31 589 PRO A C 1
ATOM 4478 O O . PRO A 1 589 ? -27.259 -5.632 15.811 1.00 93.31 589 PRO A O 1
ATOM 4481 N N . ASP A 1 590 ? -26.673 -7.665 15.051 1.00 94.62 590 ASP A N 1
ATOM 4482 C CA . ASP A 1 590 ? -25.443 -7.823 15.826 1.00 94.62 590 ASP A CA 1
ATOM 4483 C C . ASP A 1 590 ? -24.159 -7.573 15.027 1.00 94.62 590 ASP A C 1
ATOM 4485 O O . ASP A 1 590 ? -23.088 -7.450 15.627 1.00 94.62 590 ASP A O 1
ATOM 4489 N N . HIS A 1 591 ? -24.243 -7.455 13.697 1.00 97.75 591 HIS A N 1
ATOM 4490 C CA . HIS A 1 591 ? -23.087 -7.180 12.852 1.00 97.75 591 HIS A CA 1
ATOM 4491 C C . HIS A 1 591 ? -23.448 -6.712 11.430 1.00 97.75 591 HIS A C 1
ATOM 4493 O O . HIS A 1 591 ? -24.569 -6.871 10.955 1.00 97.75 591 HIS A O 1
ATOM 4499 N N . TRP A 1 592 ? -22.461 -6.192 10.703 1.00 98.19 592 TRP A N 1
ATOM 4500 C CA . TRP A 1 592 ? -22.488 -6.098 9.240 1.00 98.19 592 TRP A CA 1
ATOM 4501 C C . TRP A 1 592 ? -21.116 -6.443 8.656 1.00 98.19 592 TRP A C 1
ATOM 4503 O O . TRP A 1 592 ? -20.100 -6.328 9.346 1.00 98.19 592 TRP A O 1
ATOM 4513 N N . ILE A 1 593 ? -21.080 -6.864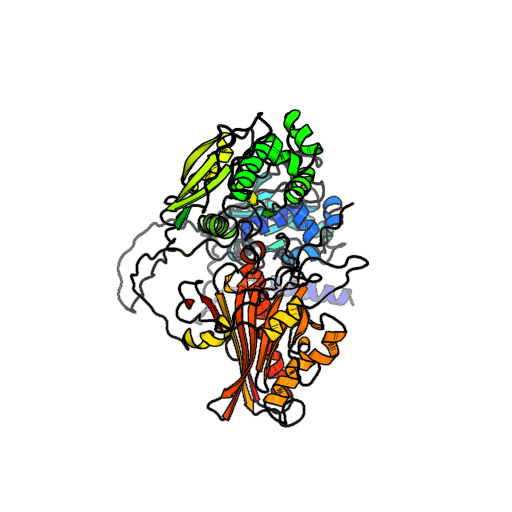 7.390 1.00 98.44 593 ILE A N 1
ATOM 4514 C CA . ILE A 1 593 ? -19.849 -7.208 6.665 1.00 98.44 593 ILE A CA 1
ATOM 4515 C C . ILE A 1 593 ? -19.708 -6.314 5.438 1.00 98.44 593 ILE A C 1
ATOM 4517 O O . ILE A 1 593 ? -20.626 -6.218 4.625 1.00 98.44 593 ILE A O 1
ATOM 4521 N N . PHE A 1 594 ? -18.537 -5.704 5.286 1.00 98.44 594 PHE A N 1
ATOM 4522 C CA . PHE A 1 594 ? -18.063 -5.164 4.020 1.00 98.44 594 PHE A CA 1
ATOM 4523 C C . PHE A 1 594 ? -17.264 -6.218 3.262 1.00 98.44 594 PHE A C 1
ATOM 4525 O O . PHE A 1 594 ? -16.424 -6.894 3.858 1.00 98.44 594 PHE A O 1
ATOM 4532 N N . SER A 1 595 ? -17.481 -6.290 1.952 1.00 97.94 595 SER A N 1
ATOM 4533 C CA . SER A 1 595 ? -16.593 -6.984 1.018 1.00 97.94 595 SER A CA 1
ATOM 4534 C C . SER A 1 595 ? -16.075 -5.985 -0.000 1.00 97.94 595 SER A C 1
ATOM 4536 O O . SER A 1 595 ? -16.819 -5.103 -0.437 1.00 97.94 595 SER A O 1
ATOM 4538 N N . THR A 1 596 ? -14.800 -6.106 -0.345 1.00 95.19 596 THR A N 1
ATOM 4539 C CA . THR A 1 596 ? -14.148 -5.177 -1.266 1.00 95.19 596 THR A CA 1
ATOM 4540 C C . THR A 1 596 ? -14.563 -5.452 -2.706 1.00 95.19 596 THR A C 1
ATOM 4542 O O . THR A 1 596 ? -14.819 -6.599 -3.088 1.00 95.19 596 THR A O 1
ATOM 4545 N N . ILE A 1 597 ? -14.714 -4.386 -3.488 1.00 88.88 597 ILE A N 1
ATOM 4546 C CA . ILE A 1 597 ? -15.209 -4.468 -4.861 1.00 88.88 597 ILE A CA 1
ATOM 4547 C C . ILE A 1 597 ? -14.341 -3.636 -5.803 1.00 88.88 597 ILE A C 1
ATOM 4549 O O . ILE A 1 597 ? -13.709 -2.664 -5.390 1.00 88.88 597 ILE A O 1
ATOM 4553 N N . HIS A 1 598 ? -14.379 -4.016 -7.073 1.00 81.44 598 HIS A N 1
ATOM 4554 C CA . HIS A 1 598 ? -13.960 -3.188 -8.186 1.00 81.44 598 HIS A CA 1
ATOM 4555 C C . HIS A 1 598 ? -15.139 -2.334 -8.648 1.00 81.44 598 HIS A C 1
ATOM 4557 O O . HIS A 1 598 ? -16.224 -2.869 -8.917 1.00 81.44 598 HIS A O 1
ATOM 4563 N N . THR A 1 599 ? -14.906 -1.035 -8.812 1.00 72.94 599 THR A N 1
ATOM 4564 C CA . THR A 1 599 ? -15.837 -0.128 -9.495 1.00 72.94 599 THR A CA 1
ATOM 4565 C C . THR A 1 599 ? -15.108 0.652 -10.575 1.00 72.94 599 THR A C 1
ATOM 4567 O O . THR A 1 599 ? -13.889 0.777 -10.552 1.00 72.94 599 THR A O 1
ATOM 4570 N N . LEU A 1 600 ? -15.858 1.227 -11.510 1.00 68.19 600 LEU A N 1
ATOM 4571 C CA . LEU A 1 600 ? -15.263 2.058 -12.553 1.00 68.19 600 LEU A CA 1
ATOM 4572 C C . LEU A 1 600 ? -14.646 3.356 -12.000 1.00 68.19 600 LEU A C 1
ATOM 4574 O O . LEU A 1 600 ? -13.613 3.793 -12.495 1.00 68.19 600 LEU A O 1
ATOM 4578 N N . GLY A 1 601 ? -15.295 3.980 -11.010 1.00 63.62 601 GLY A N 1
ATOM 4579 C CA . GLY A 1 601 ? -14.845 5.247 -10.424 1.00 63.62 601 GLY A CA 1
ATOM 4580 C C . GLY A 1 601 ? -13.630 5.100 -9.509 1.00 63.62 601 GLY A C 1
ATOM 4581 O O . GLY A 1 601 ? -12.697 5.886 -9.631 1.00 63.62 601 GLY A O 1
ATOM 4582 N N . ASP A 1 602 ? -13.617 4.065 -8.665 1.00 68.50 602 ASP A N 1
ATOM 4583 C CA . ASP A 1 602 ? -12.562 3.870 -7.656 1.00 68.50 602 ASP A CA 1
ATOM 4584 C C . ASP A 1 602 ? -11.498 2.850 -8.101 1.00 68.50 602 ASP A C 1
ATOM 4586 O O . ASP A 1 602 ? -10.467 2.699 -7.456 1.00 68.50 602 ASP A O 1
ATOM 4590 N N . GLY A 1 603 ? -11.729 2.112 -9.191 1.00 72.00 603 GLY A N 1
ATOM 4591 C CA . GLY A 1 603 ? -10.883 0.986 -9.575 1.00 72.00 603 GLY A CA 1
ATOM 4592 C C . GLY A 1 603 ? -10.957 -0.170 -8.572 1.00 72.00 603 GLY A C 1
ATOM 4593 O O . GLY A 1 603 ? -11.995 -0.417 -7.949 1.00 72.00 603 GLY A O 1
ATOM 4594 N N . ASP A 1 604 ? -9.853 -0.910 -8.453 1.00 72.19 604 ASP A N 1
ATOM 4595 C CA . ASP A 1 604 ? -9.703 -1.983 -7.471 1.00 72.19 604 ASP A CA 1
ATOM 4596 C C . ASP A 1 604 ? -9.409 -1.401 -6.085 1.00 72.19 604 ASP A C 1
ATOM 4598 O O . ASP A 1 604 ? -8.407 -0.722 -5.876 1.00 72.19 604 ASP A O 1
ATOM 4602 N N . HIS A 1 605 ? -10.219 -1.769 -5.094 1.00 79.44 605 HIS A N 1
ATOM 4603 C CA . HIS A 1 605 ? -9.849 -1.604 -3.691 1.00 79.44 605 HIS A CA 1
ATOM 4604 C C . HIS A 1 605 ? -8.470 -2.255 -3.385 1.00 79.44 605 HIS A C 1
ATOM 4606 O O . HIS A 1 605 ? -8.263 -3.414 -3.762 1.00 79.44 605 HIS A O 1
ATOM 4612 N N . PRO A 1 606 ? -7.561 -1.610 -2.620 1.00 72.44 606 PRO A N 1
ATOM 4613 C CA . PRO A 1 606 ? -6.157 -2.042 -2.422 1.00 72.44 606 PRO A CA 1
ATOM 4614 C C . PRO A 1 606 ? -5.988 -3.390 -1.705 1.00 72.44 606 PRO A C 1
ATOM 4616 O O . PRO A 1 606 ? -4.937 -4.034 -1.749 1.00 72.44 606 PRO A O 1
ATOM 4619 N N . VAL A 1 607 ? -7.049 -3.843 -1.040 1.00 82.94 607 VAL A N 1
ATOM 4620 C CA . VAL A 1 607 ? -7.147 -5.189 -0.472 1.00 82.94 607 VAL A CA 1
ATOM 4621 C C . VAL A 1 607 ? -8.397 -5.924 -0.944 1.00 82.94 607 VAL A C 1
ATOM 4623 O O . VAL A 1 607 ? -9.448 -5.336 -1.206 1.00 82.94 607 VAL A O 1
ATOM 4626 N N . SER A 1 608 ? -8.270 -7.238 -1.035 1.00 84.38 608 SER A N 1
ATOM 4627 C CA . SER A 1 608 ? -9.277 -8.219 -1.401 1.00 84.38 608 SER A CA 1
ATOM 4628 C C . SER A 1 608 ? -9.652 -9.004 -0.155 1.00 84.38 608 SER A C 1
ATOM 4630 O O . SER A 1 608 ? -8.810 -9.700 0.415 1.00 84.38 608 SER A O 1
ATOM 4632 N N . GLY A 1 609 ? -10.898 -8.888 0.295 1.00 93.62 609 GLY A N 1
ATOM 4633 C CA . GLY A 1 609 ? -11.322 -9.560 1.514 1.00 93.62 609 GLY A CA 1
ATOM 4634 C C . GLY A 1 609 ? -12.578 -8.983 2.138 1.00 93.62 609 GLY A C 1
ATOM 4635 O O . GLY A 1 609 ? -13.358 -8.279 1.494 1.00 93.62 609 GLY A O 1
ATOM 4636 N N . ASN A 1 610 ? -12.766 -9.316 3.411 1.00 97.38 610 ASN A N 1
ATOM 4637 C CA . ASN A 1 610 ? -13.977 -9.016 4.156 1.00 97.38 610 ASN A CA 1
ATOM 4638 C C . ASN A 1 610 ? -13.642 -8.371 5.498 1.00 97.38 610 ASN A C 1
ATOM 4640 O O . ASN A 1 610 ? -12.778 -8.864 6.227 1.00 97.38 610 ASN A O 1
ATOM 4644 N N . ARG A 1 611 ? -14.386 -7.326 5.868 1.00 97.56 611 ARG A N 1
ATOM 4645 C CA . ARG A 1 611 ? -14.318 -6.698 7.193 1.00 97.56 611 ARG A CA 1
ATOM 4646 C C . ARG A 1 611 ? -15.690 -6.702 7.845 1.00 97.56 611 ARG A C 1
ATOM 4648 O O . ARG A 1 611 ? -16.634 -6.121 7.322 1.00 97.56 611 ARG A O 1
ATOM 4655 N N . GLN A 1 612 ? -15.790 -7.335 9.006 1.00 98.06 612 GLN A N 1
ATOM 4656 C CA . GLN A 1 612 ? -16.995 -7.350 9.819 1.00 98.06 612 GLN A CA 1
ATOM 4657 C C . GLN A 1 612 ? -16.886 -6.351 10.966 1.00 98.06 612 GLN A C 1
ATOM 4659 O O . GLN A 1 612 ? -15.864 -6.280 11.648 1.00 98.06 612 GLN A O 1
ATOM 4664 N N . PHE A 1 613 ? -17.977 -5.646 11.222 1.00 98.31 613 PHE A N 1
ATOM 4665 C CA . PHE A 1 613 ? -18.180 -4.840 12.416 1.00 98.31 613 PHE A CA 1
ATOM 4666 C C . PHE A 1 613 ? -19.337 -5.441 13.189 1.00 98.31 613 PHE A C 1
ATOM 4668 O O . PHE A 1 613 ? -20.359 -5.767 12.589 1.00 98.31 613 PHE A O 1
ATOM 4675 N N . GLY A 1 614 ? -19.206 -5.596 14.499 1.00 96.19 614 GLY A N 1
ATOM 4676 C CA . GLY A 1 614 ? -20.270 -6.218 15.274 1.00 96.19 614 GLY A CA 1
ATOM 4677 C C . GLY A 1 614 ? -20.041 -6.175 16.767 1.00 96.19 614 GLY A C 1
ATOM 4678 O O . GLY A 1 614 ? -19.126 -5.505 17.254 1.00 96.19 614 GLY A O 1
ATOM 4679 N N . PHE A 1 615 ? -20.887 -6.904 17.487 1.00 96.50 615 PHE A N 1
ATOM 4680 C CA . PHE A 1 615 ? -20.691 -7.169 18.901 1.00 96.50 615 PHE A CA 1
ATOM 4681 C C . PHE A 1 615 ? -21.048 -8.607 19.284 1.00 96.50 615 PHE A C 1
ATOM 4683 O O . PHE A 1 615 ? -21.821 -9.280 18.612 1.00 96.50 615 PHE A O 1
ATOM 4690 N N . THR A 1 616 ? -20.501 -9.071 20.404 1.00 91.81 616 THR A N 1
ATOM 4691 C CA . THR A 1 616 ? -20.911 -10.311 21.081 1.00 91.81 616 THR A CA 1
ATOM 4692 C C . THR A 1 616 ? -21.106 -10.056 22.570 1.00 91.81 616 THR A C 1
ATOM 4694 O O . THR A 1 616 ? -20.553 -9.103 23.118 1.00 91.81 616 THR A O 1
ATOM 4697 N N . SER A 1 617 ? -21.855 -10.915 23.261 1.00 86.31 617 SER A N 1
ATOM 4698 C CA . SER A 1 617 ? -21.905 -10.885 24.727 1.00 86.31 617 SER A CA 1
ATOM 4699 C C . SER A 1 617 ? -20.531 -11.190 25.328 1.00 86.31 617 SER A C 1
ATOM 4701 O O . SER A 1 617 ? -19.804 -12.054 24.834 1.00 86.31 617 SER A O 1
ATOM 4703 N N . ALA A 1 618 ? -20.186 -10.485 26.401 1.00 81.25 618 ALA A N 1
ATOM 4704 C CA . ALA A 1 618 ? -18.999 -10.746 27.201 1.00 81.25 618 ALA A CA 1
ATOM 4705 C C . ALA A 1 618 ? -19.358 -11.604 28.436 1.00 81.25 618 ALA A C 1
ATOM 4707 O O . ALA A 1 618 ? -20.491 -11.538 28.920 1.00 81.25 618 ALA A O 1
ATOM 4708 N N . PRO A 1 619 ? -18.417 -12.403 28.979 1.00 80.31 619 PRO A N 1
ATOM 4709 C CA . PRO A 1 619 ? -18.682 -13.276 30.129 1.00 80.31 619 PRO A CA 1
ATOM 4710 C C . PRO A 1 619 ? -19.143 -12.553 31.401 1.00 80.31 619 PRO A C 1
ATOM 4712 O O . PRO A 1 619 ? -19.772 -13.161 32.261 1.00 80.31 619 PRO A O 1
ATOM 4715 N N . ASP A 1 620 ? -18.827 -11.267 31.532 1.00 82.44 620 ASP A N 1
ATOM 4716 C CA . ASP A 1 620 ? -19.191 -10.424 32.670 1.00 82.44 620 ASP A CA 1
ATOM 4717 C C . ASP A 1 620 ? -20.582 -9.778 32.537 1.00 82.44 620 ASP A C 1
ATOM 4719 O O . ASP A 1 620 ? -20.954 -8.935 33.349 1.00 82.44 620 ASP A O 1
ATOM 4723 N N . GLY A 1 621 ? -21.357 -10.170 31.521 1.00 84.12 621 GLY A N 1
ATOM 4724 C CA . GLY A 1 621 ? -22.671 -9.598 31.225 1.00 84.12 621 GLY A CA 1
ATOM 4725 C C . GLY A 1 621 ? -22.620 -8.305 30.406 1.00 84.12 621 GLY A C 1
ATOM 4726 O O . GLY A 1 621 ? -23.677 -7.761 30.087 1.00 84.12 621 GLY A O 1
ATOM 4727 N N . GLY A 1 622 ? -21.423 -7.828 30.045 1.00 92.00 622 GLY A N 1
ATOM 4728 C CA . GLY A 1 622 ? -21.220 -6.727 29.105 1.00 92.00 622 GLY A CA 1
ATOM 4729 C C . GLY A 1 622 ? -21.225 -7.176 27.639 1.00 92.00 622 GLY A C 1
ATOM 4730 O O . GLY A 1 622 ? -21.726 -8.247 27.282 1.00 92.00 622 GLY A O 1
ATOM 4731 N N . PHE A 1 623 ? -20.614 -6.364 26.775 1.00 94.88 623 PHE A N 1
ATOM 4732 C CA . PHE A 1 623 ? -20.481 -6.631 25.340 1.00 94.88 623 PHE A CA 1
ATOM 4733 C C . PHE A 1 623 ? -19.047 -6.414 24.851 1.00 94.88 623 PHE A C 1
ATOM 4735 O O . PHE A 1 623 ? -18.332 -5.545 25.343 1.00 94.88 623 PHE A O 1
ATOM 4742 N N . LEU A 1 624 ? -18.632 -7.175 23.843 1.00 91.88 624 LEU A N 1
ATOM 4743 C CA . LEU A 1 624 ? -17.426 -6.925 23.058 1.00 91.88 624 LEU A CA 1
ATOM 4744 C C . LEU A 1 624 ? -17.845 -6.369 21.704 1.00 91.88 624 LEU A C 1
ATOM 4746 O O . LEU A 1 624 ? -18.350 -7.127 20.886 1.00 91.88 624 LEU A O 1
ATOM 4750 N N . PHE A 1 625 ? -17.636 -5.076 21.472 1.00 96.81 625 PHE A N 1
ATOM 4751 C CA . PHE A 1 625 ? -17.748 -4.465 20.145 1.00 96.81 625 PHE A CA 1
ATOM 4752 C C . PHE A 1 625 ? -16.434 -4.636 19.394 1.00 96.81 625 PHE A C 1
ATOM 4754 O O . PHE A 1 625 ? -15.374 -4.619 20.014 1.00 96.81 625 PHE A O 1
ATOM 4761 N N . TYR A 1 626 ? -16.469 -4.790 18.075 1.00 95.00 626 TYR A N 1
ATOM 4762 C CA . TYR A 1 626 ? -15.248 -5.015 17.309 1.00 95.00 626 TYR A CA 1
ATOM 4763 C C . TYR A 1 626 ? -15.355 -4.612 15.843 1.00 95.00 626 TYR A C 1
ATOM 4765 O O . TYR A 1 626 ? -16.438 -4.590 15.258 1.00 95.00 626 TYR A O 1
ATOM 4773 N N . THR A 1 627 ? -14.186 -4.399 15.237 1.00 96.25 627 THR A N 1
ATOM 4774 C CA . THR A 1 627 ? -13.967 -4.690 13.816 1.00 96.25 627 THR A CA 1
ATOM 4775 C C . THR A 1 627 ? -13.006 -5.871 13.681 1.00 96.25 627 THR A C 1
ATOM 4777 O O . THR A 1 627 ? -12.049 -5.984 14.453 1.00 96.25 627 THR A O 1
ATOM 4780 N N . ARG A 1 628 ? -13.288 -6.777 12.740 1.00 94.25 628 ARG A N 1
ATOM 4781 C CA . ARG A 1 628 ? -12.426 -7.907 12.378 1.00 94.25 628 ARG A CA 1
ATOM 4782 C C . ARG A 1 628 ? -12.339 -8.066 10.873 1.00 94.25 628 ARG A C 1
ATOM 4784 O O . ARG A 1 628 ? -13.365 -7.932 10.209 1.00 94.25 628 ARG A O 1
ATOM 4791 N N . ALA A 1 629 ? -11.172 -8.400 10.342 1.00 93.88 629 ALA A N 1
ATOM 4792 C CA . ALA A 1 629 ? -11.011 -8.599 8.908 1.00 93.88 629 ALA A CA 1
ATOM 4793 C C . ALA A 1 629 ? -10.140 -9.792 8.540 1.00 93.88 629 ALA A C 1
ATOM 4795 O O . ALA A 1 629 ? -9.248 -10.188 9.288 1.00 93.88 629 ALA A O 1
ATOM 4796 N N . ALA A 1 630 ? -10.434 -10.329 7.360 1.00 94.31 630 ALA A N 1
ATOM 4797 C CA . ALA A 1 630 ? -9.555 -11.202 6.610 1.00 94.31 630 ALA A CA 1
ATOM 4798 C C . ALA A 1 630 ? -9.372 -10.605 5.222 1.00 94.31 630 ALA A C 1
ATOM 4800 O O . ALA A 1 630 ? -10.340 -10.511 4.464 1.00 94.31 630 ALA A O 1
ATOM 4801 N N . ASP A 1 631 ? -8.149 -10.199 4.903 1.00 90.62 631 ASP A N 1
ATOM 4802 C CA . ASP A 1 631 ? -7.844 -9.548 3.637 1.00 90.62 631 ASP A CA 1
ATOM 4803 C C . ASP A 1 631 ? -6.420 -9.839 3.145 1.00 90.62 631 ASP A C 1
ATOM 4805 O O . ASP A 1 631 ? -5.533 -10.247 3.896 1.00 90.62 631 ASP A O 1
ATOM 4809 N N . ARG A 1 632 ? -6.237 -9.714 1.833 1.00 84.06 632 ARG A N 1
ATOM 4810 C CA . ARG A 1 632 ? -4.978 -9.898 1.097 1.00 84.06 632 ARG A CA 1
ATOM 4811 C C . ARG A 1 632 ? -4.820 -8.739 0.120 1.00 84.06 632 ARG A C 1
ATOM 4813 O O . ARG A 1 632 ? -5.810 -8.109 -0.229 1.00 84.06 632 ARG A O 1
ATOM 4820 N N . LEU A 1 633 ? -3.608 -8.430 -0.326 1.00 70.56 633 LEU A N 1
ATOM 4821 C CA . LEU A 1 633 ? -3.371 -7.253 -1.177 1.00 70.56 633 LEU A CA 1
ATOM 4822 C C . LEU A 1 633 ? -3.897 -7.516 -2.592 1.00 70.56 633 LEU A C 1
ATOM 4824 O O . LEU A 1 633 ? -3.643 -8.587 -3.135 1.00 70.56 633 LEU A O 1
ATOM 4828 N N . THR A 1 634 ? -4.671 -6.596 -3.170 1.00 55.38 634 THR A N 1
ATOM 4829 C CA . THR A 1 634 ? -5.370 -6.849 -4.445 1.00 55.38 634 THR A CA 1
ATOM 4830 C C . THR A 1 634 ? -4.418 -6.846 -5.634 1.00 55.38 634 THR A C 1
ATOM 4832 O O . THR A 1 634 ? -4.493 -7.749 -6.466 1.00 55.38 634 THR A O 1
ATOM 4835 N N . GLY A 1 635 ? -3.502 -5.877 -5.709 1.00 49.81 635 GLY A N 1
ATOM 4836 C CA . GLY A 1 635 ? -2.525 -5.739 -6.784 1.00 49.81 635 GLY A CA 1
ATOM 4837 C C . GLY A 1 635 ? -1.080 -6.030 -6.366 1.00 49.81 635 GLY A C 1
ATOM 4838 O O . GLY A 1 635 ? -0.706 -5.994 -5.194 1.00 49.81 635 GLY A O 1
ATOM 4839 N N . LEU A 1 636 ? -0.222 -6.263 -7.366 1.00 34.38 636 LEU A N 1
ATOM 4840 C CA . LEU A 1 636 ? 1.229 -6.405 -7.177 1.00 34.38 636 LEU A CA 1
ATOM 4841 C C . LEU A 1 636 ? 1.854 -5.117 -6.615 1.00 34.38 636 LEU A C 1
ATOM 4843 O O . LEU A 1 636 ? 2.795 -5.171 -5.831 1.00 34.38 636 LEU A O 1
ATOM 4847 N N . VAL A 1 637 ? 1.313 -3.959 -6.992 1.00 36.78 637 VAL A N 1
ATOM 4848 C CA . VAL A 1 637 ? 1.736 -2.655 -6.471 1.00 36.78 637 VAL A CA 1
ATOM 4849 C C . VAL A 1 637 ? 1.372 -2.512 -4.986 1.00 36.78 637 VAL A C 1
ATOM 4851 O O . VAL A 1 637 ? 2.209 -2.079 -4.196 1.00 36.78 637 VAL A O 1
ATOM 4854 N N . ASP A 1 638 ? 0.177 -2.957 -4.585 1.00 46.16 638 ASP A N 1
ATOM 4855 C CA . ASP A 1 638 ? -0.248 -2.990 -3.180 1.00 46.16 638 ASP A CA 1
ATOM 4856 C C . ASP A 1 638 ? 0.629 -3.939 -2.357 1.00 46.16 638 ASP A C 1
ATOM 4858 O O . ASP A 1 638 ? 1.034 -3.606 -1.243 1.00 46.16 638 ASP A O 1
ATOM 4862 N N . TYR A 1 639 ? 0.992 -5.095 -2.931 1.00 36.62 639 TYR A N 1
ATOM 4863 C CA . TYR A 1 639 ? 1.921 -6.056 -2.328 1.00 36.62 639 TYR A CA 1
ATOM 4864 C C . TYR A 1 639 ? 3.278 -5.433 -1.985 1.00 36.62 639 TYR A C 1
ATOM 4866 O O . TYR A 1 639 ? 3.811 -5.662 -0.899 1.00 36.62 639 TYR A O 1
ATOM 4874 N N . LEU A 1 640 ? 3.808 -4.586 -2.868 1.00 31.53 640 LEU A N 1
ATOM 4875 C CA . LEU A 1 640 ? 5.066 -3.869 -2.644 1.00 31.53 640 LEU A CA 1
ATOM 4876 C C . LEU A 1 640 ? 4.946 -2.733 -1.605 1.00 31.53 640 LEU A C 1
ATOM 4878 O O . LEU A 1 640 ? 5.963 -2.288 -1.079 1.00 31.53 640 LEU A O 1
ATOM 4882 N N . ALA A 1 641 ? 3.725 -2.296 -1.273 1.00 41.59 641 ALA A N 1
ATOM 4883 C CA . ALA A 1 641 ? 3.417 -1.226 -0.318 1.00 41.59 641 ALA A CA 1
ATOM 4884 C C . ALA A 1 641 ? 2.744 -1.712 0.987 1.00 41.59 641 ALA A C 1
ATOM 4886 O O . ALA A 1 641 ? 2.274 -0.893 1.788 1.00 41.59 641 ALA A O 1
ATOM 4887 N N . ALA A 1 642 ? 2.707 -3.029 1.213 1.00 46.50 642 ALA A N 1
ATOM 4888 C CA . ALA A 1 642 ? 1.952 -3.699 2.274 1.00 46.50 642 ALA A CA 1
ATOM 4889 C C . ALA A 1 642 ? 2.078 -3.028 3.654 1.00 46.50 642 ALA A C 1
ATOM 4891 O O . ALA A 1 642 ? 1.080 -2.757 4.324 1.00 46.50 642 ALA A O 1
ATOM 4892 N N . ASP A 1 643 ? 3.305 -2.717 4.073 1.00 44.03 643 ASP A N 1
ATOM 4893 C CA . ASP A 1 643 ? 3.591 -2.180 5.406 1.00 44.03 643 ASP A CA 1
ATOM 4894 C C . ASP A 1 643 ? 2.993 -0.782 5.631 1.00 44.03 643 ASP A C 1
ATOM 4896 O O . ASP A 1 643 ? 2.576 -0.446 6.746 1.00 44.03 643 ASP A O 1
ATOM 4900 N N . ALA A 1 644 ? 2.915 0.040 4.580 1.00 47.94 644 ALA A N 1
ATOM 4901 C CA . ALA A 1 644 ? 2.325 1.372 4.650 1.00 47.94 644 ALA A CA 1
ATOM 4902 C C . ALA A 1 644 ? 0.794 1.297 4.726 1.00 47.94 644 ALA A C 1
ATOM 4904 O O . ALA A 1 644 ? 0.194 1.929 5.603 1.00 47.94 644 ALA A O 1
ATOM 4905 N N . ALA A 1 645 ? 0.181 0.479 3.864 1.00 52.12 645 ALA A N 1
ATOM 4906 C CA . ALA A 1 645 ? -1.265 0.275 3.819 1.00 52.12 645 ALA A CA 1
ATOM 4907 C C . ALA A 1 645 ? -1.789 -0.301 5.147 1.00 52.12 645 ALA A C 1
ATOM 4909 O O . ALA A 1 645 ? -2.682 0.267 5.781 1.00 52.12 645 ALA A O 1
ATOM 4910 N N . PHE A 1 646 ? -1.163 -1.370 5.647 1.00 55.66 646 PHE A N 1
ATOM 4911 C CA . PHE A 1 646 ? -1.572 -1.995 6.904 1.00 55.66 646 PHE A CA 1
ATOM 4912 C C . PHE A 1 646 ? -1.260 -1.141 8.135 1.00 55.66 646 PHE A C 1
ATOM 4914 O O . PHE A 1 646 ? -2.035 -1.132 9.091 1.00 55.66 646 PHE A O 1
ATOM 4921 N N . GLY A 1 647 ? -0.170 -0.371 8.113 1.00 60.03 647 GLY A N 1
ATOM 4922 C CA . GLY A 1 647 ? 0.152 0.561 9.191 1.00 60.03 647 GLY A CA 1
ATOM 4923 C C . GLY A 1 647 ? -0.824 1.739 9.293 1.00 60.03 647 GLY A C 1
ATOM 4924 O O . GLY A 1 647 ? -1.079 2.230 10.394 1.00 60.03 647 GLY A O 1
ATOM 4925 N N . ALA A 1 648 ? -1.364 2.224 8.172 1.00 63.69 648 ALA A N 1
ATOM 4926 C CA . ALA A 1 648 ? -2.411 3.245 8.175 1.00 63.69 648 ALA A CA 1
ATOM 4927 C C . ALA A 1 648 ? -3.760 2.676 8.637 1.00 63.69 648 ALA A C 1
ATOM 4929 O O . ALA A 1 648 ? -4.408 3.282 9.494 1.00 63.69 648 ALA A O 1
ATOM 4930 N N . ALA A 1 649 ? -4.121 1.480 8.163 1.00 69.00 649 ALA A N 1
ATOM 4931 C CA . ALA A 1 649 ? -5.312 0.766 8.612 1.00 69.00 649 ALA A CA 1
ATOM 4932 C C . ALA A 1 649 ? -5.297 0.511 10.132 1.00 69.00 649 ALA A C 1
ATOM 4934 O O . ALA A 1 649 ? -6.294 0.753 10.807 1.00 69.00 649 ALA A O 1
ATOM 4935 N N . ASP A 1 650 ? -4.159 0.115 10.711 1.00 71.62 650 ASP A N 1
ATOM 4936 C CA . ASP A 1 650 ? -4.036 -0.081 12.164 1.00 71.62 650 ASP A CA 1
ATOM 4937 C C . ASP A 1 650 ? -4.306 1.202 12.967 1.00 71.62 650 ASP A C 1
ATOM 4939 O O . ASP A 1 650 ? -5.013 1.170 13.979 1.00 71.62 650 ASP A O 1
ATOM 4943 N N . ARG A 1 651 ? -3.817 2.358 12.498 1.00 73.94 651 ARG A N 1
ATOM 4944 C CA . ARG A 1 651 ? -4.130 3.650 13.134 1.00 73.94 651 ARG A CA 1
ATOM 4945 C C . ARG A 1 651 ? -5.614 3.990 13.026 1.00 73.94 651 ARG A C 1
ATOM 4947 O O . ARG A 1 651 ? -6.202 4.427 14.016 1.00 73.94 651 ARG A O 1
ATOM 4954 N N . LEU A 1 652 ? -6.215 3.749 11.861 1.00 82.56 652 LEU A N 1
ATOM 4955 C CA . LEU A 1 652 ? -7.639 3.975 11.628 1.00 82.56 652 LEU A CA 1
ATOM 4956 C C . LEU A 1 652 ? -8.494 3.157 12.604 1.00 82.56 652 LEU A C 1
ATOM 4958 O O . LEU A 1 652 ? -9.326 3.713 13.320 1.00 82.56 652 LEU A O 1
ATOM 4962 N N . TRP A 1 653 ? -8.254 1.853 12.722 1.00 89.25 653 TRP A N 1
ATOM 4963 C CA . TRP A 1 653 ? -9.078 0.994 13.577 1.00 89.25 653 TRP A CA 1
ATOM 4964 C C . TRP A 1 653 ? -8.829 1.204 15.075 1.00 89.25 653 TRP A C 1
ATOM 4966 O O . TRP A 1 653 ? -9.750 1.055 15.880 1.00 89.25 653 TRP A O 1
ATOM 4976 N N . LYS A 1 654 ? -7.637 1.664 15.471 1.00 82.38 654 LYS A N 1
ATOM 4977 C CA . LYS A 1 654 ? -7.403 2.161 16.837 1.00 82.38 654 LYS A CA 1
ATOM 4978 C C . LYS A 1 654 ? -8.188 3.440 17.131 1.00 82.38 654 LYS A C 1
ATOM 4980 O O . LYS A 1 654 ? -8.722 3.578 18.232 1.00 82.38 654 LYS A O 1
ATOM 4985 N N . SER A 1 655 ? -8.306 4.357 16.165 1.00 83.62 655 SER A N 1
ATOM 4986 C CA . SER A 1 655 ? -9.166 5.543 16.319 1.00 83.62 655 SER A CA 1
ATOM 4987 C C . SER A 1 655 ? -10.634 5.146 16.530 1.00 83.62 655 SER A C 1
ATOM 4989 O O . SER A 1 655 ? -11.292 5.692 17.415 1.00 83.62 655 SER A O 1
ATOM 4991 N N . PHE A 1 656 ? -11.084 4.088 15.849 1.00 92.44 656 PHE A N 1
ATOM 4992 C CA . PHE A 1 656 ? -12.406 3.489 16.027 1.00 92.44 656 PHE A CA 1
ATOM 4993 C C . PHE A 1 656 ? -12.652 2.922 17.416 1.00 92.44 656 PHE A C 1
ATOM 4995 O O . PHE A 1 656 ? -13.660 3.258 18.045 1.00 92.44 656 PHE A O 1
ATOM 5002 N N . GLN A 1 657 ? -11.709 2.151 17.960 1.00 93.38 657 GLN A N 1
ATOM 5003 C CA . GLN A 1 657 ? -11.817 1.691 19.345 1.00 93.38 657 GLN A CA 1
ATOM 5004 C C . GLN A 1 657 ? -11.941 2.867 20.322 1.00 93.38 657 GLN A C 1
ATOM 5006 O O . GLN A 1 657 ? -12.810 2.872 21.197 1.00 93.38 657 GLN A O 1
ATOM 5011 N N . ASN A 1 658 ? -11.094 3.884 20.154 1.00 89.00 658 ASN A N 1
ATOM 5012 C CA . ASN A 1 658 ? -11.051 5.040 21.045 1.00 89.00 658 ASN A CA 1
ATOM 5013 C C . ASN A 1 658 ? -12.329 5.886 20.973 1.00 89.00 658 ASN A C 1
ATOM 5015 O O . ASN A 1 658 ? -12.789 6.386 22.003 1.00 89.00 658 ASN A O 1
ATOM 5019 N N . ALA A 1 659 ? -12.925 6.027 19.790 1.00 91.62 659 ALA A N 1
ATOM 5020 C CA . ALA A 1 659 ? -14.170 6.763 19.609 1.00 91.62 659 ALA A CA 1
ATOM 5021 C C . ALA A 1 659 ? -15.359 6.059 20.283 1.00 91.62 659 ALA A C 1
ATOM 5023 O O . ALA A 1 659 ? -16.136 6.713 20.980 1.00 91.62 659 ALA A O 1
ATOM 5024 N N . ILE A 1 660 ? -15.458 4.726 20.175 1.00 95.06 660 ILE A N 1
ATOM 5025 C CA . ILE A 1 660 ? -16.476 3.946 20.901 1.00 95.06 660 ILE A CA 1
ATOM 5026 C C . ILE A 1 660 ? -16.303 4.121 22.412 1.00 95.06 660 ILE A C 1
ATOM 5028 O O . ILE A 1 660 ? -17.272 4.407 23.115 1.00 95.06 660 ILE A O 1
ATOM 5032 N N . VAL A 1 661 ? -15.071 3.990 22.918 1.00 93.50 661 VAL A N 1
ATOM 5033 C CA . VAL A 1 661 ? -14.767 4.182 24.345 1.00 93.50 661 VAL A CA 1
ATOM 5034 C C . VAL A 1 661 ? -15.184 5.575 24.812 1.00 93.50 661 VAL A C 1
ATOM 5036 O O . VAL A 1 661 ? -15.828 5.710 25.853 1.00 93.50 661 VAL A O 1
ATOM 5039 N N . SER A 1 662 ? -14.849 6.604 24.033 1.00 92.00 662 SER A N 1
ATOM 5040 C CA . SER A 1 662 ? -15.151 8.000 24.355 1.00 92.00 662 SER A CA 1
ATOM 5041 C C . SER A 1 662 ? -16.653 8.264 24.396 1.00 92.00 662 SER A C 1
ATOM 5043 O O . SER A 1 662 ? -17.135 8.858 25.360 1.00 92.00 662 SER A O 1
ATOM 5045 N N . LEU A 1 663 ? -17.402 7.770 23.404 1.00 95.88 663 LEU A N 1
ATOM 5046 C CA . LEU A 1 663 ? -18.861 7.866 23.386 1.00 95.88 663 LEU A CA 1
ATOM 5047 C C . LEU A 1 663 ? -19.471 7.185 24.614 1.00 95.88 663 LEU A C 1
ATOM 5049 O O . LEU A 1 663 ? -20.247 7.802 25.342 1.00 95.88 663 LEU A O 1
ATOM 5053 N N . VAL A 1 664 ? -19.126 5.916 24.847 1.00 95.88 664 VAL A N 1
ATOM 5054 C CA . VAL A 1 664 ? -19.763 5.117 25.898 1.00 95.88 664 VAL A CA 1
ATOM 5055 C C . VAL A 1 664 ? -19.471 5.697 27.279 1.00 95.88 664 VAL A C 1
ATOM 5057 O O . VAL A 1 664 ? -20.394 5.863 28.078 1.00 95.88 664 VAL A O 1
ATOM 5060 N N . ASN A 1 665 ? -18.215 6.053 27.556 1.00 94.44 665 ASN A N 1
ATOM 5061 C CA . ASN A 1 665 ? -17.829 6.639 28.839 1.00 94.44 665 ASN A CA 1
ATOM 5062 C C . ASN A 1 665 ? -18.422 8.044 29.024 1.00 94.44 665 ASN A C 1
ATOM 5064 O O . ASN A 1 665 ? -18.869 8.377 30.122 1.00 94.44 665 ASN A O 1
ATOM 5068 N N . GLY A 1 666 ? -18.484 8.848 27.957 1.00 93.06 666 GLY A N 1
ATOM 5069 C CA . GLY A 1 666 ? -19.108 10.174 27.977 1.00 93.06 666 GLY A CA 1
ATOM 5070 C C . GLY A 1 666 ? -20.619 10.137 28.228 1.00 93.06 666 GLY A C 1
ATOM 5071 O O . GLY A 1 666 ? -21.162 11.054 28.837 1.00 93.06 666 GLY A O 1
ATOM 5072 N N . ALA A 1 667 ? -21.288 9.053 27.831 1.00 93.69 667 ALA A N 1
ATOM 5073 C CA . ALA A 1 667 ? -22.726 8.840 28.001 1.00 93.69 667 ALA A CA 1
ATOM 5074 C C . ALA A 1 667 ? -23.092 8.024 29.267 1.00 93.69 667 ALA A C 1
ATOM 5076 O O . ALA A 1 667 ? -24.164 7.418 29.360 1.00 93.69 667 ALA A O 1
ATOM 5077 N N . GLY A 1 668 ? -22.194 7.976 30.260 1.00 92.06 668 GLY A N 1
ATOM 5078 C CA . GLY A 1 668 ? -22.430 7.318 31.554 1.00 92.06 668 GLY A CA 1
ATOM 5079 C C . GLY A 1 668 ? -22.296 5.787 31.548 1.00 92.06 668 GLY A C 1
ATOM 5080 O O . GLY A 1 668 ? -22.544 5.142 32.572 1.00 92.06 668 GLY A O 1
ATOM 5081 N N . GLY A 1 669 ? -21.881 5.192 30.429 1.00 95.69 669 GLY A N 1
ATOM 5082 C CA . GLY A 1 669 ? -21.518 3.780 30.329 1.00 95.69 669 GLY A CA 1
ATOM 5083 C C . GLY A 1 669 ? -20.143 3.474 30.935 1.00 95.69 669 GLY A C 1
ATOM 5084 O O . GLY A 1 669 ? -19.611 4.232 31.746 1.00 95.69 669 GLY A O 1
ATOM 5085 N N . SER A 1 670 ? -19.585 2.318 30.585 1.00 94.81 670 SER A N 1
ATOM 5086 C CA . SER A 1 670 ? -18.210 1.928 30.902 1.00 94.81 670 SER A CA 1
ATOM 5087 C C . SER A 1 670 ? -17.654 1.062 29.777 1.00 94.81 670 SER A C 1
ATOM 5089 O O . SER A 1 670 ? -18.195 -0.008 29.492 1.00 94.81 670 SER A O 1
ATOM 5091 N N . ALA A 1 671 ? -16.584 1.534 29.142 1.00 94.25 671 ALA A N 1
ATOM 5092 C CA . ALA A 1 671 ? -15.912 0.872 28.038 1.00 94.25 671 ALA A CA 1
ATOM 5093 C C . ALA A 1 671 ? -14.387 1.005 28.121 1.00 94.25 671 ALA A C 1
ATOM 5095 O O . ALA A 1 671 ? -13.861 2.029 28.562 1.00 94.25 671 ALA A O 1
ATOM 5096 N N . THR A 1 672 ? -13.690 -0.027 27.647 1.00 88.75 672 THR A N 1
ATOM 5097 C CA . THR A 1 672 ? -12.228 -0.108 27.571 1.00 88.75 672 THR A CA 1
ATOM 5098 C C . THR A 1 672 ? -11.810 -0.682 26.220 1.00 88.75 672 THR A C 1
ATOM 5100 O O . THR A 1 672 ? -12.294 -1.738 25.808 1.00 88.75 672 THR A O 1
ATOM 5103 N N . ALA A 1 673 ? -10.890 -0.007 25.530 1.00 82.69 673 ALA A N 1
ATOM 5104 C CA . ALA A 1 673 ? -10.256 -0.559 24.338 1.00 82.69 673 ALA A CA 1
ATOM 5105 C C . ALA A 1 673 ? -9.324 -1.702 24.757 1.00 82.69 673 ALA A C 1
ATOM 5107 O O . ALA A 1 673 ? -8.461 -1.526 25.619 1.00 82.69 673 ALA A O 1
ATOM 5108 N N . LEU A 1 674 ? -9.511 -2.875 24.162 1.00 81.81 674 LEU A N 1
ATOM 5109 C CA . LEU A 1 674 ? -8.644 -4.024 24.380 1.00 81.81 674 LEU A CA 1
ATOM 5110 C C . LEU A 1 674 ? -7.520 -4.035 23.338 1.00 81.81 674 LEU A C 1
ATOM 5112 O O . LEU A 1 674 ? -7.626 -3.415 22.278 1.00 81.81 674 LEU A O 1
ATOM 5116 N N . THR A 1 675 ? -6.438 -4.752 23.640 1.00 82.75 675 THR A N 1
ATOM 5117 C CA . THR A 1 675 ? -5.276 -4.860 22.751 1.00 82.75 675 THR A CA 1
ATOM 5118 C C . THR A 1 675 ? -5.684 -5.436 21.393 1.00 82.75 675 THR A C 1
ATOM 5120 O O . THR A 1 675 ? -6.175 -6.567 21.354 1.00 82.75 675 THR A O 1
ATOM 5123 N N . PRO A 1 676 ? -5.458 -4.706 20.286 1.00 80.31 676 PRO A N 1
ATOM 5124 C CA . PRO A 1 676 ? -5.680 -5.245 18.955 1.00 80.31 676 PRO A CA 1
ATOM 5125 C C . PRO A 1 676 ? -4.743 -6.402 18.646 1.00 80.31 676 PRO A C 1
ATOM 5127 O O . PRO A 1 676 ? -3.603 -6.444 19.113 1.00 80.31 676 PRO A O 1
ATOM 5130 N N . THR A 1 677 ? -5.195 -7.294 17.778 1.00 81.00 677 THR A N 1
ATOM 5131 C CA . THR A 1 677 ? -4.335 -8.290 17.144 1.00 81.00 677 THR A CA 1
ATOM 5132 C C . THR A 1 677 ? -4.332 -8.047 15.650 1.00 81.00 677 THR A C 1
ATOM 5134 O O . THR A 1 677 ? -5.395 -7.888 15.065 1.00 81.00 677 THR A O 1
ATOM 5137 N N . SER A 1 678 ? -3.159 -8.061 15.031 1.00 77.81 678 SER A N 1
ATOM 5138 C CA . SER A 1 678 ? -3.010 -8.138 13.580 1.00 77.81 678 SER A CA 1
ATOM 5139 C C . SER A 1 678 ? -1.880 -9.113 13.299 1.00 77.81 678 SER A C 1
ATOM 5141 O O . SER A 1 678 ? -0.785 -8.973 13.849 1.00 77.81 678 SER A O 1
ATOM 5143 N N . ALA A 1 679 ? -2.167 -10.146 12.516 1.00 75.00 679 ALA A N 1
ATOM 5144 C CA . ALA A 1 679 ? -1.220 -11.199 12.192 1.00 75.00 679 ALA A CA 1
ATOM 5145 C C . ALA A 1 679 ? -1.263 -11.505 10.696 1.00 75.00 679 ALA A C 1
ATOM 5147 O O . ALA A 1 679 ? -2.298 -11.372 10.043 1.00 75.00 679 ALA A O 1
ATOM 5148 N N . ARG A 1 680 ? -0.112 -11.885 10.142 1.00 74.25 680 ARG A N 1
ATOM 5149 C CA . ARG A 1 680 ? -0.002 -12.411 8.780 1.00 74.25 680 ARG A CA 1
ATOM 5150 C C . ARG A 1 680 ? 0.081 -13.929 8.856 1.00 74.25 680 ARG A C 1
ATOM 5152 O O . ARG A 1 680 ? 0.853 -14.461 9.654 1.00 74.25 680 ARG A O 1
ATOM 5159 N N . HIS A 1 681 ? -0.738 -14.601 8.058 1.00 76.38 681 HIS A N 1
ATOM 5160 C CA . HIS A 1 681 ? -0.773 -16.054 7.958 1.00 76.38 681 HIS A CA 1
ATOM 5161 C C . HIS A 1 681 ? -0.580 -16.477 6.512 1.00 76.38 681 HIS A C 1
ATOM 5163 O O . HIS A 1 681 ? -1.154 -15.881 5.599 1.00 76.38 681 HIS A O 1
ATOM 5169 N N . ARG A 1 682 ? 0.197 -17.537 6.300 1.00 70.19 682 ARG A N 1
ATOM 5170 C CA . ARG A 1 682 ? 0.564 -17.953 4.950 1.00 70.19 682 ARG A CA 1
ATOM 5171 C C . ARG A 1 682 ? -0.649 -18.430 4.181 1.00 70.19 682 ARG A C 1
ATOM 5173 O O . ARG A 1 682 ? -1.348 -19.351 4.613 1.00 70.19 682 ARG A O 1
ATOM 5180 N N . TRP A 1 683 ? -0.855 -17.845 3.009 1.00 70.75 683 TRP A N 1
ATOM 5181 C CA . TRP A 1 683 ? -1.890 -18.273 2.082 1.00 70.75 683 TRP A CA 1
ATOM 5182 C C . TRP A 1 683 ? -1.294 -19.178 0.993 1.00 70.75 683 TRP A C 1
ATOM 5184 O O . TRP A 1 683 ? -0.326 -18.781 0.350 1.00 70.75 683 TRP A O 1
ATOM 5194 N N . PRO A 1 684 ? -1.838 -20.383 0.743 1.00 71.12 684 PRO A N 1
ATOM 5195 C CA . PRO A 1 684 ? -2.928 -21.043 1.467 1.00 71.12 684 PRO A CA 1
ATOM 5196 C C . PRO A 1 684 ? -2.447 -21.875 2.673 1.00 71.12 684 PRO A C 1
ATOM 5198 O O . PRO A 1 684 ? -3.270 -22.454 3.375 1.00 71.12 684 PRO A O 1
ATOM 5201 N N . ALA A 1 685 ? -1.135 -21.995 2.906 1.00 67.25 685 ALA A N 1
ATOM 5202 C CA . ALA A 1 685 ? -0.557 -23.021 3.780 1.00 67.25 685 ALA A CA 1
ATOM 5203 C C . ALA A 1 685 ? -1.140 -23.056 5.206 1.00 67.25 685 ALA A C 1
ATOM 5205 O O . ALA A 1 685 ? -1.527 -24.127 5.674 1.00 67.25 685 ALA A O 1
ATOM 5206 N N . ASP A 1 686 ? -1.246 -21.909 5.878 1.00 74.31 686 ASP A N 1
ATOM 5207 C CA . ASP A 1 686 ? -1.699 -21.839 7.272 1.00 74.31 686 ASP A CA 1
ATOM 5208 C C . ASP A 1 686 ? -3.230 -21.849 7.395 1.00 74.31 686 ASP A C 1
ATOM 5210 O O . ASP A 1 686 ? -3.763 -22.218 8.441 1.00 74.31 686 ASP A O 1
ATOM 5214 N N . VAL A 1 687 ? -3.945 -21.471 6.331 1.00 80.12 687 VAL A N 1
ATOM 5215 C CA . VAL A 1 687 ? -5.406 -21.297 6.353 1.00 80.12 687 VAL A CA 1
ATOM 5216 C C . VAL A 1 687 ? -6.182 -22.337 5.549 1.00 80.12 687 VAL A C 1
ATOM 5218 O O . VAL A 1 687 ? -7.405 -22.373 5.619 1.00 80.12 687 VAL A O 1
ATOM 5221 N N . SER A 1 688 ? -5.502 -23.242 4.846 1.00 80.38 688 SER A N 1
ATOM 5222 C CA . SER A 1 688 ? -6.119 -24.331 4.074 1.00 80.38 688 SER A CA 1
ATOM 5223 C C . SER A 1 688 ? -7.083 -25.199 4.894 1.00 80.38 688 SER A C 1
ATOM 5225 O O . SER A 1 688 ? -8.079 -25.677 4.364 1.00 80.38 688 SER A O 1
ATOM 5227 N N . GLY A 1 689 ? -6.827 -25.369 6.196 1.00 81.94 689 GLY A N 1
ATOM 5228 C CA . GLY A 1 689 ? -7.708 -26.109 7.106 1.00 81.94 689 GLY A CA 1
ATOM 5229 C C . GLY A 1 689 ? -8.957 -25.347 7.568 1.00 81.94 689 GLY A C 1
ATOM 5230 O O . GLY A 1 689 ? -9.834 -25.957 8.175 1.00 81.94 689 GLY A O 1
ATOM 5231 N N . ILE A 1 690 ? -9.038 -24.036 7.318 1.00 84.75 690 ILE A N 1
ATOM 5232 C CA . ILE A 1 690 ? -10.159 -23.172 7.730 1.00 84.75 690 ILE A CA 1
ATOM 5233 C C . ILE A 1 690 ? -10.858 -22.483 6.552 1.00 84.75 690 ILE A C 1
ATOM 5235 O O . ILE A 1 690 ? -11.966 -21.984 6.726 1.00 84.75 690 ILE A O 1
ATOM 5239 N N . TYR A 1 691 ? -10.226 -22.440 5.375 1.00 89.06 691 TYR A N 1
ATOM 5240 C CA . TYR A 1 691 ? -10.788 -21.856 4.164 1.00 89.06 691 TYR A CA 1
ATOM 5241 C C . TYR A 1 691 ? -11.684 -22.868 3.446 1.00 89.06 691 TYR A C 1
ATOM 5243 O O . TYR A 1 691 ? -11.210 -23.809 2.812 1.00 89.06 691 TYR A O 1
ATOM 5251 N N . SER A 1 692 ? -12.994 -22.671 3.565 1.00 89.56 692 SER A N 1
ATOM 5252 C CA . SER A 1 692 ? -14.028 -23.534 2.996 1.00 89.56 692 SER A CA 1
ATOM 5253 C C . SER A 1 692 ? -15.258 -22.703 2.601 1.00 89.56 692 SER A C 1
ATOM 5255 O O . SER A 1 692 ? -16.282 -22.719 3.291 1.00 89.56 692 SER A O 1
ATOM 5257 N N . PRO A 1 693 ? -15.164 -21.894 1.530 1.00 90.06 693 PRO A N 1
ATOM 5258 C CA . PRO A 1 693 ? -16.269 -21.047 1.099 1.00 90.06 693 PRO A CA 1
ATOM 5259 C C . PRO A 1 693 ? -17.452 -21.883 0.595 1.00 90.06 693 PRO A C 1
ATOM 5261 O O . PRO A 1 693 ? -17.297 -22.753 -0.261 1.00 90.06 693 PRO A O 1
ATOM 5264 N N . THR A 1 694 ? -18.654 -21.585 1.089 1.00 86.44 694 THR A N 1
ATOM 5265 C CA . THR A 1 694 ? -19.888 -22.331 0.768 1.00 86.44 694 THR A CA 1
ATOM 5266 C C . THR A 1 694 ? -20.726 -21.687 -0.336 1.00 86.44 694 THR A C 1
ATOM 5268 O O . THR A 1 694 ? -21.555 -22.354 -0.955 1.00 86.44 694 THR A O 1
ATOM 5271 N N . VAL A 1 695 ? -20.511 -20.400 -0.611 1.00 90.69 695 VAL A N 1
ATOM 5272 C CA . VAL A 1 695 ? -21.206 -19.664 -1.672 1.00 90.69 695 VAL A CA 1
ATOM 5273 C C . VAL A 1 695 ? -20.343 -19.681 -2.942 1.00 90.69 695 VAL A C 1
ATOM 5275 O O . VAL A 1 695 ? -19.149 -19.386 -2.872 1.00 90.69 695 VAL A O 1
ATOM 5278 N N . PRO A 1 696 ? -20.880 -20.036 -4.121 1.00 89.50 696 PRO A N 1
ATOM 5279 C CA . PRO A 1 696 ? -20.121 -19.964 -5.366 1.00 89.50 696 PRO A CA 1
ATOM 5280 C C . PRO A 1 696 ? -19.958 -18.514 -5.841 1.00 89.50 696 PRO A C 1
ATOM 5282 O O . PRO A 1 696 ? -20.773 -17.643 -5.525 1.00 89.50 696 PRO A O 1
ATOM 5285 N N . TRP A 1 697 ? -18.934 -18.262 -6.657 1.00 86.88 697 TRP A N 1
ATOM 5286 C CA . TRP A 1 697 ? -18.851 -17.009 -7.404 1.00 86.88 697 TRP A CA 1
ATOM 5287 C C . TRP A 1 697 ? -19.923 -16.967 -8.490 1.00 86.88 697 TRP A C 1
ATOM 5289 O O . TRP A 1 697 ? -20.127 -17.933 -9.226 1.00 86.88 697 TRP A O 1
ATOM 5299 N N . TYR A 1 698 ? -20.606 -15.835 -8.589 1.00 80.12 698 TYR A N 1
ATOM 5300 C CA . TYR A 1 698 ? -21.529 -15.535 -9.664 1.00 80.12 698 TYR A CA 1
ATOM 5301 C C . TYR A 1 698 ? -20.738 -15.327 -10.957 1.00 80.12 698 TYR A C 1
ATOM 5303 O O . TYR A 1 698 ? -19.855 -14.475 -11.031 1.00 80.12 698 TYR A O 1
ATOM 5311 N N . LEU A 1 699 ? -21.066 -16.116 -11.977 1.00 69.19 699 LEU A N 1
ATOM 5312 C CA . LEU A 1 699 ? -20.514 -15.989 -13.319 1.00 69.19 699 LEU A CA 1
ATOM 5313 C C . LEU A 1 699 ? -21.630 -15.463 -14.229 1.00 69.19 699 LEU A C 1
ATOM 5315 O O . LEU A 1 699 ? -22.604 -16.191 -14.448 1.00 69.19 699 LEU A O 1
ATOM 5319 N N . PRO A 1 700 ? -21.551 -14.220 -14.736 1.00 59.19 700 PRO A N 1
ATOM 5320 C CA . PRO A 1 700 ? -22.524 -13.744 -15.707 1.00 59.19 700 PRO A CA 1
ATOM 5321 C C . PRO A 1 700 ? -22.431 -14.600 -16.977 1.00 59.19 700 PRO A C 1
ATOM 5323 O O . PRO A 1 700 ? -21.344 -14.866 -17.489 1.00 59.19 700 PRO A O 1
ATOM 5326 N N . THR A 1 701 ? -23.571 -15.059 -17.493 1.00 50.03 701 THR A N 1
ATOM 5327 C CA . THR A 1 701 ? -23.627 -15.742 -18.791 1.00 50.03 701 THR A CA 1
ATOM 5328 C C . THR A 1 701 ? -23.132 -14.792 -19.886 1.00 50.03 701 THR A C 1
ATOM 5330 O O . THR A 1 701 ? -23.635 -13.666 -19.947 1.00 50.03 701 THR A O 1
ATOM 5333 N N . PRO A 1 702 ? -22.185 -15.200 -20.753 1.00 40.91 702 PRO A N 1
ATOM 5334 C CA . PRO A 1 702 ? -21.708 -14.343 -21.830 1.00 40.91 702 PRO A CA 1
ATOM 5335 C C . PRO A 1 702 ? -22.884 -13.943 -22.723 1.00 40.91 702 PRO A C 1
ATOM 5337 O O . PRO A 1 702 ? -23.628 -14.798 -23.208 1.00 40.91 702 PRO A O 1
ATOM 5340 N N . SER A 1 703 ? -23.071 -12.634 -22.913 1.00 36.09 703 SER A N 1
ATOM 5341 C CA . SER A 1 703 ? -24.068 -12.133 -23.858 1.00 36.09 703 SER A CA 1
ATOM 5342 C C . SER A 1 703 ? -23.711 -12.640 -25.259 1.00 36.09 703 SER A C 1
ATOM 5344 O O . SER A 1 703 ? -22.541 -12.542 -25.643 1.00 36.09 703 SER A O 1
ATOM 5346 N N . PRO A 1 704 ? -24.664 -13.187 -26.036 1.00 33.28 704 PRO A N 1
ATOM 5347 C CA . PRO A 1 704 ? -24.397 -13.545 -27.419 1.00 33.28 704 PRO A CA 1
ATOM 5348 C C . PRO A 1 704 ? -23.959 -12.281 -28.163 1.00 33.28 704 PRO A C 1
ATOM 5350 O O . PRO A 1 704 ? -24.675 -11.280 -28.185 1.00 33.28 704 PRO A O 1
ATOM 5353 N N . ILE A 1 705 ? -22.754 -12.317 -28.729 1.00 32.19 705 ILE A N 1
ATOM 5354 C CA . ILE A 1 705 ? -22.214 -11.230 -29.542 1.00 32.19 705 ILE A CA 1
ATOM 5355 C C . ILE A 1 705 ? -23.137 -11.077 -30.754 1.00 32.19 705 ILE A C 1
ATOM 5357 O O . ILE A 1 705 ? -23.103 -11.888 -31.677 1.00 32.19 705 ILE A O 1
ATOM 5361 N N . VAL A 1 706 ? -23.977 -10.043 -30.751 1.00 35.91 706 VAL A N 1
ATOM 5362 C CA . VAL A 1 706 ? -24.668 -9.597 -31.960 1.00 35.91 706 VAL A CA 1
ATOM 5363 C C . VAL A 1 706 ? -23.615 -8.903 -32.815 1.00 35.91 706 VAL A C 1
ATOM 5365 O O . VAL A 1 706 ? -23.110 -7.840 -32.457 1.00 35.91 706 VAL A O 1
ATOM 5368 N N . SER A 1 707 ? -23.240 -9.533 -33.925 1.00 33.09 707 SER A N 1
ATOM 5369 C CA . SER A 1 707 ? -22.376 -8.942 -34.940 1.00 33.09 707 SER A CA 1
ATOM 5370 C C . SER A 1 707 ? -23.070 -7.719 -35.545 1.00 33.09 707 SER A C 1
ATOM 5372 O O . SER A 1 707 ? -23.909 -7.854 -36.437 1.00 33.09 707 SER A O 1
ATOM 5374 N N . ALA A 1 708 ? -22.744 -6.523 -35.067 1.00 33.75 708 ALA A N 1
ATOM 5375 C CA . ALA A 1 708 ? -23.040 -5.301 -35.797 1.00 33.75 708 ALA A CA 1
ATOM 5376 C C . ALA A 1 708 ? -21.905 -5.095 -36.805 1.00 33.75 708 ALA A C 1
ATOM 5378 O O . ALA A 1 708 ? -20.808 -4.682 -36.439 1.00 33.75 708 ALA A O 1
ATOM 5379 N N . GLY A 1 709 ? -22.154 -5.469 -38.060 1.00 36.78 709 GLY A N 1
ATOM 5380 C CA . GLY A 1 709 ? -21.312 -5.030 -39.164 1.00 36.78 709 GLY A CA 1
ATOM 5381 C C . GLY A 1 709 ? -21.492 -3.533 -39.365 1.00 36.78 709 GLY A C 1
ATOM 5382 O O . GLY A 1 709 ? -22.634 -3.091 -39.423 1.00 36.78 709 GLY A O 1
ATOM 5383 N N . TYR A 1 710 ? -20.382 -2.801 -39.425 1.00 32.94 710 TYR A N 1
ATOM 5384 C CA . TYR A 1 710 ? -20.064 -1.757 -40.404 1.00 32.94 710 TYR A CA 1
ATOM 5385 C C . TYR A 1 710 ? -18.560 -1.496 -40.368 1.00 32.94 710 TYR A C 1
ATOM 5387 O O . TYR A 1 710 ? -18.013 -1.400 -39.245 1.00 32.94 710 TYR A O 1
#

Foldseek 3Di:
DVVVVVVVVVVVVVVVVPPDDDDDDDDDDPDDPPPPPPLADWFKFFAPFDQFAQPEQALQQLRQLQRQLCRQVVHRRDSCLLCVQLVNNVCSHVHDDQQDPSSAVSSQKDFDPDDQDQLVRVVVQCVFFNKKWFWFPPPHTGTKIFRIKTASRDQQGIKTWIFGSAAPPDPGDDPPGPTDIDIDGNVVVSVRLVVNCVVCCVPCVNGGGIMGGNHHRPDDGPRPDDDDDDDDDDDDDDDDDDDPPDDDPFFAWFWDFFPADFFLAAQPDQQRQVLRVQQRQVCRLVSHRDHSLRRQCLLPDVSSVCSVVSHFDFPVRVVSSCVSNQKDKAFWDQDFLVRVRVCCVFFNKKKKADDDPGGPRSWIWIWGIKGARRDQQGIWTWIRGNNVSDIDIGRNVCQQVVNVVPDDDDGDSTIMMMGHHGCSNPDDDDDDDDDDDDDDDDDDDPDPDLLVCLCFLQDDFALVLQVLQQPDWDDDDPDGDDDGKGFFDQQSFDAFKKKKKWKKWFLWFFCDDQQVVHQLSNLLVCQLPVPLLWDVCAKDKDFPDPVLNCLSNDPHVAFGKIKMQGNQDPRDLPDPQRIFIWTFRDDDSFKTKTTGMADPVRGGNQKGGMKMWGWDQDPSRTIMTMIIIIIHGHDPSSVVVVCSVVVSVVNGRVSNNVSSQCVRVVSVTHMDTDDMDIDTHGPPVRPVVSHDHPHDRDDDDDDPDDDDDD

Radius of gyration: 31.35 Å; chains: 1; bounding box: 75×83×94 Å

Secondary structure (DSSP, 8-state):
-HHHHHHHHHHHHHHHHTS----------S-------STTS-EEEE--PPP---SSTT-HHHHHHHHHHHHHHTS---HHHHHHHTT-TTHHHH---TT--THHHHTTEEEPPS-PPPHHHHHHHHHHH-SEEEEEESSSEEEEEEEEEEESSSTTTEEEEEEESSPTT-SS--SS---EEEEEEHHHHHHHHHHHHHHHTTT-TT---EEEESS--SS-------------------------------PPPEEEE-SS-------SSTT-HHHHHHHHHHHHHHTS---HHHHHHTT-HHHHHHHHTTPPEEHHHHHHHHHHHT-EEEEEE---HHHHHHHHHHHSSEEEEE--SSEE-SS-EEEEEEEESSSTTTEEEEEEETTTTEEEEEEGGGHHHHHHTT-SS-----EEEEEPPTTTT--PPPPPP-----------SS---GGGGHHHHS----HHHHHHHHT---EETTEEPSSPPEE--GGGSEEEEEEEEEEEEEEE--SSSTTTT-HHHHHHHHHHTGGGSS-TTTEEEEESSTTHHHHHHSS--TT-EEEEEE----TTTT--TTEEEEEEEEE-SSEEEEEEEEETTTEE-SEEEEEEEEEEE-TTSSEEEEEEEEEEESSHHHHHTHHHHHHHHHHHHHHHHHHHHHHHHHTT-EEEEPPPEEEEE-TTTTTTTT----SPPP-PPPPP------

pLDDT: mean 72.12, std 22.74, range [21.23, 98.44]